Protein AF-0000000069190059 (afdb_homodimer)

Radius of gyration: 25.99 Å; Cα contacts (8 Å, |Δi|>4): 592; chains: 2; bounding box: 66×75×65 Å

Foldseek 3Di:
DQDKDKDWDAPVQLVLQLVQLQVLCCVQPVDGDDSVVSSVVSVVCNVCCQQWTKIFIDDPRHTFWIWTWGWDQDPVQGIEIETDDTDGHPVCPPVCRSVVSVVVVVVVCVVVVHHYDYDDDPPPVVVVVVCVVVVDDDDPDDDDDDPPPPPVVVLVVVLVVVLVVLVVVLVVVLVVVVVPPDDPVVSVVSNVVSVVVSVVSVVVSVVVVVVSVVVVVVVVVVD/DQDKDKDWDAPVQLVLQLVQLQVLCCVQVVDGDDSVVSSVVSVVCNVCCQQWTKIFIDDPRHTFWIWTWGWDQDPVQGIEIETDDTGGHPVCPPVCRSVVSVVVVVVVCVVVVHHYDYDDDPPPVVVVVVCVVVVDDDDPDDDDDDPPPPPVVVLVVVLVVVLVVLVVVLVVVLVVCVVPPDDPVVSVVSNVVSVVVSVVSVVVSVVVVVVSVVVVVVVVVVD

Structure (mmCIF, N/CA/C/O backbone):
data_AF-0000000069190059-model_v1
#
loop_
_entity.id
_entity.type
_entity.pdbx_description
1 polymer 'Chromosome undetermined scaffold_31, whole genome shotgun sequence'
#
loop_
_atom_site.group_PDB
_atom_site.id
_atom_site.type_symbol
_atom_site.label_atom_id
_atom_site.label_alt_id
_atom_site.label_comp_id
_atom_site.label_asym_id
_atom_site.label_entity_id
_atom_site.label_seq_id
_atom_site.pdbx_PDB_ins_code
_atom_site.Cartn_x
_atom_site.Cartn_y
_atom_site.Cartn_z
_atom_site.occupancy
_atom_site.B_iso_or_equiv
_atom_site.auth_seq_id
_atom_site.auth_comp_id
_atom_site.auth_asym_id
_atom_site.auth_atom_id
_atom_site.pdbx_PDB_model_num
ATOM 1 N N . MET A 1 1 ? 15.062 37.75 4.793 1 41.19 1 MET A N 1
ATOM 2 C CA . MET A 1 1 ? 13.656 37.375 4.984 1 41.19 1 MET A CA 1
ATOM 3 C C . MET A 1 1 ? 13.414 35.906 4.66 1 41.19 1 MET A C 1
ATOM 5 O O . MET A 1 1 ? 13.508 35.5 3.502 1 41.19 1 MET A O 1
ATOM 9 N N . GLN A 1 2 ? 13.875 34.906 5.348 1 57.97 2 GLN A N 1
ATOM 10 C CA . GLN A 1 2 ? 14.25 33.562 4.945 1 57.97 2 GLN A CA 1
ATOM 11 C C . GLN A 1 2 ? 13.039 32.781 4.457 1 57.97 2 GLN A C 1
ATOM 13 O O . GLN A 1 2 ? 12 32.75 5.121 1 57.97 2 GLN A O 1
ATOM 18 N N . GLY A 1 3 ? 12.648 32.75 3.172 1 80.5 3 GLY A N 1
ATOM 19 C CA . GLY A 1 3 ? 11.477 32.5 2.348 1 80.5 3 GLY A CA 1
ATOM 20 C C . GLY A 1 3 ? 10.914 31.094 2.533 1 80.5 3 GLY A C 1
ATOM 21 O O . GLY A 1 3 ? 11.469 30.281 3.287 1 80.5 3 GLY A O 1
ATOM 22 N N . SER A 1 4 ? 9.594 30.953 2.342 1 91.12 4 SER A N 1
ATOM 23 C CA . SER A 1 4 ? 8.883 29.672 2.338 1 91.12 4 SER A CA 1
ATOM 24 C C . SER A 1 4 ? 9.414 28.75 1.244 1 91.12 4 SER A C 1
ATOM 26 O O . SER A 1 4 ? 9.852 29.219 0.189 1 91.12 4 SER A O 1
ATOM 28 N N . GLU A 1 5 ? 9.703 27.531 1.617 1 95.25 5 GLU A N 1
ATOM 29 C CA . GLU A 1 5 ? 10.148 26.562 0.627 1 95.25 5 GLU A CA 1
ATOM 30 C C . GLU A 1 5 ? 9.508 25.188 0.874 1 95.25 5 GLU A C 1
ATOM 32 O O . GLU A 1 5 ? 9.039 24.906 1.979 1 95.25 5 GLU A O 1
ATOM 37 N N . ILE A 1 6 ? 9.359 24.438 -0.218 1 96.38 6 ILE A N 1
ATOM 38 C CA . ILE A 1 6 ? 8.961 23.047 -0.158 1 96.38 6 ILE A CA 1
ATOM 39 C C . ILE A 1 6 ? 10.156 22.156 -0.465 1 96.38 6 ILE A C 1
ATOM 41 O O . ILE A 1 6 ? 10.828 22.328 -1.484 1 96.38 6 ILE A O 1
ATOM 45 N N . LEU A 1 7 ? 10.469 21.281 0.432 1 96 7 LEU A N 1
ATOM 46 C CA . LEU A 1 7 ? 11.633 20.422 0.237 1 96 7 LEU A CA 1
ATOM 47 C C . LEU A 1 7 ? 11.398 19.047 0.85 1 96 7 LEU A C 1
ATOM 49 O O . LEU A 1 7 ? 10.398 18.828 1.537 1 96 7 LEU A O 1
ATOM 53 N N . ILE A 1 8 ? 12.273 18.094 0.533 1 96.81 8 ILE A N 1
ATOM 54 C CA . ILE A 1 8 ? 12.266 16.766 1.151 1 96.81 8 ILE A CA 1
ATOM 55 C C . ILE A 1 8 ? 12.891 16.844 2.541 1 96.81 8 ILE A C 1
ATOM 57 O O . ILE A 1 8 ? 13.984 17.391 2.707 1 96.81 8 ILE A O 1
ATOM 61 N N . ALA A 1 9 ? 12.188 16.406 3.523 1 97.69 9 ALA A N 1
ATOM 62 C CA . ALA A 1 9 ? 12.641 16.469 4.91 1 97.69 9 ALA A CA 1
ATOM 63 C C . ALA A 1 9 ? 13.961 15.719 5.086 1 97.69 9 ALA A C 1
ATOM 65 O O . ALA A 1 9 ? 14.227 14.727 4.395 1 97.69 9 ALA A O 1
ATOM 66 N N . GLN A 1 10 ? 14.758 16.219 5.98 1 96.69 10 GLN A N 1
ATOM 67 C CA . GLN A 1 10 ? 16.016 15.617 6.391 1 96.69 10 GLN A CA 1
ATOM 68 C C . GLN A 1 10 ? 16.047 15.367 7.895 1 96.69 10 GLN A C 1
ATOM 70 O O . GLN A 1 10 ? 15.086 15.672 8.602 1 96.69 10 GLN A O 1
ATOM 75 N N . ALA A 1 11 ? 17.172 14.789 8.328 1 96.44 11 ALA A N 1
ATOM 76 C CA . ALA A 1 11 ? 17.297 14.406 9.734 1 96.44 11 ALA A CA 1
ATOM 77 C C . ALA A 1 11 ? 17.078 15.602 10.656 1 96.44 11 ALA A C 1
ATOM 79 O O . ALA A 1 11 ? 16.547 15.453 11.758 1 96.44 11 ALA A O 1
ATOM 80 N N . GLN A 1 12 ? 17.406 16.734 10.195 1 96.69 12 GLN A N 1
ATOM 81 C CA . GLN A 1 12 ? 17.297 17.922 11.023 1 96.69 12 GLN A CA 1
ATOM 82 C C . GLN A 1 12 ? 15.836 18.297 11.266 1 96.69 12 GLN A C 1
ATOM 84 O O . GLN A 1 12 ? 15.531 19.062 12.188 1 96.69 12 GLN A O 1
ATOM 89 N N . HIS A 1 13 ? 14.953 17.781 10.469 1 97.56 13 HIS A N 1
ATOM 90 C CA . HIS A 1 13 ? 13.531 18.109 10.586 1 97.56 13 HIS A CA 1
ATOM 91 C C . HIS A 1 13 ? 12.805 17.109 11.469 1 97.56 13 HIS A C 1
ATOM 93 O O . HIS A 1 13 ? 11.602 17.219 11.688 1 97.56 13 HIS A O 1
ATOM 99 N N . LYS A 1 14 ? 13.5 16.141 12.016 1 97.38 14 LYS A N 1
ATOM 100 C CA . LYS A 1 14 ? 12.922 15 12.719 1 97.38 14 LYS A CA 1
ATOM 101 C C . LYS A 1 14 ? 12.016 15.453 13.859 1 97.38 14 LYS A C 1
ATOM 103 O O . LYS A 1 14 ? 10.867 15.016 13.961 1 97.38 14 LYS A O 1
ATOM 108 N N . THR A 1 15 ? 12.508 16.328 14.68 1 97.31 15 THR A N 1
ATOM 109 C CA . THR A 1 15 ? 11.781 16.75 15.867 1 97.31 15 THR A CA 1
ATOM 110 C C . THR A 1 15 ? 10.453 17.406 15.492 1 97.31 15 THR A C 1
ATOM 112 O O . THR A 1 15 ? 9.414 17.125 16.078 1 97.31 15 THR A O 1
ATOM 115 N N . GLU A 1 16 ? 10.453 18.234 14.523 1 97.62 16 GLU A N 1
ATOM 116 C CA . GLU A 1 16 ? 9.234 18.922 14.109 1 97.62 16 GLU A CA 1
ATOM 117 C C . GLU A 1 16 ? 8.258 17.969 13.43 1 97.62 16 GLU A C 1
ATOM 119 O O . GLU A 1 16 ? 7.043 18.109 13.57 1 97.62 16 GLU A O 1
ATOM 124 N N . LEU A 1 17 ? 8.789 17.016 12.719 1 97.44 17 LEU A N 1
ATOM 125 C CA . LEU A 1 17 ? 7.938 16 12.109 1 97.44 17 LEU A CA 1
ATOM 126 C C . LEU A 1 17 ? 7.203 15.188 13.172 1 97.44 17 LEU A C 1
ATOM 128 O O . LEU A 1 17 ? 6.004 14.938 13.047 1 97.44 17 LEU A O 1
ATOM 132 N N . VAL A 1 18 ? 7.926 14.859 14.227 1 96.5 18 VAL A N 1
ATOM 133 C CA . VAL A 1 18 ? 7.344 14.094 15.328 1 96.5 18 VAL A CA 1
ATOM 134 C C . VAL A 1 18 ? 6.23 14.906 15.984 1 96.5 18 VAL A C 1
ATOM 136 O O . VAL A 1 18 ? 5.129 14.398 16.203 1 96.5 18 VAL A O 1
ATOM 139 N N . HIS A 1 19 ? 6.531 16.125 16.188 1 96.38 19 HIS A N 1
ATOM 140 C CA . HIS A 1 19 ? 5.559 17.016 16.828 1 96.38 19 HIS A CA 1
ATOM 141 C C . HIS A 1 19 ? 4.305 17.156 15.977 1 96.38 19 HIS A C 1
ATOM 143 O O . HIS A 1 19 ? 3.188 17.078 16.5 1 96.38 19 HIS A O 1
ATOM 149 N N . GLN A 1 20 ? 4.453 17.312 14.766 1 95.38 20 GLN A N 1
ATOM 150 C CA . GLN A 1 20 ? 3.32 17.531 13.875 1 95.38 20 GLN A CA 1
ATOM 151 C C . GLN A 1 20 ? 2.473 16.266 13.75 1 95.38 20 GLN A C 1
ATOM 153 O O . GLN A 1 20 ? 1.246 16.344 13.648 1 95.38 20 GLN A O 1
ATOM 158 N N . LEU A 1 21 ? 3.164 15.133 13.695 1 93.94 21 LEU A N 1
ATOM 159 C CA . LEU A 1 21 ? 2.408 13.883 13.648 1 93.94 21 LEU A CA 1
ATOM 160 C C . LEU A 1 21 ? 1.552 13.719 14.898 1 93.94 21 LEU A C 1
ATOM 162 O O . LEU A 1 21 ? 0.409 13.266 14.82 1 93.94 21 LEU A O 1
ATOM 166 N N . GLN A 1 22 ? 2.113 14.117 16.016 1 92.75 22 GLN A N 1
ATOM 167 C CA . GLN A 1 22 ? 1.369 14.078 17.266 1 92.75 22 GLN A CA 1
ATOM 168 C C . GLN A 1 22 ? 0.175 15.023 17.234 1 92.75 22 GLN A C 1
ATOM 170 O O . GLN A 1 22 ? -0.931 14.656 17.641 1 92.75 22 GLN A O 1
ATOM 175 N N . GLU A 1 23 ? 0.377 16.172 16.734 1 92.75 23 GLU A N 1
ATOM 176 C CA . GLU A 1 23 ? -0.681 17.172 16.641 1 92.75 23 GLU A CA 1
ATOM 177 C C . GLU A 1 23 ? -1.791 16.703 15.703 1 92.75 23 GLU A C 1
ATOM 179 O O . GLU A 1 23 ? -2.975 16.875 16 1 92.75 23 GLU A O 1
ATOM 184 N N . GLN A 1 24 ? -1.387 16.141 14.633 1 88.88 24 GLN A N 1
ATOM 185 C CA . GLN A 1 24 ? -2.352 15.648 13.648 1 88.88 24 GLN A CA 1
ATOM 186 C C . GLN A 1 24 ? -3.26 14.586 14.258 1 88.88 24 GLN A C 1
ATOM 188 O O . GLN A 1 24 ? -4.484 14.664 14.133 1 88.88 24 GLN A O 1
ATOM 193 N N . ALA A 1 25 ? -2.635 13.609 14.898 1 84.69 25 ALA A N 1
ATOM 194 C CA . ALA A 1 25 ? -3.396 12.523 15.508 1 84.69 25 ALA A CA 1
ATOM 195 C C . ALA A 1 25 ? -4.371 13.055 16.547 1 84.69 25 ALA A C 1
ATOM 197 O O . ALA A 1 25 ? -5.52 12.617 16.625 1 84.69 25 ALA A O 1
ATOM 198 N N . TYR A 1 26 ? -3.93 14.023 17.297 1 87.25 26 TYR A N 1
ATOM 199 C CA . TYR A 1 26 ? -4.77 14.602 18.344 1 87.25 26 TYR A CA 1
ATOM 200 C C . TYR A 1 26 ? -5.914 15.406 17.734 1 87.25 26 TYR A C 1
ATOM 202 O O . TYR A 1 26 ? -7.066 15.266 18.156 1 87.25 26 TYR A O 1
ATOM 210 N N . GLU A 1 27 ? -5.645 16.203 16.766 1 83.88 27 GLU A N 1
ATOM 211 C CA . GLU A 1 27 ? -6.629 17.078 16.141 1 83.88 27 GLU A CA 1
ATOM 212 C C . GLU A 1 27 ? -7.699 16.281 15.406 1 83.88 27 GLU A C 1
ATOM 214 O O . GLU A 1 27 ? -8.875 16.656 15.406 1 83.88 27 GLU A O 1
ATOM 219 N N . THR A 1 28 ? -7.289 15.188 14.773 1 75.19 28 THR A N 1
ATOM 220 C CA . THR A 1 28 ? -8.203 14.492 13.883 1 75.19 28 THR A CA 1
ATOM 221 C C . THR A 1 28 ? -8.922 13.367 14.617 1 75.19 28 THR A C 1
ATOM 223 O O . THR A 1 28 ? -10.109 13.109 14.367 1 75.19 28 THR A O 1
ATOM 226 N N . GLU A 1 29 ? -8.164 12.672 15.484 1 71.75 29 GLU A N 1
ATOM 227 C CA . GLU A 1 29 ? -8.719 11.469 16.094 1 71.75 29 GLU A CA 1
ATOM 228 C C . GLU A 1 29 ? -8.727 11.562 17.609 1 71.75 29 GLU A C 1
ATOM 230 O O . GLU A 1 29 ? -9.164 10.633 18.297 1 71.75 29 GLU A O 1
ATOM 235 N N . GLN A 1 30 ? -8.281 12.656 18.141 1 78.75 30 GLN A N 1
ATOM 236 C CA . GLN A 1 30 ? -8.164 12.836 19.578 1 78.75 30 GLN A CA 1
ATOM 237 C C . GLN A 1 30 ? -7.348 11.719 20.203 1 78.75 30 GLN A C 1
ATOM 239 O O . GLN A 1 30 ? -7.672 11.242 21.297 1 78.75 30 GLN A O 1
ATOM 244 N N . LYS A 1 31 ? -6.418 11.25 19.469 1 76.38 31 LYS A N 1
ATOM 245 C CA . LYS A 1 31 ? -5.531 10.18 19.922 1 76.38 31 LYS A CA 1
ATOM 246 C C . LYS A 1 31 ? -4.16 10.734 20.297 1 76.38 31 LYS A C 1
ATOM 248 O O . LYS A 1 31 ? -3.617 11.594 19.609 1 76.38 31 LYS A O 1
ATOM 253 N N . GLN A 1 32 ? -3.746 10.297 21.469 1 84 32 GLN A N 1
ATOM 254 C CA . GLN A 1 32 ? -2.367 10.57 21.859 1 84 32 GLN A CA 1
ATOM 255 C C . GLN A 1 32 ? -1.45 9.414 21.469 1 84 32 GLN A C 1
ATOM 257 O O . GLN A 1 32 ? -1.609 8.297 21.969 1 84 32 GLN A O 1
ATOM 262 N N . LEU A 1 33 ? -0.521 9.742 20.641 1 85.06 33 LEU A N 1
ATOM 263 C CA . LEU A 1 33 ? 0.389 8.703 20.172 1 85.06 33 LEU A CA 1
ATOM 264 C C . LEU A 1 33 ? 1.582 8.562 21.109 1 85.06 33 LEU A C 1
ATOM 266 O O . LEU A 1 33 ? 1.953 9.516 21.797 1 85.06 33 LEU A O 1
ATOM 270 N N . ASP A 1 34 ? 2.094 7.367 21.188 1 82.94 34 ASP A N 1
ATOM 271 C CA . ASP A 1 34 ? 3.34 7.137 21.906 1 82.94 34 ASP A CA 1
ATOM 272 C C . ASP A 1 34 ? 4.512 7.836 21.219 1 82.94 34 ASP A C 1
ATOM 274 O O . ASP A 1 34 ? 4.828 7.539 20.062 1 82.94 34 ASP A O 1
ATOM 278 N N . ASN A 1 35 ? 5.137 8.703 21.969 1 89.75 35 ASN A N 1
ATOM 279 C CA . ASN A 1 35 ? 6.199 9.523 21.406 1 89.75 35 ASN A CA 1
ATOM 280 C C . ASN A 1 35 ? 7.359 8.664 20.891 1 89.75 35 ASN A C 1
ATOM 282 O O . ASN A 1 35 ? 7.949 8.961 19.859 1 89.75 35 ASN A O 1
ATOM 286 N N . ASN A 1 36 ? 7.676 7.648 21.594 1 88.62 36 ASN A N 1
ATOM 287 C CA . ASN A 1 36 ? 8.773 6.777 21.203 1 88.62 36 ASN A CA 1
ATOM 288 C C . ASN A 1 36 ? 8.461 6.047 19.891 1 88.62 36 ASN A C 1
ATOM 290 O O . ASN A 1 36 ? 9.312 5.953 19 1 88.62 36 ASN A O 1
ATOM 294 N N . LEU A 1 37 ? 7.254 5.648 19.781 1 85.5 37 LEU A N 1
ATOM 295 C CA . LEU A 1 37 ? 6.832 4.941 18.578 1 85.5 37 LEU A CA 1
ATOM 296 C C . LEU A 1 37 ? 6.812 5.879 17.375 1 85.5 37 LEU A C 1
ATOM 298 O O . LEU A 1 37 ? 7.266 5.512 16.281 1 85.5 37 LEU A O 1
ATOM 302 N N . VAL A 1 38 ? 6.328 7.047 17.656 1 91.25 38 VAL A N 1
ATOM 303 C CA . VAL A 1 38 ? 6.262 8.039 16.578 1 91.25 38 VAL A CA 1
ATOM 304 C C . VAL A 1 38 ? 7.672 8.406 16.125 1 91.25 38 VAL A C 1
ATOM 306 O O . VAL A 1 38 ? 7.949 8.469 14.93 1 91.25 38 VAL A O 1
ATOM 309 N N . THR A 1 39 ? 8.523 8.578 17.062 1 94.62 39 THR A N 1
ATOM 310 C CA . THR A 1 39 ? 9.898 8.945 16.766 1 94.62 39 THR A CA 1
ATOM 311 C C . THR A 1 39 ? 10.586 7.852 15.945 1 94.62 39 THR A C 1
ATOM 313 O O . THR A 1 39 ? 11.234 8.133 14.938 1 94.62 39 THR A O 1
ATOM 316 N N . LYS A 1 40 ? 10.406 6.68 16.312 1 92.31 40 LYS A N 1
ATOM 317 C CA . LYS A 1 40 ? 11.016 5.551 15.609 1 92.31 40 LYS A CA 1
ATOM 318 C C . LYS A 1 40 ? 10.477 5.438 14.188 1 92.31 40 LYS A C 1
ATOM 320 O O . LYS A 1 40 ? 11.219 5.121 13.258 1 92.31 40 LYS A O 1
ATOM 325 N N . ALA A 1 41 ? 9.203 5.645 14.047 1 92.06 41 ALA A N 1
ATOM 326 C CA . ALA A 1 41 ? 8.578 5.57 12.727 1 92.06 41 ALA A CA 1
ATOM 327 C C . ALA A 1 41 ? 9.148 6.629 11.789 1 92.06 41 ALA A C 1
ATOM 329 O O . ALA A 1 41 ? 9.477 6.332 10.641 1 92.06 41 ALA A O 1
ATOM 330 N N . ILE A 1 42 ? 9.289 7.797 12.312 1 96.06 42 ILE A N 1
ATOM 331 C CA . ILE A 1 42 ? 9.82 8.891 11.516 1 96.06 42 ILE A CA 1
ATOM 332 C C . ILE A 1 42 ? 11.289 8.633 11.188 1 96.06 42 ILE A C 1
ATOM 334 O O . ILE A 1 42 ? 11.727 8.828 10.055 1 96.06 42 ILE A O 1
ATOM 338 N N . GLU A 1 43 ? 12.016 8.164 12.133 1 95.56 43 GLU A N 1
ATOM 339 C CA . GLU A 1 43 ? 13.422 7.824 11.914 1 95.56 43 GLU A CA 1
ATOM 340 C C . GLU A 1 43 ? 13.57 6.746 10.844 1 95.56 43 GLU A C 1
ATOM 342 O O . GLU A 1 43 ? 14.469 6.812 10.008 1 95.56 43 GLU A O 1
ATOM 347 N N . TYR A 1 44 ? 12.711 5.82 10.922 1 93.75 44 TYR A N 1
ATOM 348 C CA . TYR A 1 44 ? 12.766 4.727 9.953 1 93.75 44 TYR A CA 1
ATOM 349 C C . TYR A 1 44 ? 12.633 5.25 8.531 1 93.75 44 TYR A C 1
ATOM 351 O O . TYR A 1 44 ? 13.414 4.879 7.652 1 93.75 44 TYR A O 1
ATOM 359 N N . ILE A 1 45 ? 11.672 6.102 8.328 1 94.94 45 ILE A N 1
ATOM 360 C CA . ILE A 1 45 ? 11.438 6.656 7 1 94.94 45 ILE A CA 1
ATOM 361 C C . ILE A 1 45 ? 12.641 7.5 6.574 1 94.94 45 ILE A C 1
ATOM 363 O O . ILE A 1 45 ? 13.102 7.402 5.438 1 94.94 45 ILE A O 1
ATOM 367 N N . LEU A 1 46 ? 13.141 8.281 7.496 1 95.94 46 LEU A N 1
ATOM 368 C CA . LEU A 1 46 ? 14.281 9.141 7.191 1 95.94 46 LEU A CA 1
ATOM 369 C C . LEU A 1 46 ? 15.508 8.312 6.824 1 95.94 46 LEU A C 1
ATOM 371 O O . LEU A 1 46 ? 16.312 8.727 5.992 1 95.94 46 LEU A O 1
ATOM 375 N N . GLU A 1 47 ? 15.594 7.113 7.324 1 94.69 47 GLU A N 1
ATOM 376 C CA . GLU A 1 47 ? 16.75 6.254 7.125 1 94.69 47 GLU A CA 1
ATOM 377 C C . GLU A 1 47 ? 16.547 5.297 5.957 1 94.69 47 GLU A C 1
ATOM 379 O O . GLU A 1 47 ? 17.484 4.656 5.492 1 94.69 47 GLU A O 1
ATOM 384 N N . ASN A 1 48 ? 15.344 5.141 5.496 1 93.38 48 ASN A N 1
ATOM 385 C CA . ASN A 1 48 ? 15.008 4.23 4.406 1 93.38 48 ASN A CA 1
ATOM 386 C C . ASN A 1 48 ? 14.234 4.945 3.301 1 93.38 48 ASN A C 1
ATOM 388 O O . ASN A 1 48 ? 13.055 4.656 3.078 1 93.38 48 ASN A O 1
ATOM 392 N N . PRO A 1 49 ? 14.961 5.773 2.539 1 92.88 49 PRO A N 1
ATOM 393 C CA . PRO A 1 49 ? 14.289 6.625 1.556 1 92.88 49 PRO A CA 1
ATOM 394 C C . PRO A 1 49 ? 13.641 5.824 0.427 1 92.88 49 PRO A C 1
ATOM 396 O O . PRO A 1 49 ? 12.82 6.359 -0.323 1 92.88 49 PRO A O 1
ATOM 399 N N . HIS A 1 50 ? 13.953 4.578 0.277 1 91.5 50 HIS A N 1
ATOM 400 C CA . HIS A 1 50 ? 13.312 3.764 -0.745 1 91.5 50 HIS A CA 1
ATOM 401 C C . HIS A 1 50 ? 11.836 3.529 -0.413 1 91.5 50 HIS A C 1
ATOM 403 O O . HIS A 1 50 ? 11.031 3.266 -1.307 1 91.5 50 HIS A O 1
ATOM 409 N N . PHE A 1 51 ? 11.5 3.701 0.84 1 94.5 51 PHE A N 1
ATOM 410 C CA . PHE A 1 51 ? 10.109 3.521 1.241 1 94.5 51 PHE A CA 1
ATOM 411 C C . PHE A 1 51 ? 9.328 4.82 1.085 1 94.5 51 PHE A C 1
ATOM 413 O O . PHE A 1 51 ? 8.094 4.816 1.08 1 94.5 51 PHE A O 1
ATOM 420 N N . GLY A 1 52 ? 10.008 5.879 1.062 1 95.12 52 GLY A N 1
ATOM 421 C CA . GLY A 1 52 ? 9.328 7.16 0.943 1 95.12 52 GLY A CA 1
ATOM 422 C C . GLY A 1 52 ? 10.07 8.297 1.628 1 95.12 52 GLY A C 1
ATOM 423 O O . GLY A 1 52 ? 11.203 8.125 2.068 1 95.12 52 GLY A O 1
ATOM 424 N N . PHE A 1 53 ? 9.43 9.461 1.581 1 97.25 53 PHE A N 1
ATOM 425 C CA . PHE A 1 53 ? 9.992 10.641 2.219 1 97.25 53 PHE A CA 1
ATOM 426 C C . PHE A 1 53 ? 8.898 11.641 2.568 1 97.25 53 PHE A C 1
ATOM 428 O O . PHE A 1 53 ? 7.801 11.586 2.02 1 97.25 53 PHE A O 1
ATOM 435 N N . PHE A 1 54 ? 9.242 12.5 3.475 1 97.56 54 PHE A N 1
ATOM 436 C CA . PHE A 1 54 ? 8.367 13.617 3.812 1 97.56 54 PHE A CA 1
ATOM 437 C C . PHE A 1 54 ? 8.641 14.812 2.908 1 97.56 54 PHE A C 1
ATOM 439 O O . PHE A 1 54 ? 9.781 15.266 2.793 1 97.56 54 PHE A O 1
ATOM 446 N N . LEU A 1 55 ? 7.598 15.297 2.256 1 97.25 55 LEU A N 1
ATOM 447 C CA . LEU A 1 55 ? 7.594 16.641 1.676 1 97.25 55 LEU A CA 1
ATOM 448 C C . LEU A 1 55 ? 7.117 17.672 2.693 1 97.25 55 LEU A C 1
ATOM 450 O O . LEU A 1 55 ? 6.02 17.547 3.244 1 97.25 55 LEU A O 1
ATOM 454 N N . ILE A 1 56 ? 7.949 18.719 2.916 1 97.88 56 ILE A N 1
ATOM 455 C CA . ILE A 1 56 ? 7.598 19.641 3.982 1 97.88 56 ILE A CA 1
ATOM 456 C C . ILE A 1 56 ? 7.57 21.078 3.432 1 97.88 56 ILE A C 1
ATOM 458 O O . ILE A 1 56 ? 8.305 21.391 2.498 1 97.88 56 ILE A O 1
ATOM 462 N N . TYR A 1 57 ? 6.688 21.812 3.98 1 97.69 57 TYR A N 1
ATOM 463 C CA . TYR A 1 57 ? 6.66 23.25 3.812 1 97.69 57 TYR A CA 1
ATOM 464 C C . TYR A 1 57 ? 7.332 23.953 4.988 1 97.69 57 TYR A C 1
ATOM 466 O O . TYR A 1 57 ? 6.941 23.75 6.145 1 97.69 57 TYR A O 1
ATOM 474 N N . THR A 1 58 ? 8.352 24.812 4.684 1 97.12 58 THR A N 1
ATOM 475 C CA . THR A 1 58 ? 9.086 25.484 5.758 1 97.12 58 THR A CA 1
ATOM 476 C C . THR A 1 58 ? 9.047 26.984 5.574 1 97.12 58 THR A C 1
ATOM 478 O O . THR A 1 58 ? 9 27.484 4.449 1 97.12 58 THR A O 1
ATOM 481 N N . GLU A 1 59 ? 8.938 27.609 6.691 1 95.25 59 GLU A N 1
ATOM 482 C CA . GLU A 1 59 ? 9.172 29.047 6.82 1 95.25 59 GLU A CA 1
ATOM 483 C C . GLU A 1 59 ? 10.227 29.344 7.879 1 95.25 59 GLU A C 1
ATOM 485 O O . GLU A 1 59 ? 10.117 28.891 9.023 1 95.25 59 GLU A O 1
ATOM 490 N N . ASN A 1 60 ? 11.297 30.094 7.496 1 92.19 60 ASN A N 1
ATOM 491 C CA . ASN A 1 60 ? 12.383 30.391 8.422 1 92.19 60 ASN A CA 1
ATOM 492 C C . ASN A 1 60 ? 12.938 29.141 9.078 1 92.19 60 ASN A C 1
ATOM 494 O O . ASN A 1 60 ? 13.094 29.078 10.297 1 92.19 60 ASN A O 1
ATOM 498 N N . HIS A 1 61 ? 12.969 28.047 8.383 1 90.94 61 HIS A N 1
ATOM 499 C CA . HIS A 1 61 ? 13.609 26.781 8.727 1 90.94 61 HIS A CA 1
ATOM 500 C C . HIS A 1 61 ? 12.75 25.969 9.688 1 90.94 61 HIS A C 1
ATOM 502 O O . HIS A 1 61 ? 13.211 24.969 10.25 1 90.94 61 HIS A O 1
ATOM 508 N N . HIS A 1 62 ? 11.531 26.469 9.844 1 95.69 62 HIS A N 1
ATOM 509 C CA . HIS A 1 62 ? 10.578 25.703 10.641 1 95.69 62 HIS A CA 1
ATOM 510 C C . HIS A 1 62 ? 9.531 25.031 9.758 1 95.69 62 HIS A C 1
ATOM 512 O O . HIS A 1 62 ? 9.094 25.609 8.766 1 95.69 62 HIS A O 1
ATOM 518 N N . VAL A 1 63 ? 9.102 23.844 10.164 1 97.56 63 VAL A N 1
ATOM 519 C CA . VAL A 1 63 ? 8.156 23.062 9.375 1 97.56 63 VAL A CA 1
ATOM 520 C C . VAL A 1 63 ? 6.727 23.438 9.742 1 97.56 63 VAL A C 1
ATOM 522 O O . VAL A 1 63 ? 6.348 23.391 10.914 1 97.56 63 VAL A O 1
ATOM 525 N N . PHE A 1 64 ? 5.91 23.781 8.703 1 97.25 64 PHE A N 1
ATOM 526 C CA . PHE A 1 64 ? 4.527 24.172 8.961 1 97.25 64 PHE A CA 1
ATOM 527 C C . PHE A 1 64 ? 3.557 23.281 8.211 1 97.25 64 PHE A C 1
ATOM 529 O O . PHE A 1 64 ? 2.346 23.344 8.422 1 97.25 64 PHE A O 1
ATOM 536 N N . GLY A 1 65 ? 4.027 22.469 7.34 1 96.94 65 GLY A N 1
ATOM 537 C CA . GLY A 1 65 ? 3.26 21.5 6.586 1 96.94 65 GLY A CA 1
ATOM 538 C C . GLY A 1 65 ? 4.062 20.25 6.23 1 96.94 65 GLY A C 1
ATOM 539 O O . GLY A 1 65 ? 5.277 20.328 6.039 1 96.94 65 GLY A O 1
ATOM 540 N N . GLN A 1 66 ? 3.309 19.172 6.164 1 97.31 66 GLN A N 1
ATOM 541 C CA . GLN A 1 66 ? 3.99 17.938 5.785 1 97.31 66 GLN A CA 1
ATOM 542 C C . GLN A 1 66 ? 3.055 17 5.02 1 97.31 66 GLN A C 1
ATOM 544 O O . GLN A 1 66 ? 1.84 17.031 5.23 1 97.31 66 GLN A O 1
ATOM 549 N N . ILE A 1 67 ? 3.596 16.266 4.07 1 95.12 67 ILE A N 1
ATOM 550 C CA . ILE A 1 67 ? 2.986 15.133 3.377 1 95.12 67 ILE A CA 1
ATOM 551 C C . ILE A 1 67 ? 3.975 13.977 3.322 1 95.12 67 ILE A C 1
ATOM 553 O O . ILE A 1 67 ? 5.125 14.148 2.914 1 95.12 67 ILE A O 1
ATOM 557 N N . LEU A 1 68 ? 3.555 12.891 3.844 1 96.75 68 LEU A N 1
ATOM 558 C CA . LEU A 1 68 ? 4.379 11.695 3.689 1 96.75 68 LEU A CA 1
ATOM 559 C C . LEU A 1 68 ? 4.035 10.961 2.398 1 96.75 68 LEU A C 1
ATOM 561 O O . LEU A 1 68 ? 2.873 10.633 2.156 1 96.75 68 LEU A O 1
ATOM 565 N N . MET A 1 69 ? 5.031 10.828 1.543 1 96.31 69 MET A N 1
ATOM 566 C CA . MET A 1 69 ? 4.926 9.977 0.36 1 96.31 69 MET A CA 1
ATOM 567 C C . MET A 1 69 ? 5.594 8.625 0.599 1 96.31 69 MET A C 1
ATOM 569 O O . MET A 1 69 ? 6.785 8.562 0.9 1 96.31 69 MET A O 1
ATOM 573 N N . THR A 1 70 ? 4.836 7.598 0.547 1 96.25 70 THR A N 1
ATOM 574 C CA . THR A 1 70 ? 5.426 6.266 0.586 1 96.25 70 THR A CA 1
ATOM 575 C C . THR A 1 70 ? 5.238 5.551 -0.75 1 96.25 70 THR A C 1
ATOM 577 O O . THR A 1 70 ? 4.414 5.965 -1.569 1 96.25 70 THR A O 1
ATOM 580 N N . LYS A 1 71 ? 6.098 4.566 -0.958 1 94.88 71 LYS A N 1
ATOM 581 C CA . LYS A 1 71 ? 6.125 3.893 -2.252 1 94.88 71 LYS A CA 1
ATOM 582 C C . LYS A 1 71 ? 5.824 2.404 -2.102 1 94.88 71 LYS A C 1
ATOM 584 O O . LYS A 1 71 ? 6.273 1.768 -1.147 1 94.88 71 LYS A O 1
ATOM 589 N N . GLU A 1 72 ? 5.066 1.966 -3.025 1 93.06 72 GLU A N 1
ATOM 590 C CA . GLU A 1 72 ? 4.77 0.545 -3.178 1 93.06 72 GLU A CA 1
ATOM 591 C C . GLU A 1 72 ? 4.785 0.132 -4.648 1 93.06 72 GLU A C 1
ATOM 593 O O . GLU A 1 72 ? 4.508 0.946 -5.531 1 93.06 72 GLU A O 1
ATOM 598 N N . TYR A 1 73 ? 5.156 -1.099 -4.871 1 93 73 TYR A N 1
ATOM 599 C CA . TYR A 1 73 ? 5.07 -1.604 -6.234 1 93 73 TYR A CA 1
ATOM 600 C C . TYR A 1 73 ? 3.895 -2.561 -6.391 1 93 73 TYR A C 1
ATOM 602 O O . TYR A 1 73 ? 3.719 -3.475 -5.582 1 93 73 TYR A O 1
ATOM 610 N N . ASN A 1 74 ? 3.113 -2.248 -7.352 1 87.44 74 ASN A N 1
ATOM 611 C CA . ASN A 1 74 ? 2.02 -3.119 -7.77 1 87.44 74 ASN A CA 1
ATOM 612 C C . ASN A 1 74 ? 2.322 -3.803 -9.102 1 87.44 74 ASN A C 1
ATOM 614 O O . ASN A 1 74 ? 2.67 -3.139 -10.078 1 87.44 74 ASN A O 1
ATOM 618 N N . ILE A 1 75 ? 2.127 -5.07 -9.07 1 87.19 75 ILE A N 1
ATOM 619 C CA . ILE A 1 75 ? 2.568 -5.855 -10.219 1 87.19 75 ILE A CA 1
ATOM 620 C C . ILE A 1 75 ? 1.767 -5.457 -11.453 1 87.19 75 ILE A C 1
ATOM 622 O O . ILE A 1 75 ? 2.24 -5.609 -12.586 1 87.19 75 ILE A O 1
ATOM 626 N N . TYR A 1 76 ? 0.578 -4.918 -11.312 1 82.62 76 TYR A N 1
ATOM 627 C CA . TYR A 1 76 ? -0.286 -4.602 -12.438 1 82.62 76 TYR A CA 1
ATOM 628 C C . TYR A 1 76 ? -0.199 -3.121 -12.797 1 82.62 76 TYR A C 1
ATOM 630 O O . TYR A 1 76 ? -0.382 -2.742 -13.953 1 82.62 76 TYR A O 1
ATOM 638 N N . SER A 1 77 ? 0.125 -2.283 -11.828 1 80.94 77 SER A N 1
ATOM 639 C CA . SER A 1 77 ? 0.05 -0.847 -12.078 1 80.94 77 SER A CA 1
ATOM 640 C C . SER A 1 77 ? 1.414 -0.185 -11.914 1 80.94 77 SER A C 1
ATOM 642 O O . SER A 1 77 ? 1.577 0.997 -12.227 1 80.94 77 SER A O 1
ATOM 644 N N . GLY A 1 78 ? 2.357 -0.975 -11.469 1 88.69 78 GLY A N 1
ATOM 645 C CA . GLY A 1 78 ? 3.689 -0.417 -11.289 1 88.69 78 GLY A CA 1
ATOM 646 C C . GLY A 1 78 ? 3.863 0.308 -9.969 1 88.69 78 GLY A C 1
ATOM 647 O O . GLY A 1 78 ? 3.244 -0.056 -8.969 1 88.69 78 GLY A O 1
ATOM 648 N N . LEU A 1 79 ? 4.777 1.283 -10.016 1 90.88 79 LEU A N 1
ATOM 649 C CA . LEU A 1 79 ? 5.074 2.057 -8.812 1 90.88 79 LEU A CA 1
ATOM 650 C C . LEU A 1 79 ? 3.879 2.918 -8.414 1 90.88 79 LEU A C 1
ATOM 652 O O . LEU A 1 79 ? 3.248 3.543 -9.273 1 90.88 79 LEU A O 1
ATOM 656 N N . THR A 1 80 ? 3.57 2.842 -7.191 1 91.25 80 THR A N 1
ATOM 657 C CA . THR A 1 80 ? 2.496 3.641 -6.609 1 91.25 80 THR A CA 1
ATOM 658 C C . THR A 1 80 ? 3.021 4.496 -5.461 1 91.25 80 THR A C 1
ATOM 660 O O . THR A 1 80 ? 3.736 4.004 -4.59 1 91.25 80 THR A O 1
ATOM 663 N N . CYS A 1 81 ? 2.703 5.727 -5.523 1 93.88 81 CYS A N 1
ATOM 664 C CA . CYS A 1 81 ? 3.006 6.637 -4.426 1 93.88 81 CYS A CA 1
ATOM 665 C C . CYS A 1 81 ? 1.775 6.875 -3.559 1 93.88 81 CYS A C 1
ATOM 667 O O . CYS A 1 81 ? 0.726 7.281 -4.062 1 93.88 81 CYS A O 1
ATOM 669 N N . TRP A 1 82 ? 1.947 6.602 -2.318 1 92.75 82 TRP A N 1
ATOM 670 C CA . TRP A 1 82 ? 0.855 6.777 -1.365 1 92.75 82 TRP A CA 1
ATOM 671 C C . TRP A 1 82 ? 0.984 8.109 -0.628 1 92.75 82 TRP A C 1
ATOM 673 O O . TRP A 1 82 ? 2.072 8.469 -0.172 1 92.75 82 TRP A O 1
ATOM 683 N N . PHE A 1 83 ? -0.191 8.734 -0.505 1 90.81 83 PHE A N 1
ATOM 684 C CA . PHE A 1 83 ? -0.346 9.914 0.338 1 90.81 83 PHE A CA 1
ATOM 685 C C . PHE A 1 83 ? -0.648 9.516 1.777 1 90.81 83 PHE A C 1
ATOM 687 O O . PHE A 1 83 ? -1.668 8.875 2.051 1 90.81 83 PHE A O 1
ATOM 694 N N . GLN A 1 84 ? 0.298 9.945 2.625 1 89.25 84 GLN A N 1
ATOM 695 C CA . GLN A 1 84 ? 0.038 9.672 4.035 1 89.25 84 GLN A CA 1
ATOM 696 C C . GLN A 1 84 ? 0.308 10.898 4.895 1 89.25 84 GLN A C 1
ATOM 698 O O . GLN A 1 84 ? 1.12 11.75 4.527 1 89.25 84 GLN A O 1
ATOM 703 N N . SER A 1 85 ? -0.362 11.023 6.012 1 89.06 85 SER A N 1
ATOM 704 C CA . SER A 1 85 ? -0.073 11.961 7.094 1 89.06 85 SER A CA 1
ATOM 705 C C . SER A 1 85 ? 0.037 13.391 6.57 1 89.06 85 SER A C 1
ATOM 707 O O . SER A 1 85 ? 1.029 14.078 6.828 1 89.06 85 SER A O 1
ATOM 709 N N . VAL A 1 86 ? -1.002 13.781 5.93 1 89.06 86 VAL A N 1
ATOM 710 C CA . VAL A 1 86 ? -1.088 15.156 5.449 1 89.06 86 VAL A CA 1
ATOM 711 C C . VAL A 1 86 ? -1.495 16.078 6.594 1 89.06 86 VAL A C 1
ATOM 713 O O . VAL A 1 86 ? -2.529 15.875 7.23 1 89.06 86 VAL A O 1
ATOM 716 N N . TYR A 1 87 ? -0.588 17.094 6.816 1 92.19 87 TYR A N 1
ATOM 717 C CA . TYR A 1 87 ? -0.849 17.984 7.941 1 92.19 87 TYR A CA 1
ATOM 718 C C . TYR A 1 87 ? -0.308 19.375 7.672 1 92.19 87 TYR A C 1
ATOM 720 O O . TYR A 1 87 ? 0.79 19.531 7.133 1 92.19 87 TYR A O 1
ATOM 728 N N . VAL A 1 88 ? -1.161 20.344 7.926 1 94 88 VAL A N 1
ATOM 729 C CA . VAL A 1 88 ? -0.76 21.75 7.965 1 94 88 VAL A CA 1
ATOM 730 C C . VAL A 1 88 ? -1.12 22.359 9.32 1 94 88 VAL A C 1
ATOM 732 O O . VAL A 1 88 ? -2.24 22.188 9.805 1 94 88 VAL A O 1
ATOM 735 N N . LYS A 1 89 ? -0.131 23 9.898 1 95.38 89 LYS A N 1
ATOM 736 C CA . LYS A 1 89 ? -0.404 23.641 11.18 1 95.38 89 LYS A CA 1
ATOM 737 C C . LYS A 1 89 ? -1.65 24.516 11.109 1 95.38 89 LYS A C 1
ATOM 739 O O . LYS A 1 89 ? -1.866 25.219 10.125 1 95.38 89 LYS A O 1
ATOM 744 N N . LYS A 1 90 ? -2.328 24.516 12.172 1 92.5 90 LYS A N 1
ATOM 745 C CA . LYS A 1 90 ? -3.631 25.172 12.227 1 92.5 90 LYS A CA 1
ATOM 746 C C . LYS A 1 90 ? -3.527 26.641 11.805 1 92.5 90 LYS A C 1
ATOM 748 O O . LYS A 1 90 ? -4.312 27.109 10.984 1 92.5 90 LYS A O 1
ATOM 753 N N . ASP A 1 91 ? -2.559 27.359 12.312 1 93.38 91 ASP A N 1
ATOM 754 C CA . ASP A 1 91 ? -2.408 28.797 12.07 1 93.38 91 ASP A CA 1
ATOM 755 C C . ASP A 1 91 ? -1.865 29.062 10.672 1 93.38 91 ASP A C 1
ATOM 757 O O . ASP A 1 91 ? -1.778 30.219 10.242 1 93.38 91 ASP A O 1
ATOM 761 N N . HIS A 1 92 ? -1.529 28.031 9.891 1 94.94 92 HIS A N 1
ATOM 762 C CA . HIS A 1 92 ? -0.973 28.203 8.555 1 94.94 92 HIS A CA 1
ATOM 763 C C . HIS A 1 92 ? -1.917 27.641 7.496 1 94.94 92 HIS A C 1
ATOM 765 O O . HIS A 1 92 ? -1.538 27.5 6.328 1 94.94 92 HIS A O 1
ATOM 771 N N . ARG A 1 93 ? -3.131 27.281 7.922 1 90.81 93 ARG A N 1
ATOM 772 C CA . ARG A 1 93 ? -4.121 26.734 6.996 1 90.81 93 ARG A CA 1
ATOM 773 C C . ARG A 1 93 ? -4.812 27.844 6.215 1 90.81 93 ARG A C 1
ATOM 775 O O . ARG A 1 93 ? -4.633 29.031 6.52 1 90.81 93 ARG A O 1
ATOM 782 N N . MET A 1 94 ? -5.352 27.484 5.102 1 89.25 94 MET A N 1
ATOM 783 C CA . MET A 1 94 ? -6.059 28.406 4.223 1 89.25 94 MET A CA 1
ATOM 784 C C . MET A 1 94 ? -5.09 29.375 3.562 1 89.25 94 MET A C 1
ATOM 786 O O . MET A 1 94 ? -5.449 30.531 3.277 1 89.25 94 MET A O 1
ATOM 790 N N . LYS A 1 95 ? -3.906 29 3.432 1 92 95 LYS A N 1
ATOM 791 C CA . LYS A 1 95 ? -2.883 29.797 2.781 1 92 95 LYS A CA 1
ATOM 792 C C . LYS A 1 95 ? -2.355 29.125 1.524 1 92 95 LYS A C 1
ATOM 794 O O . LYS A 1 95 ? -1.352 29.547 0.951 1 92 95 LYS A O 1
ATOM 799 N N . GLY A 1 96 ? -2.994 27.953 1.184 1 89.44 96 GLY A N 1
ATOM 800 C CA . GLY A 1 96 ? -2.617 27.281 -0.042 1 89.44 96 GLY A CA 1
ATOM 801 C C . GLY A 1 96 ? -1.43 26.344 0.134 1 89.44 96 GLY A C 1
ATOM 802 O O . GLY A 1 96 ? -0.867 25.859 -0.848 1 89.44 96 GLY A O 1
ATOM 803 N N . ILE A 1 97 ? -1.03 26.125 1.315 1 93.06 97 ILE A N 1
ATOM 804 C CA . ILE A 1 97 ? 0.158 25.328 1.611 1 93.06 97 ILE A CA 1
ATOM 805 C C . ILE A 1 97 ? -0.046 23.891 1.134 1 93.06 97 ILE A C 1
ATOM 807 O O . ILE A 1 97 ? 0.813 23.328 0.45 1 93.06 97 ILE A O 1
ATOM 811 N N . PHE A 1 98 ? -1.169 23.344 1.375 1 89 98 PHE A N 1
ATOM 812 C CA . PHE A 1 98 ? -1.447 21.969 0.947 1 89 98 PHE A CA 1
ATOM 813 C C . PHE A 1 98 ? -1.405 21.859 -0.572 1 89 98 PHE A C 1
ATOM 815 O O . PHE A 1 98 ? -0.793 20.938 -1.115 1 89 98 PHE A O 1
ATOM 822 N N . LYS A 1 99 ? -2.01 22.766 -1.17 1 83.62 99 LYS A N 1
ATOM 823 C CA . LYS A 1 99 ? -2.045 22.766 -2.629 1 83.62 99 LYS A CA 1
ATOM 824 C C . LYS A 1 99 ? -0.636 22.812 -3.215 1 83.62 99 LYS A C 1
ATOM 826 O O . LYS A 1 99 ? -0.335 22.125 -4.191 1 83.62 99 LYS A O 1
ATOM 831 N N . GLN A 1 100 ? 0.178 23.609 -2.617 1 89.81 100 GLN A N 1
ATOM 832 C CA . GLN A 1 100 ? 1.56 23.719 -3.07 1 89.81 100 GLN A CA 1
ATOM 833 C C . GLN A 1 100 ? 2.316 22.422 -2.875 1 89.81 100 GLN A C 1
ATOM 835 O O . GLN A 1 100 ? 3.025 21.953 -3.775 1 89.81 100 GLN A O 1
ATOM 840 N N . MET A 1 101 ? 2.125 21.828 -1.716 1 93.56 101 MET A N 1
ATOM 841 C CA . MET A 1 101 ? 2.795 20.562 -1.436 1 93.56 101 MET A CA 1
ATOM 842 C C . MET A 1 101 ? 2.258 19.453 -2.332 1 93.56 101 MET A C 1
ATOM 844 O O . MET A 1 101 ? 3.021 18.609 -2.814 1 93.56 101 MET A O 1
ATOM 848 N N . TYR A 1 102 ? 0.97 19.469 -2.586 1 88.38 102 TYR A N 1
ATOM 849 C CA . TYR A 1 102 ? 0.321 18.484 -3.439 1 88.38 102 TYR A CA 1
ATOM 850 C C . TYR A 1 102 ? 0.869 18.547 -4.859 1 88.38 102 TYR A C 1
ATOM 852 O O . TYR A 1 102 ? 1.137 17.516 -5.477 1 88.38 102 TYR A O 1
ATOM 860 N N . LYS A 1 103 ? 1.073 19.719 -5.316 1 86.44 103 LYS A N 1
ATOM 861 C CA . LYS A 1 103 ? 1.65 19.906 -6.645 1 86.44 103 LYS A CA 1
ATOM 862 C C . LYS A 1 103 ? 3.039 19.266 -6.73 1 86.44 103 LYS A C 1
ATOM 864 O O . LYS A 1 103 ? 3.361 18.594 -7.711 1 86.44 103 LYS A O 1
ATOM 869 N N . GLU A 1 104 ? 3.818 19.531 -5.777 1 91.31 104 GLU A N 1
ATOM 870 C CA . GLU A 1 104 ? 5.156 18.953 -5.754 1 91.31 104 GLU A CA 1
ATOM 871 C C . GLU A 1 104 ? 5.098 17.438 -5.641 1 91.31 104 GLU A C 1
ATOM 873 O O . GLU A 1 104 ? 5.898 16.734 -6.258 1 91.31 104 GLU A O 1
ATOM 878 N N . PHE A 1 105 ? 4.152 16.969 -4.844 1 91.56 105 PHE A N 1
ATOM 879 C CA . PHE A 1 105 ? 3.914 15.531 -4.707 1 91.56 105 PHE A CA 1
ATOM 880 C C . PHE A 1 105 ? 3.602 14.906 -6.059 1 91.56 105 PHE A C 1
ATOM 882 O O . PHE A 1 105 ? 4.215 13.906 -6.445 1 91.56 105 PHE A O 1
ATOM 889 N N . MET A 1 106 ? 2.77 15.531 -6.73 1 87.88 106 MET A N 1
ATOM 890 C CA . MET A 1 106 ? 2.34 15.023 -8.031 1 87.88 106 MET A CA 1
ATOM 891 C C . MET A 1 106 ? 3.477 15.086 -9.039 1 87.88 106 MET A C 1
ATOM 893 O O . MET A 1 106 ? 3.611 14.195 -9.883 1 87.88 106 MET A O 1
ATOM 897 N N . LYS A 1 107 ? 4.234 16.078 -8.953 1 88.56 107 LYS A N 1
ATOM 898 C CA . LYS A 1 107 ? 5.395 16.203 -9.828 1 88.56 107 LYS A CA 1
ATOM 899 C C . LYS A 1 107 ? 6.371 15.039 -9.609 1 88.56 107 LYS A C 1
ATOM 901 O O . LYS A 1 107 ? 6.883 14.469 -10.578 1 88.56 107 LYS A O 1
ATOM 906 N N . TYR A 1 108 ? 6.59 14.727 -8.414 1 90.12 108 TYR A N 1
ATOM 907 C CA . TYR A 1 108 ? 7.473 13.609 -8.102 1 90.12 108 TYR A CA 1
ATOM 908 C C . TYR A 1 108 ? 6.914 12.297 -8.641 1 90.12 108 TYR A C 1
ATOM 910 O O . TYR A 1 108 ? 7.633 11.523 -9.273 1 90.12 108 TYR A O 1
ATOM 918 N N . ALA A 1 109 ? 5.664 12.062 -8.289 1 90.62 109 ALA A N 1
ATOM 919 C CA . ALA A 1 109 ? 5.023 10.836 -8.75 1 90.62 109 ALA A CA 1
ATOM 920 C C . ALA A 1 109 ? 5.082 10.711 -10.266 1 90.62 109 ALA A C 1
ATOM 922 O O . ALA A 1 109 ? 5.352 9.633 -10.797 1 90.62 109 ALA A O 1
ATOM 923 N N . ALA A 1 110 ? 4.902 11.82 -10.906 1 86 110 ALA A N 1
ATOM 924 C CA . ALA A 1 110 ? 4.93 11.844 -12.367 1 86 110 ALA A CA 1
ATOM 925 C C . ALA A 1 110 ? 6.324 11.516 -12.891 1 86 110 ALA A C 1
ATOM 927 O O . ALA A 1 110 ? 6.473 10.766 -13.859 1 86 110 ALA A O 1
ATOM 928 N N . LYS A 1 111 ? 7.312 12.055 -12.289 1 88.44 111 LYS A N 1
ATOM 929 C CA . LYS A 1 111 ? 8.695 11.812 -12.68 1 88.44 111 LYS A CA 1
ATOM 930 C C . LYS A 1 111 ? 9.047 10.328 -12.586 1 88.44 111 LYS A C 1
ATOM 932 O O . LYS A 1 111 ? 9.805 9.812 -13.406 1 88.44 111 LYS A O 1
ATOM 937 N N . GLU A 1 112 ? 8.453 9.703 -11.609 1 86.5 112 GLU A N 1
ATOM 938 C CA . GLU A 1 112 ? 8.711 8.281 -11.383 1 86.5 112 GLU A CA 1
ATOM 939 C C . GLU A 1 112 ? 7.727 7.414 -12.164 1 86.5 112 GLU A C 1
ATOM 941 O O . GLU A 1 112 ? 7.723 6.188 -12.016 1 86.5 112 GLU A O 1
ATOM 946 N N . LYS A 1 113 ? 6.816 8.078 -12.945 1 86 113 LYS A N 1
ATOM 947 C CA . LYS A 1 113 ? 5.762 7.367 -13.656 1 86 113 LYS A CA 1
ATOM 948 C C . LYS A 1 113 ? 4.945 6.5 -12.703 1 86 113 LYS A C 1
ATOM 950 O O . LYS A 1 113 ? 4.617 5.352 -13.031 1 86 113 LYS A O 1
ATOM 955 N N . ALA A 1 114 ? 4.723 7.062 -11.508 1 90.12 114 ALA A N 1
ATOM 956 C CA . ALA A 1 114 ? 4.008 6.34 -10.461 1 90.12 114 ALA A CA 1
ATOM 957 C C . ALA A 1 114 ? 2.559 6.812 -10.359 1 90.12 114 ALA A C 1
ATOM 959 O O . ALA A 1 114 ? 2.271 8 -10.531 1 90.12 114 ALA A O 1
ATOM 960 N N . GLY A 1 115 ? 1.697 5.855 -10.109 1 88.12 115 GLY A N 1
ATOM 961 C CA . GLY A 1 115 ? 0.359 6.246 -9.695 1 88.12 115 GLY A CA 1
ATOM 962 C C . GLY A 1 115 ? 0.307 6.785 -8.281 1 88.12 115 GLY A C 1
ATOM 963 O O . GLY A 1 115 ? 1.263 6.633 -7.52 1 88.12 115 GLY A O 1
ATOM 964 N N . THR A 1 116 ? -0.807 7.508 -8.023 1 91.38 116 THR A N 1
ATOM 965 C CA . THR A 1 116 ? -0.97 8.047 -6.68 1 91.38 116 THR A CA 1
ATOM 966 C C . THR A 1 116 ? -2.238 7.504 -6.031 1 91.38 116 THR A C 1
ATOM 968 O O . THR A 1 116 ? -3.271 7.367 -6.688 1 91.38 116 THR A O 1
ATOM 971 N N . LYS A 1 117 ? -2.043 7.051 -4.812 1 90.5 117 LYS A N 1
ATOM 972 C CA . LYS A 1 117 ? -3.166 6.508 -4.055 1 90.5 117 LYS A CA 1
ATOM 973 C C . LYS A 1 117 ? -3.156 7.02 -2.617 1 90.5 117 LYS A C 1
ATOM 975 O O . LYS A 1 117 ? -2.154 7.566 -2.152 1 90.5 117 LYS A O 1
ATOM 980 N N . LEU A 1 118 ? -4.281 6.926 -2.016 1 88.5 118 LEU A N 1
ATOM 981 C CA . LEU A 1 118 ? -4.395 7.102 -0.571 1 88.5 118 LEU A CA 1
ATOM 982 C C . LEU A 1 118 ? -5.469 6.191 0.007 1 88.5 118 LEU A C 1
ATOM 984 O O . LEU A 1 118 ? -6.281 5.633 -0.736 1 88.5 118 LEU A O 1
ATOM 988 N N . TYR A 1 119 ? -5.348 5.938 1.229 1 85.69 119 TYR A N 1
ATOM 989 C CA . TYR A 1 119 ? -6.434 5.289 1.952 1 85.69 119 TYR A CA 1
ATOM 990 C C . TYR A 1 119 ? -6.957 6.188 3.068 1 85.69 119 TYR A C 1
ATOM 992 O O . TYR A 1 119 ? -6.188 6.922 3.693 1 85.69 119 TYR A O 1
ATOM 1000 N N . VAL A 1 120 ? -8.219 6.156 3.203 1 82.94 120 VAL A N 1
ATOM 1001 C CA . VAL A 1 120 ? -8.906 7 4.172 1 82.94 120 VAL A CA 1
ATOM 1002 C C . VAL A 1 120 ? -10.008 6.195 4.863 1 82.94 120 VAL A C 1
ATOM 1004 O O . VAL A 1 120 ? -10.656 5.352 4.238 1 82.94 120 VAL A O 1
ATOM 1007 N N . GLU A 1 121 ? -10.117 6.527 6.152 1 78.75 121 GLU A N 1
ATOM 1008 C CA . GLU A 1 121 ? -11.234 5.902 6.855 1 78.75 121 GLU A CA 1
ATOM 1009 C C . GLU A 1 121 ? -12.57 6.305 6.234 1 78.75 121 GLU A C 1
ATOM 1011 O O . GLU A 1 121 ? -12.781 7.473 5.91 1 78.75 121 GLU A O 1
ATOM 1016 N N . VAL A 1 122 ? -13.445 5.312 6.148 1 79.69 122 VAL A N 1
ATOM 1017 C CA . VAL A 1 122 ? -14.727 5.535 5.484 1 79.69 122 VAL A CA 1
ATOM 1018 C C . VAL A 1 122 ? -15.523 6.598 6.242 1 79.69 122 VAL A C 1
ATOM 1020 O O . VAL A 1 122 ? -16.25 7.383 5.637 1 79.69 122 VAL A O 1
ATOM 1023 N N . GLU A 1 123 ? -15.266 6.723 7.5 1 76.75 123 GLU A N 1
ATOM 1024 C CA . GLU A 1 123 ? -16.016 7.641 8.344 1 76.75 123 GLU A CA 1
ATOM 1025 C C . GLU A 1 123 ? -15.445 9.055 8.273 1 76.75 123 GLU A C 1
ATOM 1027 O O . GLU A 1 123 ? -16.078 10.008 8.719 1 76.75 123 GLU A O 1
ATOM 1032 N N . ASN A 1 124 ? -14.289 9.195 7.66 1 78.56 124 ASN A N 1
ATOM 1033 C CA . ASN A 1 124 ? -13.672 10.508 7.543 1 78.56 124 ASN A CA 1
ATOM 1034 C C . ASN A 1 124 ? -14.219 11.281 6.348 1 78.56 124 ASN A C 1
ATOM 1036 O O . ASN A 1 124 ? -13.484 11.547 5.387 1 78.56 124 ASN A O 1
ATOM 1040 N N . LYS A 1 125 ? -15.445 11.75 6.504 1 81.56 125 LYS A N 1
ATOM 1041 C CA . LYS A 1 125 ? -16.172 12.383 5.406 1 81.56 125 LYS A CA 1
ATOM 1042 C C . LYS A 1 125 ? -15.5 13.672 4.965 1 81.56 125 LYS A C 1
ATOM 1044 O O . LYS A 1 125 ? -15.516 14.016 3.781 1 81.56 125 LYS A O 1
ATOM 1049 N N . ASN A 1 126 ? -14.953 14.352 5.867 1 76.62 126 ASN A N 1
ATOM 1050 C CA . ASN A 1 126 ? -14.273 15.602 5.555 1 76.62 126 ASN A CA 1
ATOM 1051 C C . ASN A 1 126 ? -13.078 15.375 4.633 1 76.62 126 ASN A C 1
ATOM 1053 O O . ASN A 1 126 ? -12.922 16.078 3.631 1 76.62 126 ASN A O 1
ATOM 1057 N N . ALA A 1 127 ? -12.312 14.359 4.992 1 78.44 127 ALA A N 1
ATOM 1058 C CA . ALA A 1 127 ? -11.156 14.055 4.148 1 78.44 127 ALA A CA 1
ATOM 1059 C C . ALA A 1 127 ? -11.602 13.578 2.768 1 78.44 127 ALA A C 1
ATOM 1061 O O . ALA A 1 127 ? -11.031 13.984 1.753 1 78.44 127 ALA A O 1
ATOM 1062 N N . ILE A 1 128 ? -12.602 12.789 2.736 1 83.31 128 ILE A N 1
ATOM 1063 C CA . ILE A 1 128 ? -13.117 12.234 1.486 1 83.31 128 ILE A CA 1
ATOM 1064 C C . ILE A 1 128 ? -13.539 13.367 0.556 1 83.31 128 ILE A C 1
ATOM 1066 O O . ILE A 1 128 ? -13.219 13.352 -0.634 1 83.31 128 ILE A O 1
ATOM 1070 N N . LYS A 1 129 ? -14.18 14.32 1.124 1 83.25 129 LYS A N 1
ATOM 1071 C CA . LYS A 1 129 ? -14.617 15.477 0.344 1 83.25 129 LYS A CA 1
ATOM 1072 C C . LYS A 1 129 ? -13.422 16.219 -0.257 1 83.25 129 LYS A C 1
ATOM 1074 O O . LYS A 1 129 ? -13.477 16.656 -1.407 1 83.25 129 LYS A O 1
ATOM 1079 N N . VAL A 1 130 ? -12.391 16.375 0.504 1 78.81 130 VAL A N 1
ATOM 1080 C CA . VAL A 1 130 ? -11.188 17.047 0.048 1 78.81 130 VAL A CA 1
ATOM 1081 C C . VAL A 1 130 ? -10.57 16.281 -1.12 1 78.81 130 VAL A C 1
ATOM 1083 O O . VAL A 1 130 ? -10.203 16.891 -2.137 1 78.81 130 VAL A O 1
ATOM 1086 N N . TYR A 1 131 ? -10.516 14.945 -1.024 1 82.94 131 TYR A N 1
ATOM 1087 C CA . TYR A 1 131 ? -9.891 14.133 -2.059 1 82.94 131 TYR A CA 1
ATOM 1088 C C . TYR A 1 131 ? -10.727 14.133 -3.334 1 82.94 131 TYR A C 1
ATOM 1090 O O . TYR A 1 131 ? -10.18 14.172 -4.441 1 82.94 131 TYR A O 1
ATOM 1098 N N . GLU A 1 132 ? -12.016 14.156 -3.105 1 81.75 132 GLU A N 1
ATOM 1099 C CA . GLU A 1 132 ? -12.906 14.266 -4.258 1 81.75 132 GLU A CA 1
ATOM 1100 C C . GLU A 1 132 ? -12.727 15.602 -4.973 1 81.75 132 GLU A C 1
ATOM 1102 O O . GLU A 1 132 ? -12.703 15.656 -6.203 1 81.75 132 GLU A O 1
ATOM 1107 N N . LYS A 1 133 ? -12.57 16.625 -4.207 1 79.94 133 LYS A N 1
ATOM 1108 C CA . LYS A 1 133 ? -12.359 17.969 -4.758 1 79.94 133 LYS A CA 1
ATOM 1109 C C . LYS A 1 133 ? -11.047 18.047 -5.523 1 79.94 133 LYS A C 1
ATOM 1111 O O . LYS A 1 133 ? -10.93 18.781 -6.5 1 79.94 133 LYS A O 1
ATOM 1116 N N . LEU A 1 134 ? -10.102 17.281 -5.125 1 78.25 134 LEU A N 1
ATOM 1117 C CA . LEU A 1 134 ? -8.805 17.234 -5.785 1 78.25 134 LEU A CA 1
ATOM 1118 C C . LEU A 1 134 ? -8.875 16.406 -7.066 1 78.25 134 LEU A C 1
ATOM 1120 O O . LEU A 1 134 ? -7.891 16.328 -7.812 1 78.25 134 LEU A O 1
ATOM 1124 N N . GLY A 1 135 ? -9.977 15.727 -7.273 1 78.75 135 GLY A N 1
ATOM 1125 C CA . GLY A 1 135 ? -10.164 14.953 -8.492 1 78.75 135 GLY A CA 1
ATOM 1126 C C . GLY A 1 135 ? -9.844 13.484 -8.312 1 78.75 135 GLY A C 1
ATOM 1127 O O . GLY A 1 135 ? -9.797 12.727 -9.289 1 78.75 135 GLY A O 1
ATOM 1128 N N . MET A 1 136 ? -9.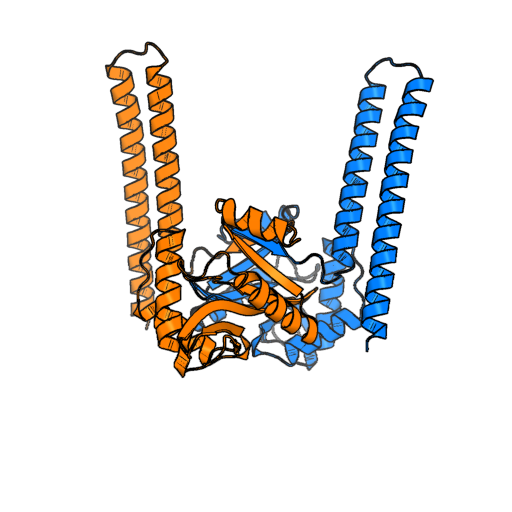656 13.086 -7.105 1 83.12 136 MET A N 1
ATOM 1129 C CA . MET A 1 136 ? -9.398 11.664 -6.867 1 83.12 136 MET A CA 1
ATOM 1130 C C . MET A 1 136 ? -10.688 10.859 -6.918 1 83.12 136 MET A C 1
ATOM 1132 O O . MET A 1 136 ? -11.766 11.391 -6.645 1 83.12 136 MET A O 1
ATOM 1136 N N . ILE A 1 137 ? -10.5 9.539 -7.25 1 85.44 137 ILE A N 1
ATOM 1137 C CA . ILE A 1 137 ? -11.656 8.672 -7.41 1 85.44 137 ILE A CA 1
ATOM 1138 C C . ILE A 1 137 ? -11.547 7.477 -6.465 1 85.44 137 ILE A C 1
ATOM 1140 O O . ILE A 1 137 ? -10.477 6.891 -6.316 1 85.44 137 ILE A O 1
ATOM 1144 N N . LYS A 1 138 ? -12.727 7.199 -5.902 1 87 138 LYS A N 1
ATOM 1145 C CA . LYS A 1 138 ? -12.781 6.008 -5.062 1 87 138 LYS A CA 1
ATOM 1146 C C . LYS A 1 138 ? -12.633 4.738 -5.895 1 87 138 LYS A C 1
ATOM 1148 O O . LYS A 1 138 ? -13.289 4.578 -6.922 1 87 138 LYS A O 1
ATOM 1153 N N . THR A 1 139 ? -11.727 3.84 -5.418 1 85.75 139 THR A N 1
ATOM 1154 C CA . THR A 1 139 ? -11.539 2.58 -6.133 1 85.75 139 THR A CA 1
ATOM 1155 C C . THR A 1 139 ? -12.594 1.56 -5.711 1 85.75 139 THR A C 1
ATOM 1157 O O . THR A 1 139 ? -13.281 1.751 -4.707 1 85.75 139 THR A O 1
ATOM 1160 N N . GLU A 1 140 ? -12.75 0.504 -6.562 1 82.75 140 GLU A N 1
ATOM 1161 C CA . GLU A 1 140 ? -13.648 -0.6 -6.23 1 82.75 140 GLU A CA 1
ATOM 1162 C C . GLU A 1 140 ? -12.906 -1.716 -5.5 1 82.75 140 GLU A C 1
ATOM 1164 O O . GLU A 1 140 ? -13.195 -2.896 -5.703 1 82.75 140 GLU A O 1
ATOM 1169 N N . GLU A 1 141 ? -11.984 -1.325 -4.801 1 85.88 141 GLU A N 1
ATOM 1170 C CA . GLU A 1 141 ? -11.188 -2.275 -4.031 1 85.88 141 GLU A CA 1
ATOM 1171 C C . GLU A 1 141 ? -11.414 -2.094 -2.531 1 85.88 141 GLU A C 1
ATOM 1173 O O . GLU A 1 141 ? -11.742 -0.997 -2.078 1 85.88 141 GLU A O 1
ATOM 1178 N N . THR A 1 142 ? -11.375 -3.168 -1.867 1 86.31 142 THR A N 1
ATOM 1179 C CA . THR A 1 142 ? -11.398 -3.133 -0.409 1 86.31 142 THR A CA 1
ATOM 1180 C C . THR A 1 142 ? -10.141 -3.781 0.168 1 86.31 142 THR A C 1
ATOM 1182 O O . THR A 1 142 ? -9.477 -4.57 -0.507 1 86.31 142 THR A O 1
ATOM 1185 N N . ILE A 1 143 ? -9.828 -3.387 1.408 1 88.81 143 ILE A N 1
ATOM 1186 C CA . ILE A 1 143 ? -8.586 -3.832 2.021 1 88.81 143 ILE A CA 1
ATOM 1187 C C . ILE A 1 143 ? -8.891 -4.844 3.127 1 88.81 143 ILE A C 1
ATOM 1189 O O . ILE A 1 143 ? -9.812 -4.652 3.914 1 88.81 143 ILE A O 1
ATOM 1193 N N . PHE A 1 144 ? -8.18 -5.949 3.074 1 88.19 144 PHE A N 1
ATOM 1194 C CA . PHE A 1 144 ? -8.188 -6.934 4.148 1 88.19 144 PHE A CA 1
ATOM 1195 C C . PHE A 1 144 ? -6.844 -6.957 4.871 1 88.19 144 PHE A C 1
ATOM 1197 O O . PHE A 1 144 ? -5.801 -6.719 4.262 1 88.19 144 PHE A O 1
ATOM 1204 N N . GLU A 1 145 ? -6.828 -7.129 6.172 1 87.19 145 GLU A N 1
ATOM 1205 C CA . GLU A 1 145 ? -5.609 -7.215 6.973 1 87.19 145 GLU A CA 1
ATOM 1206 C C . GLU A 1 145 ? -5.668 -8.391 7.945 1 87.19 145 GLU A C 1
ATOM 1208 O O . GLU A 1 145 ? -6.738 -8.945 8.188 1 87.19 145 GLU A O 1
ATOM 1213 N N . ASP A 1 146 ? -4.375 -8.922 8.164 1 77.62 146 ASP A N 1
ATOM 1214 C CA . ASP A 1 146 ? -4.316 -9.969 9.18 1 77.62 146 ASP A CA 1
ATOM 1215 C C . ASP A 1 146 ? -4.645 -9.414 10.562 1 77.62 146 ASP A C 1
ATOM 1217 O O . ASP A 1 146 ? -4.363 -8.25 10.852 1 77.62 146 ASP A O 1
ATOM 1221 N N . ASP A 1 147 ? -5.566 -10.102 11.164 1 55.66 147 ASP A N 1
ATOM 1222 C CA . ASP A 1 147 ? -5.867 -9.734 12.547 1 55.66 147 ASP A CA 1
ATOM 1223 C C . ASP A 1 147 ? -4.625 -9.828 13.422 1 55.66 147 ASP A C 1
ATOM 1225 O O . ASP A 1 147 ? -4.629 -9.367 14.57 1 55.66 147 ASP A O 1
ATOM 1229 N N . PHE A 1 148 ? -3.707 -10.531 12.984 1 42.06 148 PHE A N 1
ATOM 1230 C CA . PHE A 1 148 ? -2.689 -10.938 13.945 1 42.06 148 PHE A CA 1
ATOM 1231 C C . PHE A 1 148 ? -1.755 -9.773 14.266 1 42.06 148 PHE A C 1
ATOM 1233 O O . PHE A 1 148 ? -0.948 -9.859 15.195 1 42.06 148 PHE A O 1
ATOM 1240 N N . VAL A 1 149 ? -1.376 -9.094 13.25 1 36.69 149 VAL A N 1
ATOM 1241 C CA . VAL A 1 149 ? -0.446 -8.094 13.781 1 36.69 149 VAL A CA 1
ATOM 1242 C C . VAL A 1 149 ? -1.177 -7.164 14.742 1 36.69 149 VAL A C 1
ATOM 1244 O O . VAL A 1 149 ? -2.166 -6.527 14.367 1 36.69 149 VAL A O 1
ATOM 1247 N N . PHE A 1 150 ? -1.153 -7.414 15.891 1 33.25 150 PHE A N 1
ATOM 1248 C CA . PHE A 1 150 ? -1.638 -6.73 17.078 1 33.25 150 PHE A CA 1
ATOM 1249 C C . PHE A 1 150 ? -1.474 -5.223 16.953 1 33.25 150 PHE A C 1
ATOM 1251 O O . PHE A 1 150 ? -0.383 -4.688 17.156 1 33.25 150 PHE A O 1
ATOM 1258 N N . HIS A 1 151 ? -2.029 -4.719 15.969 1 33.78 151 HIS A N 1
ATOM 1259 C CA . HIS A 1 151 ? -2.104 -3.283 16.203 1 33.78 151 HIS A CA 1
ATOM 1260 C C . HIS A 1 151 ? -3.002 -2.961 17.391 1 33.78 151 HIS A C 1
ATOM 1262 O O . HIS A 1 151 ? -4.215 -3.168 17.328 1 33.78 151 HIS A O 1
ATOM 1268 N N . PRO A 1 152 ? -2.5 -2.947 18.438 1 31.34 152 PRO A N 1
ATOM 1269 C CA . PRO A 1 152 ? -3.262 -2.584 19.625 1 31.34 152 PRO A CA 1
ATOM 1270 C C . PRO A 1 152 ? -4.367 -1.57 19.344 1 31.34 152 PRO A C 1
ATOM 1272 O O . PRO A 1 152 ? -5.457 -1.661 19.906 1 31.34 152 PRO A O 1
ATOM 1275 N N . VAL A 1 153 ? -4.098 -0.784 18.438 1 33.06 153 VAL A N 1
ATOM 1276 C CA . VAL A 1 153 ? -5.008 0.348 18.281 1 33.06 153 VAL A CA 1
ATOM 1277 C C . VAL A 1 153 ? -6.27 -0.099 17.547 1 33.06 153 VAL A C 1
ATOM 1279 O O . VAL A 1 153 ? -7.375 0.32 17.891 1 33.06 153 VAL A O 1
ATOM 1282 N N . LYS A 1 154 ? -6.086 -0.958 16.562 1 35.69 154 LYS A N 1
ATOM 1283 C CA . LYS A 1 154 ? -7.273 -1.342 15.797 1 35.69 154 LYS A CA 1
ATOM 1284 C C . LYS A 1 154 ? -8.164 -2.279 16.609 1 35.69 154 LYS A C 1
ATOM 1286 O O . LYS A 1 154 ? -9.391 -2.184 16.547 1 35.69 154 LYS A O 1
ATOM 1291 N N . GLN A 1 155 ? -7.547 -3.225 17.266 1 35.78 155 GLN A N 1
ATOM 1292 C CA . GLN A 1 155 ? -8.344 -4.082 18.125 1 35.78 155 GLN A CA 1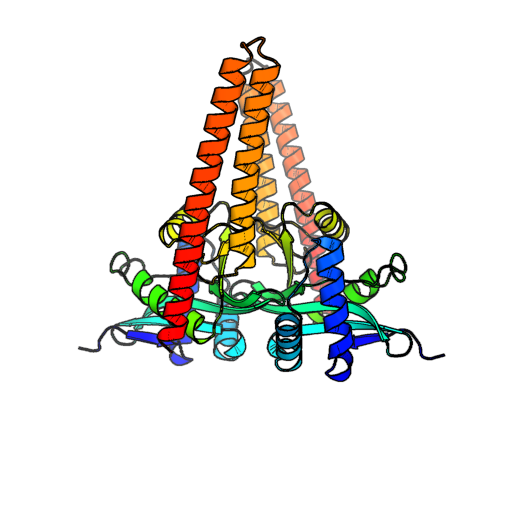
ATOM 1293 C C . GLN A 1 155 ? -9.141 -3.254 19.141 1 35.78 155 GLN A C 1
ATOM 1295 O O . GLN A 1 155 ? -10.305 -3.545 19.406 1 35.78 155 GLN A O 1
ATOM 1300 N N . VAL A 1 156 ? -8.453 -2.297 19.562 1 32.94 156 VAL A N 1
ATOM 1301 C CA . VAL A 1 156 ? -9.117 -1.397 20.5 1 32.94 156 VAL A CA 1
ATOM 1302 C C . VAL A 1 156 ? -10.25 -0.659 19.797 1 32.94 156 VAL A C 1
ATOM 1304 O O . VAL A 1 156 ? -11.344 -0.501 20.344 1 32.94 156 VAL A O 1
ATOM 1307 N N . LYS A 1 157 ? -10.039 -0.396 18.625 1 34.91 157 LYS A N 1
ATOM 1308 C CA . LYS A 1 157 ? -11.078 0.328 17.906 1 34.91 157 LYS A CA 1
ATOM 1309 C C . LYS A 1 157 ? -12.242 -0.59 17.547 1 34.91 157 LYS A C 1
ATOM 1311 O O . LYS A 1 157 ? -13.406 -0.199 17.672 1 34.91 157 LYS A O 1
ATOM 1316 N N . LEU A 1 158 ? -11.961 -1.728 17.047 1 39.09 158 LEU A N 1
ATOM 1317 C CA . LEU A 1 158 ? -13.008 -2.709 16.781 1 39.09 158 LEU A CA 1
ATOM 1318 C C . LEU A 1 158 ? -13.781 -3.033 18.047 1 39.09 158 LEU A C 1
ATOM 1320 O O . LEU A 1 158 ? -15.008 -3.152 18.016 1 39.09 158 LEU A O 1
ATOM 1324 N N . LEU A 1 159 ? -12.984 -3.141 19.047 1 35.97 159 LEU A N 1
ATOM 1325 C CA . LEU A 1 159 ? -13.617 -3.369 20.328 1 35.97 159 LEU A CA 1
ATOM 1326 C C . LEU A 1 159 ? -14.484 -2.18 20.734 1 35.97 159 LEU A C 1
ATOM 1328 O O . LEU A 1 159 ? -15.602 -2.357 21.219 1 35.97 159 LEU A O 1
ATOM 1332 N N . ILE A 1 160 ? -13.93 -1.112 20.438 1 37 160 ILE A N 1
ATOM 1333 C CA . ILE A 1 160 ? -14.672 0.097 20.781 1 37 160 ILE A CA 1
ATOM 1334 C C . ILE A 1 160 ? -15.906 0.219 19.875 1 37 160 ILE A C 1
ATOM 1336 O O . ILE A 1 160 ? -17 0.553 20.344 1 37 160 ILE A O 1
ATOM 1340 N N . LYS A 1 161 ? -15.719 -0.106 18.719 1 41.19 161 LYS A N 1
ATOM 1341 C CA . LYS A 1 161 ? -16.844 -0.044 17.797 1 41.19 161 LYS A CA 1
ATOM 1342 C C . LYS A 1 161 ? -17.906 -1.084 18.156 1 41.19 161 LYS A C 1
ATOM 1344 O O . LYS A 1 161 ? -19.109 -0.795 18.125 1 41.19 161 LYS A O 1
ATOM 1349 N N . LEU A 1 162 ? -17.469 -2.209 18.344 1 42.91 162 LEU A N 1
ATOM 1350 C CA . LEU A 1 162 ? -18.406 -3.232 18.797 1 42.91 162 LEU A CA 1
ATOM 1351 C C . LEU A 1 162 ? -19.094 -2.791 20.094 1 42.91 162 LEU A C 1
ATOM 1353 O O . LEU A 1 162 ? -20.297 -3 20.25 1 42.91 162 LEU A O 1
ATOM 1357 N N . GLU A 1 163 ? -18.281 -2.162 20.922 1 40.06 163 GLU A N 1
ATOM 1358 C CA . GLU A 1 163 ? -18.859 -1.62 22.141 1 40.06 163 GLU A CA 1
ATOM 1359 C C . GLU A 1 163 ? -19.875 -0.522 21.844 1 40.06 163 GLU A C 1
ATOM 1361 O O . GLU A 1 163 ? -20.938 -0.462 22.469 1 40.06 163 GLU A O 1
ATOM 1366 N N . LEU A 1 164 ? -19.531 0.136 20.891 1 42.41 164 LEU A N 1
ATOM 1367 C CA . LEU A 1 164 ? -20.422 1.229 20.531 1 42.41 164 LEU A CA 1
ATOM 1368 C C . LEU A 1 164 ? -21.672 0.699 19.844 1 42.41 164 LEU A C 1
ATOM 1370 O O . LEU A 1 164 ? -22.781 1.18 20.109 1 42.41 164 LEU A O 1
ATOM 1374 N N . LEU A 1 165 ? -21.547 -0.204 19.047 1 45.91 165 LEU A N 1
ATOM 1375 C CA . LEU A 1 165 ? -22.703 -0.817 18.406 1 45.91 165 LEU A CA 1
ATOM 1376 C C . LEU A 1 165 ? -23.609 -1.475 19.438 1 45.91 165 LEU A C 1
ATOM 1378 O O . LEU A 1 165 ? -24.828 -1.371 19.359 1 45.91 165 LEU A O 1
ATOM 1382 N N . ILE A 1 166 ? -23.016 -2.105 20.312 1 44.91 166 ILE A N 1
ATOM 1383 C CA . ILE A 1 166 ? -23.781 -2.713 21.406 1 44.91 166 ILE A CA 1
ATOM 1384 C C . ILE A 1 166 ? -24.469 -1.627 22.234 1 44.91 166 ILE A C 1
ATOM 1386 O O . ILE A 1 166 ? -25.641 -1.762 22.594 1 44.91 166 ILE A O 1
ATOM 1390 N N . LEU A 1 167 ? -23.719 -0.596 22.406 1 44.34 167 LEU A N 1
ATOM 1391 C CA . LEU A 1 167 ? -24.281 0.522 23.156 1 44.34 167 LEU A CA 1
ATOM 1392 C C . LEU A 1 167 ? -25.453 1.154 22.391 1 44.34 167 LEU A C 1
ATOM 1394 O O . LEU A 1 167 ? -26.469 1.483 22.984 1 44.34 167 LEU A O 1
ATOM 1398 N N . VAL A 1 168 ? -25.25 1.319 21.219 1 44.97 168 VAL A N 1
ATOM 1399 C CA . VAL A 1 168 ? -26.297 1.901 20.375 1 44.97 168 VAL A CA 1
ATOM 1400 C C . VAL A 1 168 ? -27.516 0.986 20.375 1 44.97 168 VAL A C 1
ATOM 1402 O O . VAL A 1 168 ? -28.656 1.455 20.484 1 44.97 168 VAL A O 1
ATOM 1405 N N . LYS A 1 169 ? -27.219 -0.222 20.234 1 48.31 169 LYS A N 1
ATOM 1406 C CA . LYS A 1 169 ? -28.328 -1.17 20.266 1 48.31 169 LYS A CA 1
ATOM 1407 C C . LYS A 1 169 ? -29.047 -1.145 21.609 1 48.31 169 LYS A C 1
ATOM 1409 O O . LYS A 1 169 ? -30.281 -1.221 21.672 1 48.31 169 LYS A O 1
ATOM 1414 N N . ILE A 1 170 ? -28.281 -1.045 22.547 1 46.53 170 ILE A N 1
ATOM 1415 C CA . ILE A 1 170 ? -28.844 -0.933 23.891 1 46.53 170 ILE A CA 1
ATOM 1416 C C . ILE A 1 170 ? -29.672 0.344 24 1 46.53 170 ILE A C 1
ATOM 1418 O O . ILE A 1 170 ? -30.781 0.325 24.547 1 46.53 170 ILE A O 1
ATOM 1422 N N . VAL A 1 171 ? -29.062 1.315 23.438 1 45.34 171 VAL A N 1
ATOM 1423 C CA . VAL A 1 171 ? -29.75 2.602 23.5 1 45.34 171 VAL A CA 1
ATOM 1424 C C . VAL A 1 171 ? -31.031 2.545 22.656 1 45.34 171 VAL A C 1
ATOM 1426 O O . VAL A 1 171 ? -32.094 3.018 23.094 1 45.34 171 VAL A O 1
ATOM 1429 N N . GLN A 1 172 ? -30.891 2.023 21.547 1 47.28 172 GLN A N 1
ATOM 1430 C CA . GLN A 1 172 ? -32.031 1.898 20.672 1 47.28 172 GLN A CA 1
ATOM 1431 C C . GLN A 1 172 ? -33.125 1.03 21.312 1 47.28 172 GLN A C 1
ATOM 1433 O O . GLN A 1 172 ? -34.312 1.356 21.25 1 47.28 172 GLN A O 1
ATOM 1438 N N . GLN A 1 173 ? -32.656 -0.039 21.75 1 48.53 173 GLN A N 1
ATOM 1439 C CA . GLN A 1 173 ? -33.594 -0.909 22.453 1 48.53 173 GLN A CA 1
ATOM 1440 C C . GLN A 1 173 ? -34.188 -0.202 23.656 1 48.53 173 GLN A C 1
ATOM 1442 O O . GLN A 1 173 ? -35.375 -0.368 23.938 1 48.53 173 GLN A O 1
ATOM 1447 N N . GLY A 1 174 ? -33.344 0.535 24.25 1 43.22 174 GLY A N 1
ATOM 1448 C CA . GLY A 1 174 ? -33.875 1.366 25.328 1 43.22 174 GLY A CA 1
ATOM 1449 C C . GLY A 1 174 ? -34.844 2.41 24.859 1 43.22 174 GLY A C 1
ATOM 1450 O O . GLY A 1 174 ? -35.906 2.621 25.5 1 43.22 174 GLY A O 1
ATOM 1451 N N . LEU A 1 175 ? -34.531 2.969 23.75 1 45.94 175 LEU A N 1
ATOM 1452 C CA . LEU A 1 175 ? -35.406 3.994 23.203 1 45.94 175 LEU A CA 1
ATOM 1453 C C . LEU A 1 175 ? -36.719 3.389 22.734 1 45.94 175 LEU A C 1
ATOM 1455 O O . LEU A 1 175 ? -37.781 3.984 22.906 1 45.94 175 LEU A O 1
ATOM 1459 N N . GLN A 1 176 ? -36.594 2.389 22 1 48.94 176 GLN A N 1
ATOM 1460 C CA . GLN A 1 176 ? -37.781 1.687 21.594 1 48.94 176 GLN A CA 1
ATOM 1461 C C . GLN A 1 176 ? -38.625 1.272 22.797 1 48.94 176 GLN A C 1
ATOM 1463 O O . GLN A 1 176 ? -39.844 1.302 22.734 1 48.94 176 GLN A O 1
ATOM 1468 N N . ALA A 1 177 ? -37.906 0.945 23.75 1 44.84 177 ALA A N 1
ATOM 1469 C CA . ALA A 1 177 ? -38.594 0.583 24.969 1 44.84 177 ALA A CA 1
ATOM 1470 C C . ALA A 1 177 ? -39.25 1.802 25.609 1 44.84 177 ALA A C 1
ATOM 1472 O O . ALA A 1 177 ? -40.312 1.688 26.219 1 44.84 177 ALA A O 1
ATOM 1473 N N . THR A 1 178 ? -38.594 2.932 25.422 1 42.62 178 THR A N 1
ATOM 1474 C CA . THR A 1 178 ? -39.188 4.152 25.938 1 42.62 178 THR A CA 1
ATOM 1475 C C . THR A 1 178 ? -40.406 4.555 25.125 1 42.62 178 THR A C 1
ATOM 1477 O O . THR A 1 178 ? -41.344 5.148 25.641 1 42.62 178 THR A O 1
ATOM 1480 N N . LYS A 1 179 ? -40.406 4.504 23.828 1 44.81 179 LYS A N 1
ATOM 1481 C CA . LYS A 1 179 ? -41.594 4.82 23.031 1 44.81 179 LYS A CA 1
ATOM 1482 C C . LYS A 1 179 ? -42.75 3.863 23.328 1 44.81 179 LYS A C 1
ATOM 1484 O O . LYS A 1 179 ? -43.906 4.234 23.219 1 44.81 179 LYS A O 1
ATOM 1489 N N . ARG A 1 180 ? -42.281 2.562 23.406 1 43.84 180 ARG A N 1
ATOM 1490 C CA . ARG A 1 180 ? -43.375 1.66 23.766 1 43.84 180 ARG A CA 1
ATOM 1491 C C . ARG A 1 180 ? -43.719 1.797 25.234 1 43.84 180 ARG A C 1
ATOM 1493 O O . ARG A 1 180 ? -42.844 2.016 26.078 1 43.84 180 ARG A O 1
ATOM 1500 N N . ASN A 1 181 ? -44.906 2.338 25.625 1 40.56 181 ASN A N 1
ATOM 1501 C CA . ASN A 1 181 ? -45.5 2.469 26.953 1 40.56 181 ASN A CA 1
ATOM 1502 C C . ASN A 1 181 ? -45.031 1.343 27.891 1 40.56 181 ASN A C 1
ATOM 1504 O O . ASN A 1 181 ? -45.812 0.873 28.719 1 40.56 181 ASN A O 1
ATOM 1508 N N . GLN A 1 182 ? -44.031 0.392 27.547 1 44.81 182 GLN A N 1
ATOM 1509 C CA . GLN A 1 182 ? -43.844 -0.781 28.391 1 44.81 182 GLN A CA 1
ATOM 1510 C C . GLN A 1 182 ? -43.25 -0.396 29.75 1 44.81 182 GLN A C 1
ATOM 1512 O O . GLN A 1 182 ? -42.5 0.588 29.844 1 44.81 182 GLN A O 1
ATOM 1517 N N . ARG A 1 183 ? -43.875 -0.915 30.906 1 45.78 183 ARG A N 1
ATOM 1518 C CA . ARG A 1 183 ? -43.688 -0.689 32.344 1 45.78 183 ARG A CA 1
ATOM 1519 C C . ARG A 1 183 ? -42.188 -0.599 32.656 1 45.78 183 ARG A C 1
ATOM 1521 O O . ARG A 1 183 ? -41.375 -1.159 31.953 1 45.78 183 ARG A O 1
ATOM 1528 N N . THR A 1 184 ? -41.781 0.242 33.656 1 45.28 184 THR A N 1
ATOM 1529 C CA . THR A 1 184 ? -40.5 0.593 34.281 1 45.28 184 THR A CA 1
ATOM 1530 C C . THR A 1 184 ? -39.594 -0.64 34.406 1 45.28 184 THR A C 1
ATOM 1532 O O . THR A 1 184 ? -38.375 -0.565 34.188 1 45.28 184 THR A O 1
ATOM 1535 N N . TYR A 1 185 ? -40.219 -1.791 34.781 1 46.03 185 TYR A N 1
ATOM 1536 C CA . TYR A 1 185 ? -39.469 -2.99 35.125 1 46.03 185 TYR A CA 1
ATOM 1537 C C . TYR A 1 185 ? -38.875 -3.619 33.875 1 46.03 185 TYR A C 1
ATOM 1539 O O . TYR A 1 185 ? -37.719 -4.078 33.906 1 46.03 185 TYR A O 1
ATOM 1547 N N . GLN A 1 186 ? -39.656 -3.635 32.75 1 49.75 186 GLN A N 1
ATOM 1548 C CA . GLN A 1 186 ? -39.219 -4.281 31.531 1 49.75 186 GLN A CA 1
ATOM 1549 C C . GLN A 1 186 ? -38.094 -3.482 30.875 1 49.75 186 GLN A C 1
ATOM 1551 O O . GLN A 1 186 ? -37.188 -4.059 30.266 1 49.75 186 GLN A O 1
ATOM 1556 N N . ARG A 1 187 ? -38.125 -2.213 31.141 1 47.97 187 ARG A N 1
ATOM 1557 C CA . ARG A 1 187 ? -37.031 -1.359 30.688 1 47.97 187 ARG A CA 1
ATOM 1558 C C . ARG A 1 187 ? -35.719 -1.693 31.406 1 47.97 187 ARG A C 1
ATOM 1560 O O . ARG A 1 187 ? -34.656 -1.752 30.797 1 47.97 187 ARG A O 1
ATOM 1567 N N . LYS A 1 188 ? -35.875 -1.898 32.75 1 49.91 188 LYS A N 1
ATOM 1568 C CA . LYS A 1 188 ? -34.719 -2.225 33.562 1 49.91 188 LYS A CA 1
ATOM 1569 C C . LYS A 1 188 ? -34.094 -3.568 33.125 1 49.91 188 LYS A C 1
ATOM 1571 O O . LYS A 1 188 ? -32.875 -3.73 33.125 1 49.91 188 LYS A O 1
ATOM 1576 N N . GLU A 1 189 ? -34.969 -4.473 32.812 1 50.66 189 GLU A N 1
ATOM 1577 C CA . GLU A 1 189 ? -34.5 -5.805 32.406 1 50.66 189 GLU A CA 1
ATOM 1578 C C . GLU A 1 189 ? -33.844 -5.777 31.047 1 50.66 189 GLU A C 1
ATOM 1580 O O . GLU A 1 189 ? -32.812 -6.426 30.844 1 50.66 189 GLU A O 1
ATOM 1585 N N . LYS A 1 190 ? -34.375 -5.02 30.219 1 49.66 190 LYS A N 1
ATOM 1586 C CA . LYS A 1 190 ? -33.75 -4.945 28.891 1 49.66 190 LYS A CA 1
ATOM 1587 C C . LYS A 1 190 ? -32.469 -4.16 28.922 1 49.66 190 LYS A C 1
ATOM 1589 O O . LYS A 1 190 ? -31.484 -4.527 28.234 1 49.66 190 LYS A O 1
ATOM 1594 N N . VAL A 1 191 ? -32.469 -3.166 29.781 1 47.91 191 VAL A N 1
ATOM 1595 C CA . VAL A 1 191 ? -31.219 -2.447 30.016 1 47.91 191 VAL A CA 1
ATOM 1596 C C . VAL A 1 191 ? -30.219 -3.375 30.688 1 47.91 191 VAL A C 1
ATOM 1598 O O . VAL A 1 191 ? -29.031 -3.379 30.344 1 47.91 191 VAL A O 1
ATOM 1601 N N . SER A 1 192 ? -30.734 -4.129 31.594 1 48.28 192 SER A N 1
ATOM 1602 C CA . SER A 1 192 ? -29.859 -5.078 32.281 1 48.28 192 SER A CA 1
ATOM 1603 C C . SER A 1 192 ? -29.344 -6.148 31.328 1 48.28 192 SER A C 1
ATOM 1605 O O . SER A 1 192 ? -28.172 -6.508 31.375 1 48.28 192 SER A O 1
ATOM 1607 N N . GLN A 1 193 ? -30.203 -6.586 30.469 1 52.06 193 GLN A N 1
ATOM 1608 C CA . GLN A 1 193 ? -29.781 -7.562 29.469 1 52.06 193 GLN A CA 1
ATOM 1609 C C . GLN A 1 193 ? -28.797 -6.949 28.484 1 52.06 193 GLN A C 1
ATOM 1611 O O . GLN A 1 193 ? -27.828 -7.59 28.094 1 52.06 193 GLN A O 1
ATOM 1616 N N . GLY A 1 194 ? -29.094 -5.742 28.219 1 46.66 194 GLY A N 1
ATOM 1617 C CA . GLY A 1 194 ? -28.156 -5.027 27.375 1 46.66 194 GLY A CA 1
ATOM 1618 C C . GLY A 1 194 ? -26.812 -4.781 28.031 1 46.66 194 GLY A C 1
ATOM 1619 O O . GLY A 1 194 ? -25.766 -4.934 27.406 1 46.66 194 GLY A O 1
ATOM 1620 N N . MET A 1 195 ? -26.922 -4.547 29.359 1 47.03 195 MET A N 1
ATOM 1621 C CA . MET A 1 195 ? -25.688 -4.34 30.125 1 47.03 195 MET A CA 1
ATOM 1622 C C . MET A 1 195 ? -24.938 -5.648 30.297 1 47.03 195 MET A C 1
ATOM 1624 O O . MET A 1 195 ? -23.703 -5.672 30.25 1 47.03 195 MET A O 1
ATOM 1628 N N . THR A 1 196 ? -25.625 -6.668 30.5 1 48.81 196 THR A N 1
ATOM 1629 C CA . THR A 1 196 ? -25.016 -7.988 30.594 1 48.81 196 THR A CA 1
ATOM 1630 C C . THR A 1 196 ? -24.359 -8.383 29.281 1 48.81 196 THR A C 1
ATOM 1632 O O . THR A 1 196 ? -23.25 -8.922 29.266 1 48.81 196 THR A O 1
ATOM 1635 N N . GLN A 1 197 ? -25.062 -8.102 28.297 1 47.28 197 GLN A N 1
ATOM 1636 C CA . GLN A 1 197 ? -24.484 -8.383 26.984 1 47.28 197 GLN A CA 1
ATOM 1637 C C . GLN A 1 197 ? -23.25 -7.512 26.719 1 47.28 197 GLN A C 1
ATOM 1639 O O . GLN A 1 197 ? -22.266 -7.98 26.156 1 47.28 197 GLN A O 1
ATOM 1644 N N . LEU A 1 198 ? -23.344 -6.379 27.297 1 47.25 198 LEU A N 1
ATOM 1645 C CA . LEU A 1 198 ? -22.203 -5.48 27.25 1 47.25 198 LEU A CA 1
ATOM 1646 C C . LEU A 1 198 ? -21.047 -6.02 28.094 1 47.25 198 LEU A C 1
ATOM 1648 O O . LEU A 1 198 ? -19.891 -5.973 27.672 1 47.25 198 LEU A O 1
ATOM 1652 N N . ASN A 1 199 ? -21.422 -6.43 29.219 1 47 199 ASN A N 1
ATOM 1653 C CA . ASN A 1 199 ? -20.422 -7 30.094 1 47 199 ASN A CA 1
ATOM 1654 C C . ASN A 1 199 ? -19.812 -8.266 29.516 1 47 199 ASN A C 1
ATOM 1656 O O . ASN A 1 199 ? -18.594 -8.484 29.609 1 47 199 ASN A O 1
ATOM 1660 N N . ASN A 1 200 ? -20.609 -9.039 28.906 1 49.47 200 ASN A N 1
ATOM 1661 C CA . ASN A 1 200 ? -20.109 -10.242 28.25 1 49.47 200 ASN A CA 1
ATOM 1662 C C . ASN A 1 200 ? -19.188 -9.898 27.078 1 49.47 200 ASN A C 1
ATOM 1664 O O . ASN A 1 200 ? -18.172 -10.562 26.859 1 49.47 200 ASN A O 1
ATOM 1668 N N . CYS A 1 201 ? -19.625 -8.898 26.469 1 43 201 CYS A N 1
ATOM 1669 C CA . CYS A 1 201 ? -18.766 -8.43 25.391 1 43 201 CYS A CA 1
ATOM 1670 C C . CYS A 1 201 ? -17.453 -7.875 25.938 1 43 201 CYS A C 1
ATOM 1672 O O . CYS A 1 201 ? -16.375 -8.125 25.375 1 43 201 CYS A O 1
ATOM 1674 N N . LYS A 1 202 ? -17.5 -7.172 27.047 1 43.78 202 LYS A N 1
ATOM 1675 C CA . LYS A 1 202 ? -16.312 -6.68 27.719 1 43.78 202 LYS A CA 1
ATOM 1676 C C . LYS A 1 202 ? -15.406 -7.832 28.156 1 43.78 202 LYS A C 1
ATOM 1678 O O . LYS A 1 202 ? -14.188 -7.777 28 1 43.78 202 LYS A O 1
ATOM 1683 N N . LEU A 1 203 ? -16.031 -8.742 28.703 1 45.5 203 LEU A N 1
ATOM 1684 C CA . LEU A 1 203 ? -15.273 -9.898 29.156 1 45.5 203 LEU A CA 1
ATOM 1685 C C . LEU A 1 203 ? -14.625 -10.633 27.984 1 45.5 203 LEU A C 1
ATOM 1687 O O . LEU A 1 203 ? -13.477 -11.07 28.078 1 45.5 203 LEU A O 1
ATOM 1691 N N . ARG A 1 204 ? -15.352 -10.703 27 1 43.62 204 ARG A N 1
ATOM 1692 C CA . ARG A 1 204 ? -14.781 -11.328 25.812 1 43.62 204 ARG A CA 1
ATOM 1693 C C . ARG A 1 204 ? -13.641 -10.484 25.25 1 43.62 204 ARG A C 1
ATOM 1695 O O . ARG A 1 204 ? -12.625 -11.023 24.797 1 43.62 204 ARG A O 1
ATOM 1702 N N . ILE A 1 205 ? -13.836 -9.266 25.484 1 42.25 205 ILE A N 1
ATOM 1703 C CA . ILE A 1 205 ? -12.789 -8.336 25.078 1 42.25 205 ILE A CA 1
ATOM 1704 C C . ILE A 1 205 ? -11.562 -8.516 25.969 1 42.25 205 ILE A C 1
ATOM 1706 O O . ILE A 1 205 ? -10.438 -8.602 25.469 1 42.25 205 ILE A O 1
ATOM 1710 N N . VAL A 1 206 ? -11.859 -8.5 27.172 1 42.5 206 VAL A N 1
ATOM 1711 C CA . VAL A 1 206 ? -10.766 -8.688 28.125 1 42.5 206 VAL A CA 1
ATOM 1712 C C . VAL A 1 206 ? -10.086 -10.031 27.859 1 42.5 206 VAL A C 1
ATOM 1714 O O . VAL A 1 206 ? -8.852 -10.125 27.906 1 42.5 206 VAL A O 1
ATOM 1717 N N . GLN A 1 207 ? -10.898 -10.938 27.531 1 43.56 207 GLN A N 1
ATOM 1718 C CA . GLN A 1 207 ? -10.328 -12.25 27.234 1 43.56 207 GLN A CA 1
ATOM 1719 C C . GLN A 1 207 ? -9.5 -12.211 25.969 1 43.56 207 GLN A C 1
ATOM 1721 O O . GLN A 1 207 ? -8.422 -12.805 25.891 1 43.56 207 GLN A O 1
ATOM 1726 N N . ILE A 1 208 ? -10.07 -11.508 25.125 1 40.34 208 ILE A N 1
ATOM 1727 C CA . ILE A 1 208 ? -9.336 -11.375 23.875 1 40.34 208 ILE A CA 1
ATOM 1728 C C . ILE A 1 208 ? -8.07 -10.555 24.094 1 40.34 208 ILE A C 1
ATOM 1730 O O . ILE A 1 208 ? -6.992 -10.922 23.625 1 40.34 208 ILE A O 1
ATOM 1734 N N . ILE A 1 209 ? -8.242 -9.531 24.891 1 39.78 209 ILE A N 1
ATOM 1735 C CA . ILE A 1 209 ? -7.086 -8.711 25.234 1 39.78 209 ILE A CA 1
ATOM 1736 C C . ILE A 1 209 ? -6.086 -9.539 26.031 1 39.78 209 ILE A C 1
ATOM 1738 O O . ILE A 1 209 ? -4.879 -9.484 25.797 1 39.78 209 ILE A O 1
ATOM 1742 N N . THR A 1 210 ? -6.633 -10.18 26.922 1 38.41 210 THR A N 1
ATOM 1743 C CA . THR A 1 210 ? -5.77 -11.016 27.75 1 38.41 210 THR A CA 1
ATOM 1744 C C . THR A 1 210 ? -5.086 -12.094 26.906 1 38.41 210 THR A C 1
ATOM 1746 O O . THR A 1 210 ? -3.896 -12.359 27.078 1 38.41 210 THR A O 1
ATOM 1749 N N . LYS A 1 211 ? -5.855 -12.68 26.125 1 40.31 211 LYS A N 1
ATOM 1750 C CA . LYS A 1 211 ? -5.254 -13.672 25.234 1 40.31 211 LYS A CA 1
ATOM 1751 C C . LYS A 1 211 ? -4.227 -13.039 24.312 1 40.31 211 LYS A C 1
ATOM 1753 O O . LYS A 1 211 ? -3.172 -13.625 24.047 1 40.31 211 LYS A O 1
ATOM 1758 N N . MET A 1 212 ? -4.598 -11.898 23.984 1 37.44 212 MET A N 1
ATOM 1759 C CA . MET A 1 212 ? -3.67 -11.117 23.156 1 37.44 212 MET A CA 1
ATOM 1760 C C . MET A 1 212 ? -2.402 -10.789 23.938 1 37.44 212 MET A C 1
ATOM 1762 O O . MET A 1 212 ? -1.297 -10.883 23.406 1 37.44 212 MET A O 1
ATOM 1766 N N . HIS A 1 213 ? -2.65 -10.305 25.125 1 37.69 213 HIS A N 1
ATOM 1767 C CA . HIS A 1 213 ? -1.507 -10.062 25.984 1 37.69 213 HIS A CA 1
ATOM 1768 C C . HIS A 1 213 ? -0.698 -11.336 26.203 1 37.69 213 HIS A C 1
ATOM 1770 O O . HIS A 1 213 ? 0.535 -11.297 26.203 1 37.69 213 HIS A O 1
ATOM 1776 N N . LEU A 1 214 ? -1.413 -12.359 26.344 1 40.16 214 LEU A N 1
ATOM 1777 C CA . LEU A 1 214 ? -0.717 -13.625 26.547 1 40.16 214 LEU A CA 1
ATOM 1778 C C . LEU A 1 214 ? 0.033 -14.047 25.297 1 40.16 214 LEU A C 1
ATOM 1780 O O . LEU A 1 214 ? 1.157 -14.547 25.375 1 40.16 214 LEU A O 1
ATOM 1784 N N . GLN A 1 215 ? -0.634 -13.852 24.234 1 34.38 215 GLN A N 1
ATOM 1785 C CA . GLN A 1 215 ? 0.045 -14.195 22.984 1 34.38 215 GLN A CA 1
ATOM 1786 C C . GLN A 1 215 ? 1.202 -13.234 22.719 1 34.38 215 GLN A C 1
ATOM 1788 O O . GLN A 1 215 ? 2.248 -13.648 22.203 1 34.38 215 GLN A O 1
ATOM 1793 N N . GLN A 1 216 ? 1.033 -12.008 23.016 1 32.75 216 GLN A N 1
ATOM 1794 C CA . GLN A 1 216 ? 2.166 -11.086 22.984 1 32.75 216 GLN A CA 1
ATOM 1795 C C . GLN A 1 216 ? 3.27 -11.547 23.938 1 32.75 216 GLN A C 1
ATOM 1797 O O . GLN A 1 216 ? 4.453 -11.453 23.609 1 32.75 216 GLN A O 1
ATOM 1802 N N . GLN A 1 217 ? 2.865 -11.852 25.062 1 37 217 GLN A N 1
ATOM 1803 C CA . GLN A 1 217 ? 3.859 -12.352 26 1 37 217 GLN A CA 1
ATOM 1804 C C . GLN A 1 217 ? 4.531 -13.617 25.484 1 37 217 GLN A C 1
ATOM 1806 O O . GLN A 1 217 ? 5.727 -13.82 25.688 1 37 217 GLN A O 1
ATOM 1811 N N . ARG A 1 218 ? 3.797 -14.445 24.859 1 34.25 218 ARG A N 1
ATOM 1812 C CA . ARG A 1 218 ? 4.422 -15.656 24.328 1 34.25 218 ARG A CA 1
ATOM 1813 C C . ARG A 1 218 ? 5.375 -15.328 23.188 1 34.25 218 ARG A C 1
ATOM 1815 O O . ARG A 1 218 ? 6.438 -15.938 23.062 1 34.25 218 ARG A O 1
ATOM 1822 N N . VAL A 1 219 ? 4.977 -14.445 22.359 1 31.91 219 VAL A N 1
ATOM 1823 C CA . VAL A 1 219 ? 5.938 -14.055 21.328 1 31.91 219 VAL A CA 1
ATOM 1824 C C . VAL A 1 219 ? 7.152 -13.391 21.984 1 31.91 219 VAL A C 1
ATOM 1826 O O . VAL A 1 219 ? 8.289 -13.617 21.562 1 31.91 219 VAL A O 1
ATOM 1829 N N . GLN A 1 220 ? 6.93 -12.594 22.922 1 30.25 220 GLN A N 1
ATOM 1830 C CA . GLN A 1 220 ? 8.086 -12.078 23.641 1 30.25 220 GLN A CA 1
ATOM 1831 C C . GLN A 1 220 ? 8.875 -13.211 24.297 1 30.25 220 GLN A C 1
ATOM 1833 O O . GLN A 1 220 ? 10.102 -13.141 24.391 1 30.25 220 GLN A O 1
ATOM 1838 N N . GLN A 1 221 ? 8.156 -14.102 24.844 1 32.75 221 GLN A N 1
ATOM 1839 C CA . GLN A 1 221 ? 8.922 -15.125 25.531 1 32.75 221 GLN A CA 1
ATOM 1840 C C . GLN A 1 221 ? 9.656 -16.031 24.547 1 32.75 221 GLN A C 1
ATOM 1842 O O . GLN A 1 221 ? 10.609 -16.719 24.922 1 32.75 221 GLN A O 1
ATOM 1847 N N . THR A 1 222 ? 9.039 -16.203 23.422 1 29.69 222 THR A N 1
ATOM 1848 C CA . THR A 1 222 ? 9.859 -17.078 22.609 1 29.69 222 THR A CA 1
ATOM 1849 C C . THR A 1 222 ? 11.086 -16.344 22.062 1 29.69 222 THR A C 1
ATOM 1851 O O . THR A 1 222 ? 12.023 -16.969 21.562 1 29.69 222 THR A O 1
ATOM 1854 N N . ILE A 1 223 ? 11.156 -15.031 22.203 1 24.77 223 ILE A N 1
ATOM 1855 C CA . ILE A 1 223 ? 12.516 -14.516 22.062 1 24.77 223 ILE A CA 1
ATOM 1856 C C . ILE A 1 223 ? 13.25 -14.633 23.391 1 24.77 223 ILE A C 1
ATOM 1858 O O . ILE A 1 223 ? 12.719 -14.25 24.438 1 24.77 223 ILE A O 1
ATOM 1862 N N . MET B 1 1 ? 14.797 -37.625 -7.082 1 41.38 1 MET B N 1
ATOM 1863 C CA . MET B 1 1 ? 13.367 -37.312 -7.078 1 41.38 1 MET B CA 1
ATOM 1864 C C . MET B 1 1 ? 13.117 -35.875 -6.73 1 41.38 1 MET B C 1
ATOM 1866 O O . MET B 1 1 ? 13.344 -35.438 -5.594 1 41.38 1 MET B O 1
ATOM 1870 N N . GLN B 1 2 ? 13.477 -34.844 -7.484 1 57.94 2 GLN B N 1
ATOM 1871 C CA . GLN B 1 2 ? 13.875 -33.469 -7.141 1 57.94 2 GLN B CA 1
ATOM 1872 C C . GLN B 1 2 ? 12.719 -32.719 -6.504 1 57.94 2 GLN B C 1
ATOM 1874 O O . GLN B 1 2 ? 11.602 -32.719 -7.027 1 57.94 2 GLN B O 1
ATOM 1879 N N . GLY B 1 3 ? 12.508 -32.719 -5.188 1 80.56 3 GLY B N 1
ATOM 1880 C CA . GLY B 1 3 ? 11.438 -32.469 -4.23 1 80.56 3 GLY B CA 1
ATOM 1881 C C . GLY B 1 3 ? 10.836 -31.078 -4.336 1 80.56 3 GLY B C 1
ATOM 1882 O O . GLY B 1 3 ? 11.273 -30.281 -5.156 1 80.56 3 GLY B O 1
ATOM 1883 N N . SER B 1 4 ? 9.539 -30.969 -3.979 1 91.31 4 SER B N 1
ATOM 1884 C CA . SER B 1 4 ? 8.82 -29.703 -3.879 1 91.31 4 SER B CA 1
ATOM 1885 C C . SER B 1 4 ? 9.469 -28.781 -2.861 1 91.31 4 SER B C 1
ATOM 1887 O O . SER B 1 4 ? 10.047 -29.234 -1.87 1 91.31 4 SER B O 1
ATOM 1889 N N . GLU B 1 5 ? 9.688 -27.547 -3.262 1 95.31 5 GLU B N 1
ATOM 1890 C CA . GLU B 1 5 ? 10.242 -26.562 -2.334 1 95.31 5 GLU B CA 1
ATOM 1891 C C . GLU B 1 5 ? 9.57 -25.219 -2.498 1 95.31 5 GLU B C 1
ATOM 1893 O O . GLU B 1 5 ? 8.969 -24.938 -3.537 1 95.31 5 GLU B O 1
ATOM 1898 N N . ILE B 1 6 ? 9.547 -24.469 -1.391 1 96.44 6 ILE B N 1
ATOM 1899 C CA . ILE B 1 6 ? 9.125 -23.062 -1.401 1 96.44 6 ILE B CA 1
ATOM 1900 C C . ILE B 1 6 ? 10.352 -22.156 -1.247 1 96.44 6 ILE B C 1
ATOM 1902 O O . ILE B 1 6 ? 11.148 -22.328 -0.321 1 96.44 6 ILE B O 1
ATOM 1906 N N . LEU B 1 7 ? 10.547 -21.281 -2.182 1 96 7 LEU B N 1
ATOM 1907 C CA . LEU B 1 7 ? 11.711 -20.406 -2.133 1 96 7 LEU B CA 1
ATOM 1908 C C . LEU B 1 7 ? 11.391 -19.047 -2.707 1 96 7 LEU B C 1
ATOM 1910 O O . LEU B 1 7 ? 10.305 -18.828 -3.264 1 96 7 LEU B O 1
ATOM 1914 N N . ILE B 1 8 ? 12.289 -18.078 -2.498 1 96.81 8 ILE B N 1
ATOM 1915 C CA . ILE B 1 8 ? 12.188 -16.75 -3.109 1 96.81 8 ILE B CA 1
ATOM 1916 C C . ILE B 1 8 ? 12.633 -16.828 -4.566 1 96.81 8 ILE B C 1
ATOM 1918 O O . ILE B 1 8 ? 13.703 -17.359 -4.867 1 96.81 8 ILE B O 1
ATOM 1922 N N . ALA B 1 9 ? 11.812 -16.391 -5.453 1 97.69 9 ALA B N 1
ATOM 1923 C CA . ALA B 1 9 ? 12.086 -16.438 -6.887 1 97.69 9 ALA B CA 1
ATOM 1924 C C . ALA B 1 9 ? 13.367 -15.68 -7.227 1 97.69 9 ALA B C 1
ATOM 1926 O O . ALA B 1 9 ? 13.703 -14.688 -6.57 1 97.69 9 ALA B O 1
ATOM 1927 N N . GLN B 1 10 ? 14.055 -16.172 -8.203 1 96.69 10 GLN B N 1
ATOM 1928 C CA . GLN B 1 10 ? 15.25 -15.555 -8.773 1 96.69 10 GLN B CA 1
ATOM 1929 C C . GLN B 1 10 ? 15.086 -15.312 -10.273 1 96.69 10 GLN B C 1
ATOM 1931 O O . GLN B 1 10 ? 14.047 -15.633 -10.844 1 96.69 10 GLN B O 1
ATOM 1936 N N . ALA B 1 11 ? 16.141 -14.719 -10.852 1 96.38 11 ALA B N 1
ATOM 1937 C CA . ALA B 1 11 ? 16.078 -14.336 -12.258 1 96.38 11 ALA B CA 1
ATOM 1938 C C . ALA B 1 11 ? 15.766 -15.539 -13.141 1 96.38 11 ALA B C 1
ATOM 1940 O O . ALA B 1 11 ? 15.094 -15.398 -14.164 1 96.38 11 ALA B O 1
ATOM 1941 N N . GLN B 1 12 ? 16.156 -16.672 -12.719 1 96.62 12 GLN B N 1
ATOM 1942 C CA . GLN B 1 12 ? 15.953 -17.875 -13.531 1 96.62 12 GLN B CA 1
ATOM 1943 C C . GLN B 1 12 ? 14.477 -18.25 -13.594 1 96.62 12 GLN B C 1
ATOM 1945 O O . GLN B 1 12 ? 14.07 -19.016 -14.461 1 96.62 12 GLN B O 1
ATOM 1950 N N . HIS B 1 13 ? 13.695 -17.734 -12.688 1 97.56 13 HIS B N 1
ATOM 1951 C CA . HIS B 1 13 ? 12.281 -18.094 -12.633 1 97.56 13 HIS B CA 1
ATOM 1952 C C . HIS B 1 13 ? 11.438 -17.078 -13.414 1 97.56 13 HIS B C 1
ATOM 1954 O O . HIS B 1 13 ? 10.211 -17.219 -13.477 1 97.56 13 HIS B O 1
ATOM 1960 N N . LYS B 1 14 ? 12.039 -16.125 -14.031 1 97.38 14 LYS B N 1
ATOM 1961 C CA . LYS B 1 14 ? 11.359 -14.984 -14.656 1 97.38 14 LYS B CA 1
ATOM 1962 C C . LYS B 1 14 ? 10.328 -15.453 -15.672 1 97.38 14 LYS B C 1
ATOM 1964 O O . LYS B 1 14 ? 9.172 -15.031 -15.625 1 97.38 14 LYS B O 1
ATOM 1969 N N . THR B 1 15 ? 10.719 -16.312 -16.547 1 97.31 15 THR B N 1
ATOM 1970 C CA . THR B 1 15 ? 9.859 -16.75 -17.641 1 97.31 15 THR B CA 1
ATOM 1971 C C . THR B 1 15 ? 8.602 -17.422 -17.109 1 97.31 15 THR B C 1
ATOM 1973 O O . THR B 1 15 ? 7.492 -17.141 -17.562 1 97.31 15 THR B O 1
ATOM 1976 N N . GLU B 1 16 ? 8.719 -18.25 -16.141 1 97.62 16 GLU B N 1
ATOM 1977 C CA . GLU B 1 16 ? 7.574 -18.953 -15.578 1 97.62 16 GLU B CA 1
ATOM 1978 C C . GLU B 1 16 ? 6.68 -18.016 -14.781 1 97.62 16 GLU B C 1
ATOM 1980 O O . GLU B 1 16 ? 5.457 -18.172 -14.766 1 97.62 16 GLU B O 1
ATOM 1985 N N . LEU B 1 17 ? 7.297 -17.047 -14.141 1 97.44 17 LEU B N 1
ATOM 1986 C CA . LEU B 1 17 ? 6.516 -16.047 -13.422 1 97.44 17 LEU B CA 1
ATOM 1987 C C . LEU B 1 17 ? 5.645 -15.242 -14.383 1 97.44 17 LEU B C 1
ATOM 1989 O O . LEU B 1 17 ? 4.465 -15 -14.109 1 97.44 17 LEU B O 1
ATOM 1993 N N . VAL B 1 18 ? 6.219 -14.906 -15.523 1 96.56 18 VAL B N 1
ATOM 1994 C CA . VAL B 1 18 ? 5.496 -14.148 -16.531 1 96.56 18 VAL B CA 1
ATOM 1995 C C . VAL B 1 18 ? 4.316 -14.969 -17.062 1 96.56 18 VAL B C 1
ATOM 1997 O O . VAL B 1 18 ? 3.193 -14.469 -17.141 1 96.56 18 VAL B O 1
ATOM 2000 N N . HIS B 1 19 ? 4.605 -16.188 -17.297 1 96.38 19 HIS B N 1
ATOM 2001 C CA . HIS B 1 19 ? 3.572 -17.078 -17.812 1 96.38 19 HIS B CA 1
ATOM 2002 C C . HIS B 1 19 ? 2.434 -17.234 -16.812 1 96.38 19 HIS B C 1
ATOM 2004 O O . HIS B 1 19 ? 1.26 -17.172 -17.188 1 96.38 19 HIS B O 1
ATOM 2010 N N . GLN B 1 20 ? 2.732 -17.406 -15.625 1 95.5 20 GLN B N 1
ATOM 2011 C CA . GLN B 1 20 ? 1.724 -17.625 -14.594 1 95.5 20 GLN B CA 1
ATOM 2012 C C . GLN B 1 20 ? 0.885 -16.359 -14.367 1 95.5 20 GLN B C 1
ATOM 2014 O O . GLN B 1 20 ? -0.318 -16.453 -14.109 1 95.5 20 GLN B O 1
ATOM 2019 N N . LEU B 1 21 ? 1.573 -15.227 -14.398 1 94.06 21 LEU B N 1
ATOM 2020 C CA . LEU B 1 21 ? 0.815 -13.984 -14.258 1 94.06 21 LEU B CA 1
ATOM 2021 C C . LEU B 1 21 ? -0.193 -13.836 -15.398 1 94.06 21 LEU B C 1
ATOM 2023 O O . LEU B 1 21 ? -1.323 -13.391 -15.172 1 94.06 21 LEU B O 1
ATOM 2027 N N . GLN B 1 22 ? 0.216 -14.234 -16.578 1 93.06 22 GLN B N 1
ATOM 2028 C CA . GLN B 1 22 ? -0.678 -14.203 -17.719 1 93.06 22 GLN B CA 1
ATOM 2029 C C . GLN B 1 22 ? -1.848 -15.164 -17.531 1 93.06 22 GLN B C 1
ATOM 2031 O O . GLN B 1 22 ? -3 -14.805 -17.797 1 93.06 22 GLN B O 1
ATOM 2036 N N . GLU B 1 23 ? -1.567 -16.312 -17.062 1 93.06 23 GLU B N 1
ATOM 2037 C CA . GLU B 1 23 ? -2.594 -17.328 -16.828 1 93.06 23 GLU B CA 1
ATOM 2038 C C . GLU B 1 23 ? -3.582 -16.875 -15.766 1 93.06 23 GLU B C 1
ATOM 2040 O O . GLU B 1 23 ? -4.793 -17.047 -15.914 1 93.06 23 GLU B O 1
ATOM 2045 N N . GLN B 1 24 ? -3.055 -16.281 -14.766 1 89.19 24 GLN B N 1
ATOM 2046 C CA . GLN B 1 24 ? -3.896 -15.805 -13.672 1 89.19 24 GLN B CA 1
ATOM 2047 C C . GLN B 1 24 ? -4.887 -14.75 -14.164 1 89.19 24 GLN B C 1
ATOM 2049 O O . GLN B 1 24 ? -6.082 -14.844 -13.891 1 89.19 24 GLN B O 1
ATOM 2054 N N . ALA B 1 25 ? -4.348 -13.773 -14.867 1 85.19 25 ALA B N 1
ATOM 2055 C CA . ALA B 1 25 ? -5.191 -12.695 -15.375 1 85.19 25 ALA B CA 1
ATOM 2056 C C . ALA B 1 25 ? -6.281 -13.242 -16.297 1 85.19 25 ALA B C 1
ATOM 2058 O O . ALA B 1 25 ? -7.438 -12.82 -16.219 1 85.19 25 ALA B O 1
ATOM 2059 N N . TYR B 1 26 ? -5.934 -14.211 -17.094 1 87.69 26 TYR B N 1
ATOM 2060 C CA . TYR B 1 26 ? -6.891 -14.797 -18.016 1 87.69 26 TYR B CA 1
ATOM 2061 C C . TYR B 1 26 ? -7.941 -15.609 -17.281 1 87.69 26 TYR B C 1
ATOM 2063 O O . TYR B 1 26 ? -9.141 -15.484 -17.547 1 87.69 26 TYR B O 1
ATOM 2071 N N . GLU B 1 27 ? -7.547 -16.391 -16.344 1 84.69 27 GLU B N 1
ATOM 2072 C CA . GLU B 1 27 ? -8.438 -17.281 -15.617 1 84.69 27 GLU B CA 1
ATOM 2073 C C . GLU B 1 27 ? -9.414 -16.5 -14.75 1 84.69 27 GLU B C 1
ATOM 2075 O O . GLU B 1 27 ? -10.578 -16.891 -14.602 1 84.69 27 GLU B O 1
ATOM 2080 N N . THR B 1 28 ? -8.938 -15.406 -14.172 1 75.56 28 THR B N 1
ATOM 2081 C CA . THR B 1 28 ? -9.742 -14.711 -13.172 1 75.56 28 THR B CA 1
ATOM 2082 C C . THR B 1 28 ? -10.562 -13.594 -13.805 1 75.56 28 THR B C 1
ATOM 2084 O O . THR B 1 28 ? -11.703 -13.352 -13.414 1 75.56 28 THR B O 1
ATOM 2087 N N . GLU B 1 29 ? -9.922 -12.891 -14.75 1 72.25 29 GLU B N 1
ATOM 2088 C CA . GLU B 1 29 ? -10.555 -11.688 -15.281 1 72.25 29 GLU B CA 1
ATOM 2089 C C . GLU B 1 29 ? -10.758 -11.781 -16.781 1 72.25 29 GLU B C 1
ATOM 2091 O O . GLU B 1 29 ? -11.281 -10.859 -17.406 1 72.25 29 GLU B O 1
ATOM 2096 N N . GLN B 1 30 ? -10.367 -12.867 -17.375 1 79.5 30 GLN B N 1
ATOM 2097 C CA . GLN B 1 30 ? -10.43 -13.055 -18.812 1 79.5 30 GLN B CA 1
ATOM 2098 C C . GLN B 1 30 ? -9.711 -11.922 -19.547 1 79.5 30 GLN B C 1
ATOM 2100 O O . GLN B 1 30 ? -10.172 -11.453 -20.594 1 79.5 30 GLN B O 1
ATOM 2105 N N . LYS B 1 31 ? -8.703 -11.445 -18.938 1 77.56 31 LYS B N 1
ATOM 2106 C CA . LYS B 1 31 ? -7.891 -10.375 -19.5 1 77.56 31 LYS B CA 1
ATOM 2107 C C . LYS B 1 31 ? -6.57 -10.906 -20.047 1 77.56 31 LYS B C 1
ATOM 2109 O O . LYS B 1 31 ? -5.938 -11.766 -19.422 1 77.56 31 LYS B O 1
ATOM 2114 N N . GLN B 1 32 ? -6.297 -10.469 -21.25 1 84.69 32 GLN B N 1
ATOM 2115 C CA . GLN B 1 32 ? -4.973 -10.727 -21.797 1 84.69 32 GLN B CA 1
ATOM 2116 C C . GLN B 1 32 ? -4.027 -9.555 -21.531 1 84.69 32 GLN B C 1
ATOM 2118 O O . GLN B 1 32 ? -4.262 -8.438 -22.016 1 84.69 32 GLN B O 1
ATOM 2123 N N . LEU B 1 33 ? -3 -9.883 -20.828 1 85.88 33 LEU B N 1
ATOM 2124 C CA . LEU B 1 33 ? -2.051 -8.828 -20.484 1 85.88 33 LEU B CA 1
ATOM 2125 C C . LEU B 1 33 ? -0.987 -8.68 -21.562 1 85.88 33 LEU B C 1
ATOM 2127 O O . LEU B 1 33 ? -0.694 -9.625 -22.297 1 85.88 33 LEU B O 1
ATOM 2131 N N . ASP B 1 34 ? -0.51 -7.469 -21.703 1 83.69 34 ASP B N 1
ATOM 2132 C CA . ASP B 1 34 ? 0.63 -7.227 -22.578 1 83.69 34 ASP B CA 1
ATOM 2133 C C . ASP B 1 34 ? 1.888 -7.91 -22.047 1 83.69 34 ASP B C 1
ATOM 2135 O O . ASP B 1 34 ? 2.348 -7.605 -20.938 1 83.69 34 ASP B O 1
ATOM 2139 N N . ASN B 1 35 ? 2.428 -8.766 -22.859 1 90.25 35 ASN B N 1
ATOM 2140 C CA . ASN B 1 35 ? 3.564 -9.578 -22.422 1 90.25 35 ASN B CA 1
ATOM 2141 C C . ASN B 1 35 ? 4.766 -8.703 -22.078 1 90.25 35 ASN B C 1
ATOM 2143 O O . ASN B 1 35 ? 5.488 -9 -21.125 1 90.25 35 ASN B O 1
ATOM 2147 N N . ASN B 1 36 ? 4.984 -7.688 -22.812 1 89.12 36 ASN B N 1
ATOM 2148 C CA . ASN B 1 36 ? 6.113 -6.805 -22.547 1 89.12 36 ASN B CA 1
ATOM 2149 C C . ASN B 1 36 ? 5.957 -6.078 -21.203 1 89.12 36 ASN B C 1
ATOM 2151 O O . ASN B 1 36 ? 6.906 -5.98 -20.438 1 89.12 36 ASN B O 1
ATOM 2155 N N . LEU B 1 37 ? 4.766 -5.699 -20.938 1 85.75 37 LEU B N 1
ATOM 2156 C CA . LEU B 1 37 ? 4.492 -4.996 -19.688 1 85.75 37 LEU B CA 1
ATOM 2157 C C . LEU B 1 37 ? 4.633 -5.938 -18.5 1 85.75 37 LEU B C 1
ATOM 2159 O O . LEU B 1 37 ? 5.215 -5.566 -17.484 1 85.75 37 LEU B O 1
ATOM 2163 N N . VAL B 1 38 ? 4.121 -7.105 -18.719 1 91.5 38 VAL B N 1
ATOM 2164 C CA . VAL B 1 38 ? 4.199 -8.094 -17.656 1 91.5 38 VAL B CA 1
ATOM 2165 C C . VAL B 1 38 ? 5.66 -8.445 -17.375 1 91.5 38 VAL B C 1
ATOM 2167 O O . VAL B 1 38 ? 6.082 -8.508 -16.219 1 91.5 38 VAL B O 1
ATOM 2170 N N . THR B 1 39 ? 6.391 -8.617 -18.406 1 94.75 39 THR B N 1
ATOM 2171 C CA . THR B 1 39 ? 7.801 -8.969 -18.281 1 94.75 39 THR B CA 1
ATOM 2172 C C . THR B 1 39 ? 8.57 -7.867 -17.562 1 94.75 39 THR B C 1
ATOM 2174 O O . THR B 1 39 ? 9.352 -8.141 -16.641 1 94.75 39 THR B O 1
ATOM 2177 N N . LYS B 1 40 ? 8.336 -6.691 -17.891 1 92.31 40 LYS B N 1
ATOM 2178 C CA . LYS B 1 40 ? 9.016 -5.559 -17.266 1 92.31 40 LYS B CA 1
ATOM 2179 C C . LYS B 1 40 ? 8.656 -5.453 -15.789 1 92.31 40 LYS B C 1
ATOM 2181 O O . LYS B 1 40 ? 9.508 -5.125 -14.961 1 92.31 40 LYS B O 1
ATOM 2186 N N . ALA B 1 41 ? 7.406 -5.68 -15.5 1 92.12 41 ALA B N 1
ATOM 2187 C CA . ALA B 1 41 ? 6.953 -5.609 -14.117 1 92.12 41 ALA B CA 1
ATOM 2188 C C . ALA B 1 41 ? 7.652 -6.66 -13.258 1 92.12 41 ALA B C 1
ATOM 2190 O O . ALA B 1 41 ? 8.117 -6.359 -12.156 1 92.12 41 ALA B O 1
ATOM 2191 N N . ILE B 1 42 ? 7.746 -7.816 -13.797 1 96.12 42 ILE B N 1
ATOM 2192 C CA . ILE B 1 42 ? 8.383 -8.914 -13.07 1 96.12 42 ILE B CA 1
ATOM 2193 C C . ILE B 1 42 ? 9.875 -8.633 -12.93 1 96.12 42 ILE B C 1
ATOM 2195 O O . ILE B 1 42 ? 10.453 -8.828 -11.859 1 96.12 42 ILE B O 1
ATOM 2199 N N . GLU B 1 43 ? 10.477 -8.156 -13.961 1 95.62 43 GLU B N 1
ATOM 2200 C CA . GLU B 1 43 ? 11.891 -7.801 -13.914 1 95.62 43 GLU B CA 1
ATOM 2201 C C . GLU B 1 43 ? 12.156 -6.723 -12.867 1 95.62 43 GLU B C 1
ATOM 2203 O O . GLU B 1 43 ? 13.156 -6.781 -12.148 1 95.62 43 GLU B O 1
ATOM 2208 N N . TYR B 1 44 ? 11.281 -5.812 -12.844 1 93.81 44 TYR B N 1
ATOM 2209 C CA . TYR B 1 44 ? 11.445 -4.719 -11.891 1 93.81 44 TYR B CA 1
ATOM 2210 C C . TYR B 1 44 ? 11.5 -5.246 -10.461 1 93.81 44 TYR B C 1
ATOM 2212 O O . TYR B 1 44 ? 12.375 -4.867 -9.68 1 93.81 44 TYR B O 1
ATOM 2220 N N . ILE B 1 45 ? 10.594 -6.109 -10.148 1 94.88 45 ILE B N 1
ATOM 2221 C CA . ILE B 1 45 ? 10.531 -6.664 -8.797 1 94.88 45 ILE B CA 1
ATOM 2222 C C . ILE B 1 45 ? 11.781 -7.5 -8.523 1 94.88 45 ILE B C 1
ATOM 2224 O O . ILE B 1 45 ? 12.375 -7.398 -7.449 1 94.88 45 ILE B O 1
ATOM 2228 N N . LEU B 1 46 ? 12.172 -8.266 -9.5 1 95.94 46 LEU B N 1
ATOM 2229 C CA . LEU B 1 46 ? 13.344 -9.117 -9.336 1 95.94 46 LEU B CA 1
ATOM 2230 C C . LEU B 1 46 ? 14.602 -8.273 -9.125 1 95.94 46 LEU B C 1
ATOM 2232 O O . LEU B 1 46 ? 15.508 -8.68 -8.398 1 95.94 46 LEU B O 1
ATOM 2236 N N . GLU B 1 47 ? 14.609 -7.07 -9.625 1 94.75 47 GLU B N 1
ATOM 2237 C CA . GLU B 1 47 ? 15.773 -6.199 -9.57 1 94.75 47 GLU B CA 1
ATOM 2238 C C . GLU B 1 47 ? 15.703 -5.242 -8.383 1 94.75 47 GLU B C 1
ATOM 2240 O O . GLU B 1 47 ? 16.688 -4.59 -8.039 1 94.75 47 GLU B O 1
ATOM 2245 N N . ASN B 1 48 ? 14.57 -5.094 -7.781 1 93.25 48 ASN B N 1
ATOM 2246 C CA . ASN B 1 48 ? 14.359 -4.188 -6.656 1 93.25 48 ASN B CA 1
ATOM 2247 C C . ASN B 1 48 ? 13.742 -4.91 -5.465 1 93.25 48 ASN B C 1
ATOM 2249 O O . ASN B 1 48 ? 12.594 -4.637 -5.098 1 93.25 48 ASN B O 1
ATOM 2253 N N . PRO B 1 49 ? 14.578 -5.719 -4.797 1 92.81 49 PRO B N 1
ATOM 2254 C CA . PRO B 1 49 ? 14.047 -6.574 -3.736 1 92.81 49 PRO B CA 1
ATOM 2255 C C . PRO B 1 49 ? 13.531 -5.781 -2.537 1 92.81 49 PRO B C 1
ATOM 2257 O O . PRO B 1 49 ? 12.82 -6.328 -1.688 1 92.81 49 PRO B O 1
ATOM 2260 N N . HIS B 1 50 ? 13.844 -4.543 -2.436 1 91.31 50 HIS B N 1
ATOM 2261 C CA . HIS B 1 50 ? 13.32 -3.734 -1.341 1 91.31 50 HIS B CA 1
ATOM 2262 C C . HIS B 1 50 ? 11.812 -3.518 -1.484 1 91.31 50 HIS B C 1
ATOM 2264 O O . HIS B 1 50 ? 11.125 -3.264 -0.496 1 91.31 50 HIS B O 1
ATOM 2270 N N . PHE B 1 51 ? 11.32 -3.691 -2.688 1 94.38 51 PHE B N 1
ATOM 2271 C CA . PHE B 1 51 ? 9.891 -3.527 -2.91 1 94.38 51 PHE B CA 1
ATOM 2272 C C . PHE B 1 51 ? 9.148 -4.836 -2.66 1 94.38 51 PHE B C 1
ATOM 2274 O O . PHE B 1 51 ? 7.926 -4.844 -2.502 1 94.38 51 PHE B O 1
ATOM 2281 N N . GLY B 1 52 ? 9.836 -5.891 -2.719 1 95.06 52 GLY B N 1
ATOM 2282 C CA . GLY B 1 52 ? 9.188 -7.176 -2.516 1 95.06 52 GLY B CA 1
ATOM 2283 C C . GLY B 1 52 ? 9.852 -8.305 -3.289 1 95.06 52 GLY B C 1
ATOM 2284 O O . GLY B 1 52 ? 10.922 -8.117 -3.873 1 95.06 52 GLY B O 1
ATOM 2285 N N . PHE B 1 53 ? 9.234 -9.469 -3.158 1 97.25 53 PHE B N 1
ATOM 2286 C CA . PHE B 1 53 ? 9.734 -10.648 -3.863 1 97.25 53 PHE B CA 1
ATOM 2287 C C . PHE B 1 53 ? 8.609 -11.664 -4.074 1 97.25 53 PHE B C 1
ATOM 2289 O O . PHE B 1 53 ? 7.59 -11.617 -3.387 1 97.25 53 PHE B O 1
ATOM 2296 N N . PHE B 1 54 ? 8.852 -12.523 -5.016 1 97.56 54 PHE B N 1
ATOM 2297 C CA . PHE B 1 54 ? 7.949 -13.648 -5.242 1 97.56 54 PHE B CA 1
ATOM 2298 C C . PHE B 1 54 ? 8.344 -14.844 -4.379 1 97.56 54 PHE B C 1
ATOM 2300 O O . PHE B 1 54 ? 9.5 -15.281 -4.406 1 97.56 54 PHE B O 1
ATOM 2307 N N . LEU B 1 55 ? 7.395 -15.336 -3.604 1 97.25 55 LEU B N 1
ATOM 2308 C CA . LEU B 1 55 ? 7.48 -16.688 -3.035 1 97.25 55 LEU B CA 1
ATOM 2309 C C . LEU B 1 55 ? 6.891 -17.719 -3.99 1 97.25 55 LEU B C 1
ATOM 2311 O O . LEU B 1 55 ? 5.738 -17.594 -4.406 1 97.25 55 LEU B O 1
ATOM 2315 N N . ILE B 1 56 ? 7.695 -18.75 -4.32 1 97.88 56 ILE B N 1
ATOM 2316 C CA . ILE B 1 56 ? 7.227 -19.688 -5.336 1 97.88 56 ILE B CA 1
ATOM 2317 C C . ILE B 1 56 ? 7.281 -21.109 -4.789 1 97.88 56 ILE B C 1
ATOM 2319 O O . ILE B 1 56 ? 8.133 -21.422 -3.953 1 97.88 56 ILE B O 1
ATOM 2323 N N . TYR B 1 57 ? 6.352 -21.859 -5.215 1 97.69 57 TYR B N 1
ATOM 2324 C CA . TYR B 1 57 ? 6.363 -23.297 -5.047 1 97.69 57 TYR B CA 1
ATOM 2325 C C . TYR B 1 57 ? 6.887 -23.984 -6.301 1 97.69 57 TYR B C 1
ATOM 2327 O O . TYR B 1 57 ? 6.355 -23.797 -7.395 1 97.69 57 TYR B O 1
ATOM 2335 N N . THR B 1 58 ? 7.949 -24.844 -6.125 1 97.12 58 THR B N 1
ATOM 2336 C CA . THR B 1 58 ? 8.547 -25.5 -7.281 1 97.12 58 THR B CA 1
ATOM 2337 C C . THR B 1 58 ? 8.547 -27.016 -7.098 1 97.12 58 THR B C 1
ATOM 2339 O O . THR B 1 58 ? 8.648 -27.5 -5.973 1 97.12 58 THR B O 1
ATOM 2342 N N . GLU B 1 59 ? 8.305 -27.641 -8.203 1 95.25 59 GLU B N 1
ATOM 2343 C CA . GLU B 1 59 ? 8.531 -29.062 -8.352 1 95.25 59 GLU B CA 1
ATOM 2344 C C . GLU B 1 59 ? 9.453 -29.359 -9.531 1 95.25 59 GLU B C 1
ATOM 2346 O O . GLU B 1 59 ? 9.188 -28.922 -10.656 1 95.25 59 GLU B O 1
ATOM 2351 N N . ASN B 1 60 ? 10.562 -30.094 -9.281 1 92.19 60 ASN B N 1
ATOM 2352 C CA . ASN B 1 60 ? 11.531 -30.391 -10.328 1 92.19 60 ASN B CA 1
ATOM 2353 C C . ASN B 1 60 ? 11.992 -29.125 -11.047 1 92.19 60 ASN B C 1
ATOM 2355 O O . ASN B 1 60 ? 12 -29.062 -12.281 1 92.19 60 ASN B O 1
ATOM 2359 N N . HIS B 1 61 ? 12.094 -28.016 -10.367 1 90.75 61 HIS B N 1
ATOM 2360 C CA . HIS B 1 61 ? 12.68 -26.75 -10.789 1 90.75 61 HIS B CA 1
ATOM 2361 C C . HIS B 1 61 ? 11.695 -25.953 -11.633 1 90.75 61 HIS B C 1
ATOM 2363 O O . HIS B 1 61 ? 12.07 -24.938 -12.25 1 90.75 61 HIS B O 1
ATOM 2369 N N . HIS B 1 62 ? 10.469 -26.453 -11.641 1 95.62 62 HIS B N 1
ATOM 2370 C CA . HIS B 1 62 ? 9.422 -25.703 -12.312 1 95.62 62 HIS B CA 1
ATOM 2371 C C . HIS B 1 62 ? 8.484 -25.047 -11.305 1 95.62 62 HIS B C 1
ATOM 2373 O O . HIS B 1 62 ? 8.172 -25.625 -10.266 1 95.62 62 HIS B O 1
ATOM 2379 N N . VAL B 1 63 ? 7.988 -23.859 -11.648 1 97.56 63 VAL B N 1
ATOM 2380 C CA . VAL B 1 63 ? 7.145 -23.078 -10.75 1 97.56 63 VAL B CA 1
ATOM 2381 C C . VAL B 1 63 ? 5.684 -23.484 -10.938 1 97.56 63 VAL B C 1
ATOM 2383 O O . VAL B 1 63 ? 5.16 -23.453 -12.055 1 97.56 63 VAL B O 1
ATOM 2386 N N . PHE B 1 64 ? 5.012 -23.828 -9.805 1 97.31 64 PHE B N 1
ATOM 2387 C CA . PHE B 1 64 ? 3.613 -24.234 -9.891 1 97.31 64 PHE B CA 1
ATOM 2388 C C . PHE B 1 64 ? 2.736 -23.344 -9.023 1 97.31 64 PHE B C 1
ATOM 2390 O O . PHE B 1 64 ? 1.507 -23.422 -9.086 1 97.31 64 PHE B O 1
ATOM 2397 N N . GLY B 1 65 ? 3.293 -22.547 -8.211 1 97 65 GLY B N 1
ATOM 2398 C CA . GLY B 1 65 ? 2.617 -21.578 -7.359 1 97 65 GLY B CA 1
ATOM 2399 C C . GLY B 1 65 ? 3.443 -20.328 -7.109 1 97 65 GLY B C 1
ATOM 2400 O O . GLY B 1 65 ? 4.672 -20.391 -7.078 1 97 65 GLY B O 1
ATOM 2401 N N . GLN B 1 66 ? 2.705 -19.25 -6.945 1 97.38 66 GLN B N 1
ATOM 2402 C CA . GLN B 1 66 ? 3.412 -18.016 -6.656 1 97.38 66 GLN B CA 1
ATOM 2403 C C . GLN B 1 66 ? 2.57 -17.094 -5.777 1 97.38 66 GLN B C 1
ATOM 2405 O O . GLN B 1 66 ? 1.34 -17.125 -5.832 1 97.38 66 GLN B O 1
ATOM 2410 N N . ILE B 1 67 ? 3.217 -16.344 -4.902 1 95.19 67 ILE B N 1
ATOM 2411 C CA . ILE B 1 67 ? 2.689 -15.227 -4.141 1 95.19 67 ILE B CA 1
ATOM 2412 C C . ILE B 1 67 ? 3.664 -14.047 -4.211 1 95.19 67 ILE B C 1
ATOM 2414 O O . ILE B 1 67 ? 4.859 -14.211 -3.947 1 95.19 67 ILE B O 1
ATOM 2418 N N . LEU B 1 68 ? 3.174 -12.977 -4.676 1 96.81 68 LEU B N 1
ATOM 2419 C CA . LEU B 1 68 ? 3.998 -11.773 -4.625 1 96.81 68 LEU B CA 1
ATOM 2420 C C . LEU B 1 68 ? 3.811 -11.039 -3.303 1 96.81 68 LEU B C 1
ATOM 2422 O O . LEU B 1 68 ? 2.684 -10.719 -2.92 1 96.81 68 LEU B O 1
ATOM 2426 N N . MET B 1 69 ? 4.898 -10.891 -2.574 1 96.31 69 MET B N 1
ATOM 2427 C CA . MET B 1 69 ? 4.934 -10.047 -1.387 1 96.31 69 MET B CA 1
ATOM 2428 C C . MET B 1 69 ? 5.551 -8.688 -1.705 1 96.31 69 MET B C 1
ATOM 2430 O O . MET B 1 69 ? 6.695 -8.609 -2.152 1 96.31 69 MET B O 1
ATOM 2434 N N . THR B 1 70 ? 4.797 -7.664 -1.557 1 96.25 70 THR B N 1
ATOM 2435 C CA . THR B 1 70 ? 5.363 -6.324 -1.667 1 96.25 70 THR B CA 1
ATOM 2436 C C . THR B 1 70 ? 5.332 -5.609 -0.317 1 96.25 70 THR B C 1
ATOM 2438 O O . THR B 1 70 ? 4.625 -6.035 0.599 1 96.25 70 THR B O 1
ATOM 2441 N N . LYS B 1 71 ? 6.199 -4.617 -0.213 1 94.94 71 LYS B N 1
ATOM 2442 C CA . LYS B 1 71 ? 6.379 -3.943 1.068 1 94.94 71 LYS B CA 1
ATOM 2443 C C . LYS B 1 71 ? 6.047 -2.457 0.959 1 94.94 71 LYS B C 1
ATOM 2445 O O . LYS B 1 71 ? 6.367 -1.816 -0.043 1 94.94 71 LYS B O 1
ATOM 2450 N N . GLU B 1 72 ? 5.41 -2.037 1.969 1 93.12 72 GLU B N 1
ATOM 2451 C CA . GLU B 1 72 ? 5.117 -0.619 2.16 1 93.12 72 GLU B CA 1
ATOM 2452 C C . GLU B 1 72 ? 5.316 -0.206 3.615 1 93.12 72 GLU B C 1
ATOM 2454 O O . GLU B 1 72 ? 5.172 -1.025 4.523 1 93.12 72 GLU B O 1
ATOM 2459 N N . TYR B 1 73 ? 5.684 1.027 3.789 1 93.19 73 TYR B N 1
ATOM 2460 C CA . TYR B 1 73 ? 5.766 1.529 5.156 1 93.19 73 TYR B CA 1
ATOM 2461 C C . TYR B 1 73 ? 4.609 2.475 5.461 1 93.19 73 TYR B C 1
ATOM 2463 O O . TYR B 1 73 ? 4.332 3.393 4.684 1 93.19 73 TYR B O 1
ATOM 2471 N N . ASN B 1 74 ? 3.951 2.158 6.508 1 87.5 74 ASN B N 1
ATOM 2472 C CA . ASN B 1 74 ? 2.908 3.016 7.059 1 87.5 74 ASN B CA 1
ATOM 2473 C C . ASN B 1 74 ? 3.367 3.705 8.344 1 87.5 74 ASN B C 1
ATOM 2475 O O . ASN B 1 74 ? 3.842 3.049 9.266 1 87.5 74 ASN B O 1
ATOM 2479 N N . ILE B 1 75 ? 3.152 4.973 8.328 1 87.25 75 ILE B N 1
ATOM 2480 C CA . ILE B 1 75 ? 3.725 5.766 9.406 1 87.25 75 ILE B CA 1
ATOM 2481 C C . ILE B 1 75 ? 3.09 5.363 10.734 1 87.25 75 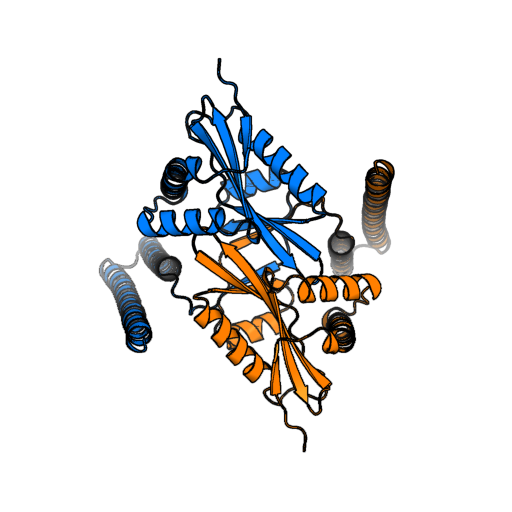ILE B C 1
ATOM 2483 O O . ILE B 1 75 ? 3.697 5.52 11.797 1 87.25 75 ILE B O 1
ATOM 2487 N N . TYR B 1 76 ? 1.885 4.805 10.75 1 82.44 76 TYR B N 1
ATOM 2488 C CA . TYR B 1 76 ? 1.173 4.48 11.984 1 82.44 76 TYR B CA 1
ATOM 2489 C C . TYR B 1 76 ? 1.325 3.002 12.328 1 82.44 76 TYR B C 1
ATOM 2491 O O . TYR B 1 76 ? 1.292 2.625 13.5 1 82.44 76 TYR B O 1
ATOM 2499 N N . SER B 1 77 ? 1.539 2.17 11.32 1 80.88 77 SER B N 1
ATOM 2500 C CA . SER B 1 77 ? 1.516 0.735 11.578 1 80.88 77 SER B CA 1
ATOM 2501 C C . SER B 1 77 ? 2.857 0.091 11.25 1 80.88 77 SER B C 1
ATOM 2503 O O . SER B 1 77 ? 3.076 -1.087 11.539 1 80.88 77 SER B O 1
ATOM 2505 N N . GLY B 1 78 ? 3.729 0.886 10.688 1 88.75 78 GLY B N 1
ATOM 2506 C CA . GLY B 1 78 ? 5.035 0.344 10.344 1 88.75 78 GLY B CA 1
ATOM 2507 C C . GLY B 1 78 ? 5.055 -0.383 9.016 1 88.75 78 GLY B C 1
ATOM 2508 O O . GLY B 1 78 ? 4.305 -0.033 8.102 1 88.75 78 GLY B O 1
ATOM 2509 N N . LEU B 1 79 ? 5.984 -1.347 8.938 1 91 79 LEU B N 1
ATOM 2510 C CA . LEU B 1 79 ? 6.137 -2.117 7.707 1 91 79 LEU B CA 1
ATOM 2511 C C . LEU B 1 79 ? 4.914 -2.992 7.457 1 91 79 LEU B C 1
ATOM 2513 O O . LEU B 1 79 ? 4.398 -3.625 8.383 1 91 79 LEU B O 1
ATOM 2517 N N . THR B 1 80 ? 4.449 -2.926 6.285 1 91.25 80 THR B N 1
ATOM 2518 C CA . THR B 1 80 ? 3.32 -3.734 5.836 1 91.25 80 THR B CA 1
ATOM 2519 C C . THR B 1 80 ? 3.709 -4.586 4.629 1 91.25 80 THR B C 1
ATOM 2521 O O . THR B 1 80 ? 4.305 -4.082 3.676 1 91.25 80 THR B O 1
ATOM 2524 N N . CYS B 1 81 ? 3.412 -5.812 4.73 1 93.88 81 CYS B N 1
ATOM 2525 C CA . CYS B 1 81 ? 3.586 -6.723 3.604 1 93.88 81 CYS B CA 1
ATOM 2526 C C . CYS B 1 81 ? 2.26 -6.973 2.896 1 93.88 81 CYS B C 1
ATOM 2528 O O . CYS B 1 81 ? 1.283 -7.383 3.525 1 93.88 81 CYS B O 1
ATOM 2530 N N . TRP B 1 82 ? 2.275 -6.703 1.644 1 92.75 82 TRP B N 1
ATOM 2531 C CA . TRP B 1 82 ? 1.076 -6.895 0.834 1 92.75 82 TRP B CA 1
ATOM 2532 C C . TRP B 1 82 ? 1.131 -8.227 0.087 1 92.75 82 TRP B C 1
ATOM 2534 O O . TRP B 1 82 ? 2.158 -8.57 -0.5 1 92.75 82 TRP B O 1
ATOM 2544 N N . PHE B 1 83 ? -0.032 -8.852 0.108 1 90.62 83 PHE B N 1
ATOM 2545 C CA . PHE B 1 83 ? -0.283 -10.039 -0.7 1 90.62 83 PHE B CA 1
ATOM 2546 C C . PHE B 1 83 ? -0.773 -9.648 -2.092 1 90.62 83 PHE B C 1
ATOM 2548 O O . PHE B 1 83 ? -1.83 -9.031 -2.232 1 90.62 83 PHE B O 1
ATOM 2555 N N . GLN B 1 84 ? 0.061 -10.07 -3.053 1 89.38 84 GLN B N 1
ATOM 2556 C CA . GLN B 1 84 ? -0.379 -9.797 -4.418 1 89.38 84 GLN B CA 1
ATOM 2557 C C . GLN B 1 84 ? -0.203 -11.023 -5.305 1 89.38 84 GLN B C 1
ATOM 2559 O O . GLN B 1 84 ? 0.655 -11.867 -5.043 1 89.38 84 GLN B O 1
ATOM 2564 N N . SER B 1 85 ? -1.003 -11.148 -6.344 1 89.31 85 SER B N 1
ATOM 2565 C CA . SER B 1 85 ? -0.842 -12.086 -7.453 1 89.31 85 SER B CA 1
ATOM 2566 C C . SER B 1 85 ? -0.654 -13.516 -6.957 1 89.31 85 SER B C 1
ATOM 2568 O O . SER B 1 85 ? 0.304 -14.188 -7.34 1 89.31 85 SER B O 1
ATOM 2570 N N . VAL B 1 86 ? -1.6 -13.914 -6.184 1 89.19 86 VAL B N 1
ATOM 2571 C CA . VAL B 1 86 ? -1.611 -15.289 -5.695 1 89.19 86 VAL B CA 1
ATOM 2572 C C . VAL B 1 86 ? -2.146 -16.219 -6.781 1 89.19 86 VAL B C 1
ATOM 2574 O O . VAL B 1 86 ? -3.254 -16.016 -7.285 1 89.19 86 VAL B O 1
ATOM 2577 N N . TYR B 1 87 ? -1.272 -17.219 -7.109 1 92.44 87 TYR B N 1
ATOM 2578 C CA . TYR B 1 87 ? -1.66 -18.109 -8.195 1 92.44 87 TYR B CA 1
ATOM 2579 C C . TYR B 1 87 ? -1.075 -19.5 -7.992 1 92.44 87 TYR B C 1
ATOM 2581 O O . TYR B 1 87 ? 0.084 -19.641 -7.594 1 92.44 87 TYR B O 1
ATOM 2589 N N . VAL B 1 88 ? -1.944 -20.484 -8.141 1 94.19 88 VAL B N 1
ATOM 2590 C CA . VAL B 1 88 ? -1.537 -21.891 -8.234 1 94.19 88 VAL B CA 1
ATOM 2591 C C . VAL B 1 88 ? -2.061 -22.484 -9.539 1 94.19 88 VAL B C 1
ATOM 2593 O O . VAL B 1 88 ? -3.236 -22.328 -9.875 1 94.19 88 VAL B O 1
ATOM 2596 N N . LYS B 1 89 ? -1.145 -23.125 -10.227 1 95.56 89 LYS B N 1
ATOM 2597 C CA . LYS B 1 89 ? -1.57 -23.766 -11.469 1 95.56 89 LYS B CA 1
ATOM 2598 C C . LYS B 1 89 ? -2.789 -24.656 -11.242 1 95.56 89 LYS B C 1
ATOM 2600 O O . LYS B 1 89 ? -2.873 -25.359 -10.234 1 95.56 89 LYS B O 1
ATOM 2605 N N . LYS B 1 90 ? -3.59 -24.672 -12.211 1 92.56 90 LYS B N 1
ATOM 2606 C CA . LYS B 1 90 ? -4.883 -25.344 -12.102 1 92.56 90 LYS B CA 1
ATOM 2607 C C . LYS B 1 90 ? -4.711 -26.797 -11.703 1 92.56 90 LYS B C 1
ATOM 2609 O O . LYS B 1 90 ? -5.383 -27.281 -10.789 1 92.56 90 LYS B O 1
ATOM 2614 N N . ASP B 1 91 ? -3.809 -27.5 -12.336 1 93.38 91 ASP B N 1
ATOM 2615 C CA . ASP B 1 91 ? -3.613 -28.938 -12.117 1 93.38 91 ASP B CA 1
ATOM 2616 C C . ASP B 1 91 ? -2.898 -29.188 -10.797 1 93.38 91 ASP B C 1
ATOM 2618 O O . ASP B 1 91 ? -2.748 -30.344 -10.383 1 93.38 91 ASP B O 1
ATOM 2622 N N . HIS B 1 92 ? -2.49 -28.172 -10.062 1 94.94 92 HIS B N 1
ATOM 2623 C CA . HIS B 1 92 ? -1.769 -28.328 -8.805 1 94.94 92 HIS B CA 1
ATOM 2624 C C . HIS B 1 92 ? -2.578 -27.781 -7.629 1 94.94 92 HIS B C 1
ATOM 2626 O O . HIS B 1 92 ? -2.059 -27.641 -6.52 1 94.94 92 HIS B O 1
ATOM 2632 N N . ARG B 1 93 ? -3.84 -27.438 -7.895 1 91.12 93 ARG B N 1
ATOM 2633 C CA . ARG B 1 93 ? -4.711 -26.906 -6.855 1 91.12 93 ARG B CA 1
ATOM 2634 C C . ARG B 1 93 ? -5.289 -28.016 -5.992 1 91.12 93 ARG B C 1
ATOM 2636 O O . ARG B 1 93 ? -5.137 -29.203 -6.316 1 91.12 93 ARG B O 1
ATOM 2643 N N . MET B 1 94 ? -5.676 -27.656 -4.82 1 89.62 94 MET B N 1
ATOM 2644 C CA . MET B 1 94 ? -6.262 -28.578 -3.857 1 89.62 94 MET B CA 1
ATOM 2645 C C . MET B 1 94 ? -5.207 -29.547 -3.326 1 89.62 94 MET B C 1
ATOM 2647 O O . MET B 1 94 ? -5.52 -30.703 -3.006 1 89.62 94 MET B O 1
ATOM 2651 N N . LYS B 1 95 ? -4.016 -29.141 -3.34 1 92.12 95 LYS B N 1
ATOM 2652 C CA . LYS B 1 95 ? -2.91 -29.953 -2.82 1 92.12 95 LYS B CA 1
ATOM 2653 C C . LYS B 1 95 ? -2.238 -29.25 -1.639 1 92.12 95 LYS B C 1
ATOM 2655 O O . LYS B 1 95 ? -1.164 -29.672 -1.198 1 92.12 95 LYS B O 1
ATOM 2660 N N . GLY B 1 96 ? -2.84 -28.094 -1.227 1 89.69 96 GLY B N 1
ATOM 2661 C CA . GLY B 1 96 ? -2.32 -27.406 -0.058 1 89.69 96 GLY B CA 1
ATOM 2662 C C . GLY B 1 96 ? -1.174 -26.469 -0.381 1 89.69 96 GLY B C 1
ATOM 2663 O O . GLY B 1 96 ? -0.494 -25.984 0.522 1 89.69 96 GLY B O 1
ATOM 2664 N N . ILE B 1 97 ? -0.93 -26.25 -1.613 1 93.19 97 ILE B N 1
ATOM 2665 C CA . ILE B 1 97 ? 0.204 -25.438 -2.057 1 93.19 97 ILE B CA 1
ATOM 2666 C C . ILE B 1 97 ? 0.049 -24 -1.557 1 93.19 97 ILE B C 1
ATOM 2668 O O . ILE B 1 97 ? 0.983 -23.438 -0.987 1 93.19 97 ILE B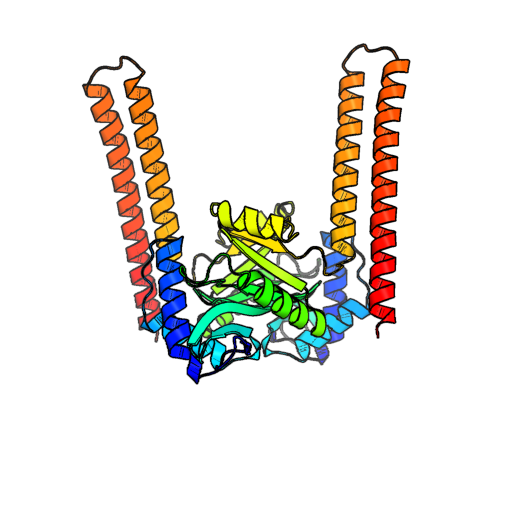 O 1
ATOM 2672 N N . PHE B 1 98 ? -1.098 -23.469 -1.65 1 89.44 98 PHE B N 1
ATOM 2673 C CA . PHE B 1 98 ? -1.334 -22.109 -1.189 1 89.44 98 PHE B CA 1
ATOM 2674 C C . PHE B 1 98 ? -1.102 -22 0.313 1 89.44 98 PHE B C 1
ATOM 2676 O O . PHE B 1 98 ? -0.436 -21.062 0.775 1 89.44 98 PHE B O 1
ATOM 2683 N N . LYS B 1 99 ? -1.619 -22.906 0.98 1 84 99 LYS B N 1
ATOM 2684 C CA . LYS B 1 99 ? -1.474 -22.891 2.432 1 84 99 LYS B CA 1
ATOM 2685 C C . LYS B 1 99 ? -0.003 -22.938 2.838 1 84 99 LYS B C 1
ATOM 2687 O O . LYS B 1 99 ? 0.411 -22.25 3.771 1 84 99 LYS B O 1
ATOM 2692 N N . GLN B 1 100 ? 0.738 -23.719 2.139 1 90.12 100 GLN B N 1
ATOM 2693 C CA . GLN B 1 100 ? 2.168 -23.828 2.416 1 90.12 100 GLN B CA 1
ATOM 2694 C C . GLN B 1 100 ? 2.879 -22.516 2.127 1 90.12 100 GLN B C 1
ATOM 2696 O O . GLN B 1 100 ? 3.691 -22.047 2.932 1 90.12 100 GLN B O 1
ATOM 2701 N N . MET B 1 101 ? 2.541 -21.922 1.001 1 93.69 101 MET B N 1
ATOM 2702 C CA . MET B 1 101 ? 3.156 -20.641 0.638 1 93.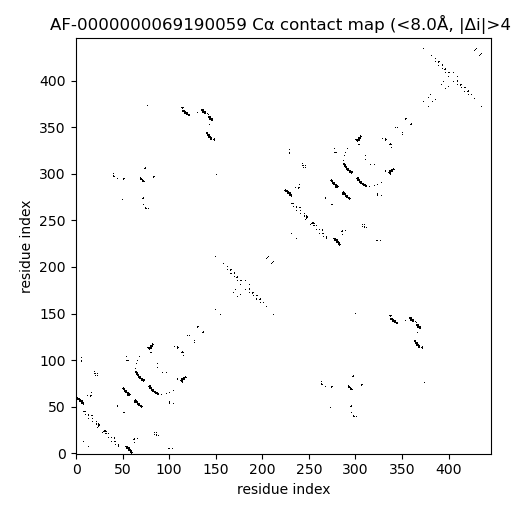69 101 MET B CA 1
ATOM 2703 C C . MET B 1 101 ? 2.727 -19.531 1.596 1 93.69 101 MET B C 1
ATOM 2705 O O . MET B 1 101 ? 3.535 -18.688 1.979 1 93.69 101 MET B O 1
ATOM 2709 N N . TYR B 1 102 ? 1.487 -19.578 2.008 1 88.62 102 TYR B N 1
ATOM 2710 C CA . TYR B 1 102 ? 0.941 -18.594 2.938 1 88.62 102 TYR B CA 1
ATOM 2711 C C . TYR B 1 102 ? 1.661 -18.656 4.277 1 88.62 102 TYR B C 1
ATOM 2713 O O . TYR B 1 102 ? 1.994 -17.625 4.859 1 88.62 102 TYR B O 1
ATOM 2721 N N . LYS B 1 103 ? 1.924 -19.828 4.707 1 86.69 103 LYS B N 1
ATOM 2722 C CA . LYS B 1 103 ? 2.664 -20 5.953 1 86.69 103 LYS B CA 1
ATOM 2723 C C . LYS B 1 103 ? 4.047 -19.359 5.867 1 86.69 103 LYS B C 1
ATOM 2725 O O . LYS B 1 103 ? 4.48 -18.672 6.801 1 86.69 103 LYS B O 1
ATOM 2730 N N . GLU B 1 104 ? 4.699 -19.609 4.828 1 91.56 104 GLU B N 1
ATOM 2731 C CA . GLU B 1 104 ? 6.02 -19.016 4.637 1 91.56 104 GLU B CA 1
ATOM 2732 C C . GLU B 1 104 ? 5.926 -17.5 4.539 1 91.56 104 GLU B C 1
ATOM 2734 O O . GLU B 1 104 ? 6.789 -16.781 5.051 1 91.56 104 GLU B O 1
ATOM 2739 N N . PHE B 1 105 ? 4.887 -17.031 3.863 1 91.62 105 PHE B N 1
ATOM 2740 C CA . PHE B 1 105 ? 4.617 -15.609 3.762 1 91.62 105 PHE B CA 1
ATOM 2741 C C . PHE B 1 105 ? 4.469 -14.984 5.145 1 91.62 105 PHE B C 1
ATOM 2743 O O . PHE B 1 105 ? 5.113 -13.977 5.453 1 91.62 105 PHE B O 1
ATOM 2750 N N . MET B 1 106 ? 3.736 -15.625 5.91 1 88 106 MET B N 1
ATOM 2751 C CA . MET B 1 106 ? 3.465 -15.117 7.254 1 88 106 MET B CA 1
ATOM 2752 C C . MET B 1 106 ? 4.719 -15.172 8.117 1 88 106 MET B C 1
ATOM 2754 O O . MET B 1 106 ? 4.949 -14.281 8.938 1 88 106 MET B O 1
ATOM 2758 N N . LYS B 1 107 ? 5.465 -16.141 7.926 1 88.75 107 LYS B N 1
ATOM 2759 C CA . LYS B 1 107 ? 6.73 -16.25 8.648 1 88.75 107 LYS B CA 1
ATOM 2760 C C . LYS B 1 107 ? 7.656 -15.094 8.312 1 88.75 107 LYS B C 1
ATOM 2762 O O . LYS B 1 107 ? 8.281 -14.516 9.211 1 88.75 107 LYS B O 1
ATOM 2767 N N . TYR B 1 108 ? 7.723 -14.781 7.113 1 90.38 108 TYR B N 1
ATOM 2768 C CA . TYR B 1 108 ? 8.547 -13.656 6.688 1 90.38 108 TYR B CA 1
ATOM 2769 C C . TYR B 1 108 ? 8.047 -12.352 7.293 1 90.38 108 TYR B C 1
ATOM 2771 O O . TYR B 1 108 ? 8.828 -11.57 7.832 1 90.38 108 TYR B O 1
ATOM 2779 N N . ALA B 1 109 ? 6.758 -12.133 7.109 1 90.69 109 ALA B N 1
ATOM 2780 C CA . ALA B 1 109 ? 6.164 -10.906 7.641 1 90.69 109 ALA B CA 1
ATOM 2781 C C . ALA B 1 109 ? 6.41 -10.781 9.141 1 90.69 109 ALA B C 1
ATOM 2783 O O . ALA B 1 109 ? 6.738 -9.703 9.633 1 90.69 109 ALA B O 1
ATOM 2784 N N . ALA B 1 110 ? 6.328 -11.891 9.789 1 86.12 110 ALA B N 1
ATOM 2785 C CA . ALA B 1 110 ? 6.543 -11.906 11.234 1 86.12 110 ALA B CA 1
ATOM 2786 C C . ALA B 1 110 ? 7.988 -11.57 11.578 1 86.12 110 ALA B C 1
ATOM 2788 O O . ALA B 1 110 ? 8.25 -10.82 12.523 1 86.12 110 ALA B O 1
ATOM 2789 N N . LYS B 1 111 ? 8.906 -12.094 10.852 1 88.62 111 LYS B N 1
ATOM 2790 C CA . LYS B 1 111 ? 10.328 -11.836 11.07 1 88.62 111 LYS B CA 1
ATOM 2791 C C . LYS B 1 111 ? 10.641 -10.352 10.93 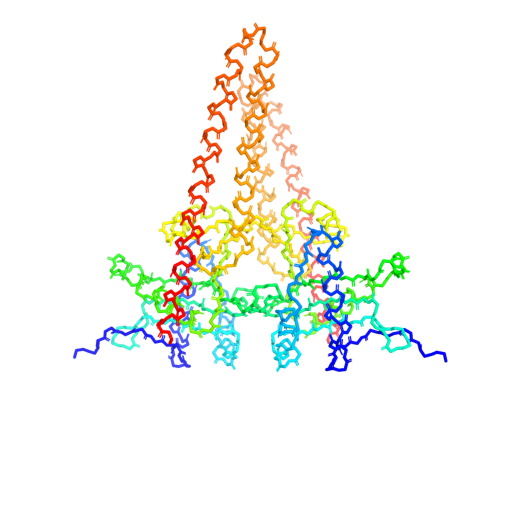1 88.62 111 LYS B C 1
ATOM 2793 O O . LYS B 1 111 ? 11.492 -9.82 11.656 1 88.62 111 LYS B O 1
ATOM 2798 N N . GLU B 1 112 ? 9.922 -9.734 10.047 1 86.44 112 GLU B N 1
ATOM 2799 C CA . GLU B 1 112 ? 10.133 -8.312 9.789 1 86.44 112 GLU B CA 1
ATOM 2800 C C . GLU B 1 112 ? 9.25 -7.449 10.688 1 86.44 112 GLU B C 1
ATOM 2802 O O . GLU B 1 112 ? 9.211 -6.227 10.547 1 86.44 112 GLU B O 1
ATOM 2807 N N . LYS B 1 113 ? 8.453 -8.125 11.57 1 86 113 LYS B N 1
ATOM 2808 C CA . LYS B 1 113 ? 7.496 -7.418 12.414 1 86 113 LYS B CA 1
ATOM 2809 C C . LYS B 1 113 ? 6.555 -6.559 11.578 1 86 113 LYS B C 1
ATOM 2811 O O . LYS B 1 113 ? 6.27 -5.414 11.93 1 86 113 LYS B O 1
ATOM 2816 N N . ALA B 1 114 ? 6.18 -7.129 10.414 1 90.12 114 ALA B N 1
ATOM 2817 C CA . ALA B 1 114 ? 5.328 -6.414 9.469 1 90.12 114 ALA B CA 1
ATOM 2818 C C . ALA B 1 114 ? 3.885 -6.898 9.547 1 90.12 114 ALA B C 1
ATOM 2820 O O . ALA B 1 114 ? 3.635 -8.094 9.758 1 90.12 114 ALA B O 1
ATOM 2821 N N . GLY B 1 115 ? 2.982 -5.953 9.406 1 88.12 115 GLY B N 1
ATOM 2822 C CA . GLY B 1 115 ? 1.607 -6.359 9.164 1 88.12 115 GLY B CA 1
ATOM 2823 C C . GLY B 1 115 ? 1.386 -6.902 7.762 1 88.12 115 GLY B C 1
ATOM 2824 O O . GLY B 1 115 ? 2.24 -6.742 6.887 1 88.12 115 GLY B O 1
ATOM 2825 N N . THR B 1 116 ? 0.257 -7.629 7.656 1 91.44 116 THR B N 1
ATOM 2826 C CA . THR B 1 116 ? -0.065 -8.172 6.344 1 91.44 116 THR B CA 1
ATOM 2827 C C . THR B 1 116 ? -1.409 -7.641 5.852 1 91.44 116 THR B C 1
ATOM 2829 O O . THR B 1 116 ? -2.355 -7.516 6.633 1 91.44 116 THR B O 1
ATOM 2832 N N . LYS B 1 117 ? -1.365 -7.195 4.617 1 90.5 117 LYS B N 1
ATOM 2833 C CA . LYS B 1 117 ? -2.578 -6.66 4 1 90.5 117 LYS B CA 1
ATOM 2834 C C . LYS B 1 117 ? -2.742 -7.176 2.574 1 90.5 117 LYS B C 1
ATOM 2836 O O . LYS B 1 117 ? -1.798 -7.711 1.989 1 90.5 117 LYS B O 1
ATOM 2841 N N . LEU B 1 118 ? -3.939 -7.102 2.115 1 88.75 118 LEU B N 1
ATOM 2842 C CA . LEU B 1 118 ? -4.227 -7.285 0.697 1 88.75 118 LEU B CA 1
ATOM 2843 C C . LEU B 1 118 ? -5.375 -6.387 0.256 1 88.75 118 LEU B C 1
ATOM 2845 O O . LEU B 1 118 ? -6.098 -5.84 1.094 1 88.75 118 LEU B O 1
ATOM 2849 N N . TYR B 1 119 ? -5.41 -6.125 -0.965 1 85.62 119 TYR B N 1
ATOM 2850 C CA . TYR B 1 119 ? -6.586 -5.488 -1.55 1 85.62 119 TYR B CA 1
ATOM 2851 C C . TYR B 1 119 ? -7.234 -6.395 -2.59 1 85.62 119 TYR B C 1
ATOM 2853 O O . TYR B 1 119 ? -6.539 -7.121 -3.309 1 85.62 119 TYR B O 1
ATOM 2861 N N . VAL B 1 120 ? -8.5 -6.375 -2.566 1 83.19 120 VAL B N 1
ATOM 2862 C CA . VAL B 1 120 ? -9.297 -7.23 -3.441 1 83.19 120 VAL B CA 1
ATOM 2863 C C . VAL B 1 120 ? -10.484 -6.441 -3.99 1 83.19 120 VAL B C 1
ATOM 2865 O O . VAL B 1 120 ? -11.062 -5.609 -3.287 1 83.19 120 VAL B O 1
ATOM 2868 N N . GLU B 1 121 ? -10.75 -6.766 -5.254 1 78.88 121 GLU B N 1
ATOM 2869 C CA . GLU B 1 121 ? -11.953 -6.16 -5.812 1 78.88 121 GLU B CA 1
ATOM 2870 C C . GLU B 1 121 ? -13.195 -6.578 -5.031 1 78.88 121 GLU B C 1
ATOM 2872 O O . GLU B 1 121 ? -13.352 -7.75 -4.68 1 78.88 121 GLU B O 1
ATOM 2877 N N . VAL B 1 122 ? -14.07 -5.609 -4.828 1 80.31 122 VAL B N 1
ATOM 2878 C CA . VAL B 1 122 ? -15.258 -5.848 -4.012 1 80.31 122 VAL B CA 1
ATOM 2879 C C . VAL B 1 122 ? -16.125 -6.922 -4.664 1 80.31 122 VAL B C 1
ATOM 2881 O O . VAL B 1 122 ? -16.766 -7.715 -3.971 1 80.31 122 VAL B O 1
ATOM 2884 N N . GLU B 1 123 ? -16.016 -7.043 -5.941 1 77.06 123 GLU B N 1
ATOM 2885 C CA . GLU B 1 123 ? -16.859 -7.973 -6.684 1 77.06 123 GLU B CA 1
ATOM 2886 C C . GLU B 1 123 ? -16.266 -9.375 -6.691 1 77.06 123 GLU B C 1
ATOM 2888 O O . GLU B 1 123 ? -16.938 -10.344 -7.047 1 77.06 123 GLU B O 1
ATOM 2893 N N . ASN B 1 124 ? -15.047 -9.5 -6.223 1 79 124 ASN B N 1
ATOM 2894 C CA . ASN B 1 124 ? -14.391 -10.805 -6.184 1 79 124 ASN B CA 1
ATOM 2895 C C . ASN B 1 124 ? -14.781 -11.586 -4.93 1 79 124 ASN B C 1
ATOM 2897 O O . ASN B 1 124 ? -13.938 -11.836 -4.066 1 79 124 ASN B O 1
ATOM 2901 N N . LYS B 1 125 ? -16.016 -12.062 -4.941 1 82.06 125 LYS B N 1
ATOM 2902 C CA . LYS B 1 125 ? -16.594 -12.703 -3.764 1 82.06 125 LYS B CA 1
ATOM 2903 C C . LYS B 1 125 ? -15.852 -13.984 -3.41 1 82.06 125 LYS B C 1
ATOM 2905 O O . LYS B 1 125 ? -15.711 -14.328 -2.232 1 82.06 125 LYS B O 1
ATOM 2910 N N . ASN B 1 126 ? -15.414 -14.656 -4.371 1 77.44 126 ASN B N 1
ATOM 2911 C CA . ASN B 1 126 ? -14.68 -15.898 -4.145 1 77.44 126 ASN B CA 1
ATOM 2912 C C . ASN B 1 126 ? -13.391 -15.656 -3.371 1 77.44 126 ASN B C 1
ATOM 2914 O O . ASN B 1 126 ? -13.102 -16.344 -2.396 1 77.44 126 ASN B O 1
ATOM 2918 N N . ALA B 1 127 ? -12.68 -14.633 -3.826 1 79.19 127 ALA B N 1
ATOM 2919 C CA . ALA B 1 127 ? -11.438 -14.312 -3.133 1 79.19 127 ALA B CA 1
ATOM 2920 C C . ALA B 1 127 ? -11.719 -13.836 -1.709 1 79.19 127 ALA B C 1
ATOM 2922 O O . ALA B 1 127 ? -11.016 -14.227 -0.771 1 79.19 127 ALA B O 1
ATOM 2923 N N . ILE B 1 128 ? -12.727 -13.062 -1.55 1 83.81 128 ILE B N 1
ATOM 2924 C CA . ILE B 1 128 ? -13.086 -12.508 -0.248 1 83.81 128 ILE B CA 1
ATOM 2925 C C . ILE B 1 128 ? -13.375 -13.648 0.73 1 83.81 128 ILE B C 1
ATOM 2927 O O . ILE B 1 128 ? -12.906 -13.625 1.871 1 83.81 128 ILE B O 1
ATOM 2931 N N . LYS B 1 129 ? -14.078 -14.609 0.25 1 83.75 129 LYS B N 1
ATOM 2932 C CA . LYS B 1 129 ? -14.398 -15.766 1.081 1 83.75 129 LYS B CA 1
ATOM 2933 C C . LYS B 1 129 ? -13.125 -16.484 1.527 1 83.75 129 LYS B C 1
ATOM 2935 O O . LYS B 1 129 ? -13.031 -16.922 2.676 1 83.75 129 LYS B O 1
ATOM 2940 N N . VAL B 1 130 ? -12.203 -16.625 0.644 1 79.69 130 VAL B N 1
ATOM 2941 C CA . VAL B 1 130 ? -10.938 -17.297 0.944 1 79.69 130 VAL B CA 1
ATOM 2942 C C . VAL B 1 130 ? -10.188 -16.531 2.025 1 79.69 130 VAL B C 1
ATOM 2944 O O . VAL B 1 130 ? -9.688 -17.125 2.986 1 79.69 130 VAL B O 1
ATOM 2947 N N . TYR B 1 131 ? -10.148 -15.188 1.913 1 83.25 131 TYR B N 1
ATOM 2948 C CA . TYR B 1 131 ? -9.406 -14.359 2.859 1 83.25 131 TYR B CA 1
ATOM 2949 C C . TYR B 1 131 ? -10.078 -14.375 4.23 1 83.25 131 TYR B C 1
ATOM 2951 O O . TYR B 1 131 ? -9.398 -14.398 5.258 1 83.25 131 TYR B O 1
ATOM 2959 N N . GLU B 1 132 ? -11.398 -14.414 4.172 1 81.94 132 GLU B N 1
ATOM 2960 C CA . GLU B 1 132 ? -12.133 -14.531 5.426 1 81.94 132 GLU B CA 1
ATOM 2961 C C . GLU B 1 132 ? -11.844 -15.867 6.109 1 81.94 132 GLU B C 1
ATOM 2963 O O . GLU B 1 132 ? -11.664 -15.922 7.328 1 81.94 132 GLU B O 1
ATOM 2968 N N . LYS B 1 133 ? -11.773 -16.891 5.332 1 80.38 133 LYS B N 1
ATOM 2969 C CA . LYS B 1 133 ? -11.477 -18.219 5.852 1 80.38 133 LYS B CA 1
ATOM 2970 C C . LYS B 1 133 ? -10.07 -18.281 6.445 1 80.38 133 LYS B C 1
ATOM 2972 O O . LYS B 1 133 ? -9.828 -19.016 7.398 1 80.38 133 LYS B O 1
ATOM 2977 N N . LEU B 1 134 ? -9.203 -17.5 5.93 1 78.62 134 LEU B N 1
ATOM 2978 C CA . LEU B 1 134 ? -7.828 -17.438 6.422 1 78.62 134 LEU B CA 1
ATOM 2979 C C . LEU B 1 134 ? -7.746 -16.609 7.703 1 78.62 134 LEU B C 1
ATOM 2981 O O . LEU B 1 134 ? -6.68 -16.516 8.312 1 78.62 134 LEU B O 1
ATOM 2985 N N . GLY B 1 135 ? -8.828 -15.945 8.055 1 78.62 135 GLY B N 1
ATOM 2986 C CA . GLY B 1 135 ? -8.867 -15.172 9.281 1 78.62 135 GLY B CA 1
ATOM 2987 C C . GLY B 1 135 ? -8.586 -13.695 9.07 1 78.62 135 GLY B C 1
ATOM 2988 O O . GLY B 1 135 ? -8.422 -12.945 10.031 1 78.62 135 GLY B O 1
ATOM 2989 N N . MET B 1 136 ? -8.562 -13.305 7.844 1 83.12 136 MET B N 1
ATOM 2990 C CA . MET B 1 136 ? -8.352 -11.883 7.574 1 83.12 136 MET B CA 1
ATOM 2991 C C . MET B 1 136 ? -9.641 -11.094 7.785 1 83.12 136 MET B C 1
ATOM 2993 O O . MET B 1 136 ? -10.734 -11.633 7.645 1 83.12 136 MET B O 1
ATOM 2997 N N . ILE B 1 137 ? -9.422 -9.766 8.086 1 85.44 137 ILE B N 1
ATOM 2998 C CA . ILE B 1 137 ? -10.57 -8.914 8.391 1 85.44 137 ILE B CA 1
ATOM 2999 C C . ILE B 1 137 ? -10.594 -7.719 7.438 1 85.44 137 ILE B C 1
ATOM 3001 O O . ILE B 1 137 ? -9.555 -7.121 7.156 1 85.44 137 ILE B O 1
ATOM 3005 N N . LYS B 1 138 ? -11.828 -7.461 7.031 1 87 138 LYS B N 1
ATOM 3006 C CA . LYS B 1 138 ? -12.008 -6.273 6.207 1 87 138 LYS B CA 1
ATOM 3007 C C . LYS B 1 138 ? -11.766 -5 7.012 1 87 138 LYS B C 1
ATOM 3009 O O . LYS B 1 138 ? -12.297 -4.848 8.117 1 87 138 LYS B O 1
ATOM 3014 N N . THR B 1 139 ? -10.945 -4.078 6.426 1 85.56 139 THR B N 1
ATOM 3015 C CA . THR B 1 139 ? -10.68 -2.816 7.109 1 85.56 139 THR B CA 1
ATOM 3016 C C . THR B 1 139 ? -11.789 -1.807 6.828 1 85.56 139 THR B C 1
ATOM 3018 O O . THR B 1 139 ? -12.609 -2.008 5.926 1 85.56 139 THR B O 1
ATOM 3021 N N . GLU B 1 140 ? -11.859 -0.764 7.691 1 82.88 140 GLU B N 1
ATOM 3022 C CA . GLU B 1 140 ? -12.797 0.332 7.48 1 82.88 140 GLU B CA 1
ATOM 3023 C C . GLU B 1 140 ? -12.164 1.455 6.664 1 82.88 140 GLU B C 1
ATOM 3025 O O . GLU B 1 140 ? -12.422 2.635 6.914 1 82.88 140 GLU B O 1
ATOM 3030 N N . GLU B 1 141 ? -11.328 1.072 5.844 1 85.81 141 GLU B N 1
ATOM 3031 C CA . GLU B 1 141 ? -10.648 2.031 4.977 1 85.81 141 GLU B CA 1
ATOM 3032 C C . GLU B 1 141 ? -11.055 1.844 3.52 1 85.81 141 GLU B C 1
ATOM 3034 O O . GLU B 1 141 ? -11.43 0.744 3.111 1 85.81 141 GLU B O 1
ATOM 3039 N N . THR B 1 142 ? -11.109 2.912 2.859 1 86.56 142 THR B N 1
ATOM 3040 C CA . THR B 1 142 ? -11.312 2.879 1.416 1 86.56 142 THR B CA 1
ATOM 3041 C C . THR B 1 142 ? -10.148 3.541 0.687 1 86.56 142 THR B C 1
ATOM 3043 O O . THR B 1 142 ? -9.414 4.34 1.274 1 86.56 142 THR B O 1
ATOM 3046 N N . ILE B 1 143 ? -9.992 3.15 -0.586 1 88.94 143 ILE B N 1
ATOM 3047 C CA . ILE B 1 143 ? -8.836 3.611 -1.351 1 88.94 143 ILE B CA 1
ATOM 3048 C C . ILE B 1 143 ? -9.289 4.617 -2.406 1 88.94 143 ILE B C 1
ATOM 3050 O O . ILE B 1 143 ? -10.305 4.418 -3.072 1 88.94 143 ILE B O 1
ATOM 3054 N N . PHE B 1 144 ? -8.586 5.746 -2.439 1 88.12 144 PHE B N 1
ATOM 3055 C CA . PHE B 1 144 ? -8.742 6.73 -3.504 1 88.12 144 PHE B CA 1
ATOM 3056 C C . PHE B 1 144 ? -7.496 6.77 -4.387 1 88.12 144 PHE B C 1
ATOM 3058 O O . PHE B 1 144 ? -6.383 6.547 -3.906 1 88.12 144 PHE B O 1
ATOM 3065 N N . GLU B 1 145 ? -7.645 6.938 -5.668 1 87.31 145 GLU B N 1
ATOM 3066 C CA . GLU B 1 145 ? -6.535 7.039 -6.613 1 87.31 145 GLU B CA 1
ATOM 3067 C C . GLU B 1 145 ? -6.73 8.211 -7.566 1 87.31 145 GLU B C 1
ATOM 3069 O O . GLU B 1 145 ? -7.828 8.758 -7.676 1 87.31 145 GLU B O 1
ATOM 3074 N N . ASP B 1 146 ? -5.492 8.789 -7.945 1 77.62 146 ASP B N 1
ATOM 3075 C CA . ASP B 1 146 ? -5.574 9.836 -8.953 1 77.62 146 ASP B CA 1
ATOM 3076 C C . ASP B 1 146 ? -6.062 9.281 -10.289 1 77.62 146 ASP B C 1
ATOM 3078 O O . ASP B 1 146 ? -5.801 8.117 -10.617 1 77.62 146 ASP B O 1
ATOM 3082 N N . ASP B 1 147 ? -7.047 9.953 -10.773 1 55.66 147 ASP B N 1
ATOM 3083 C CA . ASP B 1 147 ? -7.516 9.586 -12.102 1 55.66 147 ASP B CA 1
ATOM 3084 C C . ASP B 1 147 ? -6.383 9.672 -13.125 1 55.66 147 ASP B C 1
ATOM 3086 O O . ASP B 1 147 ? -6.512 9.18 -14.25 1 55.66 147 ASP B O 1
ATOM 3090 N N . PHE B 1 148 ? -5.414 10.391 -12.797 1 41.88 148 PHE B N 1
ATOM 3091 C CA . PHE B 1 148 ? -4.52 10.781 -13.883 1 41.88 148 PHE B CA 1
ATOM 3092 C C . PHE B 1 148 ? -3.627 9.617 -14.297 1 41.88 148 PHE B C 1
ATOM 3094 O O . PHE B 1 148 ? -2.93 9.695 -15.312 1 41.88 148 PHE B O 1
ATOM 3101 N N . VAL B 1 149 ? -3.141 8.922 -13.352 1 36.59 149 VAL B N 1
ATOM 3102 C CA . VAL B 1 149 ? -2.289 7.922 -13.992 1 36.59 149 VAL B CA 1
ATOM 3103 C C . VAL B 1 149 ? -3.133 7.012 -14.875 1 36.59 149 VAL B C 1
ATOM 3105 O O . VAL B 1 149 ? -4.086 6.387 -14.406 1 36.59 149 VAL B O 1
ATOM 3108 N N . PHE B 1 150 ? -3.236 7.285 -16.016 1 32.25 150 PHE B N 1
ATOM 3109 C CA . PHE B 1 150 ? -3.828 6.57 -17.141 1 32.25 150 PHE B CA 1
ATOM 3110 C C . PHE B 1 150 ? -3.619 5.066 -17 1 32.25 150 PHE B C 1
ATOM 3112 O O . PHE B 1 150 ? -2.551 4.551 -17.328 1 32.25 150 PHE B O 1
ATOM 3119 N N . HIS B 1 151 ? -4.047 4.566 -15.977 1 33.56 151 HIS B N 1
ATOM 3120 C CA . HIS B 1 151 ? -4.121 3.127 -16.203 1 33.56 151 HIS B CA 1
ATOM 3121 C C . HIS B 1 151 ? -5.152 2.785 -17.266 1 33.56 151 HIS B C 1
ATOM 3123 O O . HIS B 1 151 ? -6.352 2.971 -17.062 1 33.56 151 HIS B O 1
ATOM 3129 N N . PRO B 1 152 ? -4.777 2.801 -18.344 1 31.69 152 PRO B N 1
ATOM 3130 C CA . PRO B 1 152 ? -5.68 2.418 -19.438 1 31.69 152 PRO B CA 1
ATOM 3131 C C . PRO B 1 152 ? -6.727 1.393 -19 1 31.69 152 PRO B C 1
ATOM 3133 O O . PRO B 1 152 ? -7.875 1.455 -19.453 1 31.69 152 PRO B O 1
ATOM 3136 N N . VAL B 1 153 ? -6.383 0.637 -18.141 1 31.77 153 VAL B N 1
ATOM 3137 C CA . VAL B 1 153 ? -7.258 -0.498 -17.875 1 31.77 153 VAL B CA 1
ATOM 3138 C C . VAL B 1 153 ? -8.414 -0.055 -16.969 1 31.77 153 VAL B C 1
ATOM 3140 O O . VAL B 1 153 ? -9.562 -0.458 -17.188 1 31.77 153 VAL B O 1
ATOM 3143 N N . LYS B 1 154 ? -8.109 0.769 -16 1 36 154 LYS B N 1
ATOM 3144 C CA . LYS B 1 154 ? -9.203 1.134 -15.102 1 36 154 LYS B CA 1
ATOM 3145 C C . LYS B 1 154 ? -10.195 2.07 -15.789 1 36 154 LYS B C 1
ATOM 3147 O O . LYS B 1 154 ? -11.398 1.967 -15.578 1 36 154 LYS B O 1
ATOM 3152 N N . GLN B 1 155 ? -9.656 3.025 -16.5 1 35.91 155 GLN B N 1
ATOM 3153 C CA . GLN B 1 155 ? -10.578 3.867 -17.266 1 35.91 155 GLN B CA 1
ATOM 3154 C C . GLN B 1 155 ? -11.461 3.025 -18.188 1 35.91 155 GLN B C 1
ATOM 3156 O O . GLN B 1 155 ? -12.656 3.293 -18.328 1 35.91 155 GLN B O 1
ATOM 3161 N N . VAL B 1 156 ? -10.797 2.072 -18.656 1 32.59 156 VAL B N 1
ATOM 3162 C CA . VAL B 1 156 ? -11.562 1.156 -19.5 1 32.59 156 VAL B CA 1
ATOM 3163 C C . VAL B 1 156 ? -12.594 0.414 -18.656 1 32.59 156 VAL B C 1
ATOM 3165 O O . VAL B 1 156 ? -13.734 0.23 -19.078 1 32.59 156 VAL B O 1
ATOM 3168 N N . LYS B 1 157 ? -12.227 0.142 -17.516 1 34.72 157 LYS B N 1
ATOM 3169 C CA . LYS B 1 157 ? -13.164 -0.583 -16.656 1 34.72 157 LYS B CA 1
ATOM 3170 C C . LYS B 1 157 ? -14.289 0.327 -16.172 1 34.72 157 LYS B C 1
ATOM 3172 O O . LYS B 1 157 ? -15.453 -0.08 -16.156 1 34.72 157 LYS B O 1
ATOM 3177 N N . LEU B 1 158 ? -13.961 1.496 -15.727 1 38.97 158 LEU B N 1
ATOM 3178 C CA . LEU B 1 158 ? -14.977 2.469 -15.344 1 38.97 158 LEU B CA 1
ATOM 3179 C C . LEU B 1 158 ? -15.922 2.762 -16.516 1 38.97 158 LEU B C 1
ATOM 3181 O O . LEU B 1 158 ? -17.141 2.869 -16.328 1 38.97 158 LEU B O 1
ATOM 3185 N N . LEU B 1 159 ? -15.258 2.879 -17.609 1 36.09 159 LEU B N 1
ATOM 3186 C CA . LEU B 1 159 ? -16.062 3.072 -18.812 1 36.09 159 LEU B CA 1
ATOM 3187 C C . LEU B 1 159 ? -16.953 1.864 -19.078 1 36.09 159 LEU B C 1
ATOM 3189 O O . LEU B 1 159 ? -18.125 2.016 -19.422 1 36.09 159 LEU B O 1
ATOM 3193 N N . ILE B 1 160 ? -16.344 0.826 -18.828 1 37.16 160 ILE B N 1
ATOM 3194 C CA . ILE B 1 160 ? -17.094 -0.397 -19.062 1 37.16 160 ILE B CA 1
ATOM 3195 C C . ILE B 1 160 ? -18.203 -0.533 -18.016 1 37.16 160 ILE B C 1
ATOM 3197 O O . ILE B 1 160 ? -19.328 -0.882 -18.344 1 37.16 160 ILE B O 1
ATOM 3201 N N . LYS B 1 161 ? -17.875 -0.195 -16.859 1 41.06 161 LYS B N 1
ATOM 3202 C CA . LYS B 1 161 ? -18.875 -0.263 -15.797 1 41.06 161 LYS B CA 1
ATOM 3203 C C . LYS B 1 161 ? -19.984 0.766 -16.016 1 41.06 161 LYS B C 1
ATOM 3205 O O . LYS B 1 161 ? -21.156 0.465 -15.828 1 41.06 161 LYS B O 1
ATOM 3210 N N . LEU B 1 162 ? -19.578 1.88 -16.266 1 42.69 162 LEU B N 1
ATOM 3211 C CA . LEU B 1 162 ? -20.578 2.895 -16.609 1 42.69 162 LEU B CA 1
ATOM 3212 C C . LEU B 1 162 ? -21.438 2.441 -17.781 1 42.69 162 LEU B C 1
ATOM 3214 O O . LEU B 1 162 ? -22.656 2.637 -17.781 1 42.69 162 LEU B O 1
ATOM 3218 N N . GLU B 1 163 ? -20.75 1.81 -18.703 1 40.22 163 GLU B N 1
ATOM 3219 C CA . GLU B 1 163 ? -21.469 1.257 -19.844 1 40.22 163 GLU B CA 1
ATOM 3220 C C . GLU B 1 163 ? -22.422 0.146 -19.406 1 40.22 163 GLU B C 1
ATOM 3222 O O . GLU B 1 163 ? -23.547 0.07 -19.891 1 40.22 163 GLU B O 1
ATOM 3227 N N . LEU B 1 164 ? -21.938 -0.5 -18.516 1 42.28 164 LEU B N 1
ATOM 3228 C CA . LEU B 1 164 ? -22.75 -1.604 -18.031 1 42.28 164 LEU B CA 1
ATOM 3229 C C . LEU B 1 164 ? -23.922 -1.091 -17.188 1 42.28 164 LEU B C 1
ATOM 3231 O O . LEU B 1 164 ? -25.047 -1.586 -17.297 1 42.28 164 LEU B O 1
ATOM 3235 N N . LEU B 1 165 ? -23.688 -0.178 -16.406 1 45.62 165 LEU B N 1
ATOM 3236 C CA . LEU B 1 165 ? -24.75 0.423 -15.617 1 45.62 165 LEU B CA 1
ATOM 3237 C C . LEU B 1 165 ? -25.797 1.067 -16.516 1 45.62 165 LEU B C 1
ATOM 3239 O O . LEU B 1 165 ? -27 0.949 -16.266 1 45.62 165 LEU B O 1
ATOM 3243 N N . ILE B 1 166 ? -25.344 1.707 -17.453 1 44.75 166 ILE B N 1
ATOM 3244 C CA . ILE B 1 166 ? -26.25 2.311 -18.438 1 44.75 166 ILE B CA 1
ATOM 3245 C C . ILE B 1 166 ? -27.031 1.218 -19.156 1 44.75 166 ILE B C 1
ATOM 3247 O O . ILE B 1 166 ? -28.25 1.343 -19.344 1 44.75 166 ILE B O 1
ATOM 3251 N N . LEU B 1 167 ? -2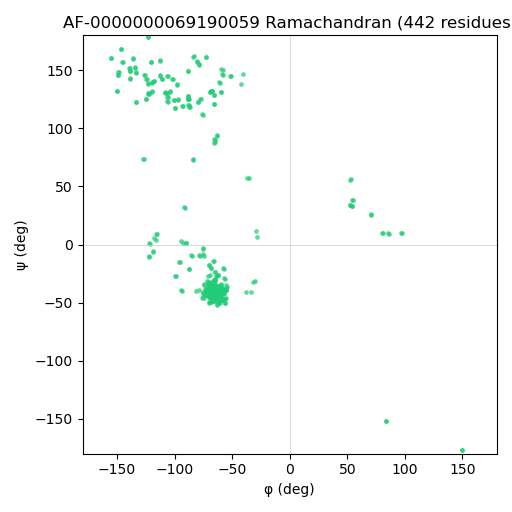6.312 0.202 -19.438 1 44.59 167 LEU B N 1
ATOM 3252 C CA . LEU B 1 167 ? -26.969 -0.92 -20.109 1 44.59 167 LEU B CA 1
ATOM 3253 C C . LEU B 1 167 ? -28 -1.564 -19.188 1 44.59 167 LEU B C 1
ATOM 3255 O O . LEU B 1 167 ? -29.109 -1.896 -19.641 1 44.59 167 LEU B O 1
ATOM 3259 N N . VAL B 1 168 ? -27.656 -1.73 -18.047 1 44.91 168 VAL B N 1
ATOM 3260 C CA . VAL B 1 168 ? -28.562 -2.328 -17.078 1 44.91 168 VAL B CA 1
ATOM 3261 C C . VAL B 1 168 ? -29.781 -1.424 -16.906 1 44.91 168 VAL B C 1
ATOM 3263 O O . VAL B 1 168 ? -30.922 -1.904 -16.859 1 44.91 168 VAL B O 1
ATOM 3266 N N . LYS B 1 169 ? -29.5 -0.204 -16.766 1 48.12 169 LYS B N 1
ATOM 3267 C CA . LYS B 1 169 ? -30.609 0.737 -16.641 1 48.12 169 LYS B CA 1
ATOM 3268 C C . LYS B 1 169 ? -31.484 0.709 -17.891 1 48.12 169 LYS B C 1
ATOM 3270 O O . LYS B 1 169 ? -32.719 0.777 -17.781 1 48.12 169 LYS B O 1
ATOM 3275 N N . ILE B 1 170 ? -30.875 0.628 -18.906 1 46.44 170 ILE B N 1
ATOM 3276 C CA . ILE B 1 170 ? -31.609 0.525 -20.172 1 46.44 170 ILE B CA 1
ATOM 3277 C C . ILE B 1 170 ? -32.438 -0.754 -20.172 1 46.44 170 ILE B C 1
ATOM 3279 O O . ILE B 1 170 ? -33.625 -0.736 -20.562 1 46.44 170 ILE B O 1
ATOM 3283 N N . VAL B 1 171 ? -31.75 -1.726 -19.703 1 45.62 171 VAL B N 1
ATOM 3284 C CA . VAL B 1 171 ? -32.438 -3.014 -19.688 1 45.62 171 VAL B CA 1
ATOM 3285 C C . VAL B 1 171 ? -33.562 -2.971 -18.672 1 45.62 171 VAL B C 1
ATOM 3287 O O . VAL B 1 171 ? -34.688 -3.445 -18.953 1 45.62 171 VAL B O 1
ATOM 3290 N N . GLN B 1 172 ? -33.281 -2.469 -17.594 1 47.25 172 GLN B N 1
ATOM 3291 C CA . GLN B 1 172 ? -34.312 -2.361 -16.562 1 47.25 172 GLN B CA 1
ATOM 3292 C C . GLN B 1 172 ? -35.469 -1.489 -17.031 1 47.25 172 GLN B C 1
ATOM 3294 O O . GLN B 1 172 ? -36.625 -1.821 -16.797 1 47.25 172 GLN B O 1
ATOM 3299 N N . GLN B 1 173 ? -35.062 -0.41 -17.516 1 48.59 173 GLN B N 1
ATOM 3300 C CA . GLN B 1 173 ? -36.094 0.467 -18.062 1 48.59 173 GLN B CA 1
ATOM 3301 C C . GLN B 1 173 ? -36.844 -0.227 -19.172 1 48.59 173 GLN B C 1
ATOM 3303 O O . GLN B 1 173 ? -38.062 -0.059 -19.297 1 48.59 173 GLN B O 1
ATOM 3308 N N . GLY B 1 174 ? -36.125 -0.964 -19.891 1 43.44 174 GLY B N 1
ATOM 3309 C CA . GLY B 1 174 ? -36.781 -1.786 -20.891 1 43.44 174 GLY B CA 1
ATOM 3310 C C . GLY B 1 174 ? -37.688 -2.834 -20.297 1 43.44 174 GLY B C 1
ATOM 3311 O O . GLY B 1 174 ? -38.812 -3.033 -20.781 1 43.44 174 GLY B O 1
ATOM 3312 N N . LEU B 1 175 ? -37.219 -3.408 -19.281 1 45.72 175 LEU B N 1
ATOM 3313 C CA . LEU B 1 175 ? -38 -4.445 -18.625 1 45.72 175 LEU B CA 1
ATOM 3314 C C . LEU B 1 175 ? -39.219 -3.852 -17.969 1 45.72 175 LEU B C 1
ATOM 3316 O O . LEU B 1 175 ? -40.312 -4.449 -18 1 45.72 175 LEU B O 1
ATOM 3320 N N . GLN B 1 176 ? -38.969 -2.855 -17.25 1 48.69 176 GLN B N 1
ATOM 3321 C CA . GLN B 1 176 ? -40.125 -2.164 -16.656 1 48.69 176 GLN B CA 1
ATOM 3322 C C . GLN B 1 176 ? -41.125 -1.735 -17.719 1 48.69 176 GLN B C 1
ATOM 3324 O O . GLN B 1 176 ? -42.344 -1.763 -17.484 1 48.69 176 GLN B O 1
ATOM 3329 N N . ALA B 1 177 ? -40.531 -1.409 -18.766 1 44.28 177 ALA B N 1
ATOM 3330 C CA . ALA B 1 177 ? -41.406 -1.03 -19.875 1 44.28 177 ALA B CA 1
ATOM 3331 C C . ALA B 1 177 ? -42.156 -2.24 -20.406 1 44.28 177 ALA B C 1
ATOM 3333 O O . ALA B 1 177 ? -43.281 -2.111 -20.875 1 44.28 177 ALA B O 1
ATOM 3334 N N . THR B 1 178 ? -41.469 -3.363 -20.328 1 42.97 178 THR B N 1
ATOM 3335 C CA . THR B 1 178 ? -42.156 -4.578 -20.766 1 42.97 178 THR B CA 1
ATOM 3336 C C . THR B 1 178 ? -43.219 -4.98 -19.781 1 42.97 178 THR B C 1
ATOM 3338 O O . THR B 1 178 ? -44.25 -5.578 -20.156 1 42.97 178 THR B O 1
ATOM 3341 N N . LYS B 1 179 ? -43.031 -4.93 -18.531 1 44.12 179 LYS B N 1
ATOM 3342 C CA . LYS B 1 179 ? -44.062 -5.277 -17.562 1 44.12 179 LYS B CA 1
ATOM 3343 C C . LYS B 1 179 ? -45.25 -4.316 -17.656 1 44.12 179 LYS B C 1
ATOM 3345 O O . LYS B 1 179 ? -46.375 -4.684 -17.328 1 44.12 179 LYS B O 1
ATOM 3350 N N . ARG B 1 180 ? -44.875 -3.006 -17.812 1 42.16 180 ARG B N 1
ATOM 3351 C CA . ARG B 1 180 ? -46.031 -2.115 -17.984 1 42.16 180 ARG B CA 1
ATOM 3352 C C . ARG B 1 180 ? -46.594 -2.232 -19.391 1 42.16 180 ARG B C 1
ATOM 3354 O O . ARG B 1 180 ? -45.844 -2.406 -20.359 1 42.16 180 ARG B O 1
ATOM 3361 N N . ASN B 1 181 ? -47.812 -2.77 -19.578 1 40.69 181 ASN B N 1
ATOM 3362 C CA . ASN B 1 181 ? -48.594 -2.85 -20.812 1 40.69 181 ASN B CA 1
ATOM 3363 C C . ASN B 1 181 ? -48.281 -1.693 -21.75 1 40.69 181 ASN B C 1
ATOM 3365 O O . ASN B 1 181 ? -49.156 -1.183 -22.438 1 40.69 181 ASN B O 1
ATOM 3369 N N . GLN B 1 182 ? -47.188 -0.811 -21.578 1 44.66 182 GLN B N 1
ATOM 3370 C CA . GLN B 1 182 ? -47.062 0.394 -22.391 1 44.66 182 GLN B CA 1
ATOM 3371 C C . GLN B 1 182 ? -46.75 0.047 -23.844 1 44.66 182 GLN B C 1
ATOM 3373 O O . GLN B 1 182 ? -46.062 -0.958 -24.109 1 44.66 182 GLN B O 1
ATOM 3378 N N . ARG B 1 183 ? -47.531 0.682 -24.875 1 46.25 183 ARG B N 1
ATOM 3379 C CA . ARG B 1 183 ? -47.531 0.523 -26.328 1 46.25 183 ARG B CA 1
ATOM 3380 C C . ARG B 1 183 ? -46.125 0.425 -26.875 1 46.25 183 ARG B C 1
ATOM 3382 O O . ARG B 1 183 ? -45.188 0.958 -26.281 1 46.25 183 ARG B O 1
ATOM 3389 N N . THR B 1 184 ? -45.875 -0.503 -27.859 1 44.56 184 THR B N 1
ATOM 3390 C CA . THR B 1 184 ? -44.719 -0.887 -28.625 1 44.56 184 THR B CA 1
ATOM 3391 C C . THR B 1 184 ? -43.812 0.326 -28.906 1 44.56 184 THR B C 1
ATOM 3393 O O . THR B 1 184 ? -42.594 0.233 -28.859 1 44.56 184 THR B O 1
ATOM 3396 N N . TYR B 1 185 ? -44.469 1.487 -29.234 1 45.91 185 TYR B N 1
ATOM 3397 C CA . TYR B 1 185 ? -43.75 2.676 -29.688 1 45.91 185 TYR B CA 1
ATOM 3398 C C . TYR B 1 185 ? -43 3.328 -28.531 1 45.91 185 TYR B C 1
ATOM 3400 O O . TYR B 1 185 ? -41.875 3.793 -28.703 1 45.91 185 TYR B O 1
ATOM 3408 N N . GLN B 1 186 ? -43.688 3.338 -27.297 1 49.31 186 GLN B N 1
ATOM 3409 C CA . GLN B 1 186 ? -43.062 3.98 -26.141 1 49.31 186 GLN B CA 1
ATOM 3410 C C . GLN B 1 186 ? -41.844 3.178 -25.656 1 49.31 186 GLN B C 1
ATOM 3412 O O . GLN B 1 186 ? -40.875 3.75 -25.188 1 49.31 186 GLN B O 1
ATOM 3417 N N . ARG B 1 187 ? -41.844 1.934 -25.906 1 47.72 187 ARG B N 1
ATOM 3418 C CA . ARG B 1 187 ? -40.719 1.068 -25.625 1 47.72 187 ARG B CA 1
ATOM 3419 C C . ARG B 1 187 ? -39.531 1.397 -26.531 1 47.72 187 ARG B C 1
ATOM 3421 O O . ARG B 1 187 ? -38.375 1.444 -26.078 1 47.72 187 ARG B O 1
ATOM 3428 N N . LYS B 1 188 ? -39.875 1.609 -27.797 1 50.34 188 LYS B N 1
ATOM 3429 C CA . LYS B 1 188 ? -38.844 1.94 -28.781 1 50.34 188 LYS B CA 1
ATOM 3430 C C . LYS B 1 188 ? -38.219 3.281 -28.453 1 50.34 188 LYS B C 1
ATOM 3432 O O . LYS B 1 188 ? -37 3.443 -28.609 1 50.34 188 LYS B O 1
ATOM 3437 N N . GLU B 1 189 ? -39 4.184 -27.984 1 50.16 189 GLU B N 1
ATOM 3438 C CA . GLU B 1 189 ? -38.5 5.508 -27.656 1 50.16 189 GLU B CA 1
ATOM 3439 C C . GLU B 1 189 ? -37.625 5.469 -26.406 1 50.16 189 GLU B C 1
ATOM 3441 O O . GLU B 1 189 ? -36.562 6.121 -26.359 1 50.16 189 GLU B O 1
ATOM 3446 N N . LYS B 1 190 ? -38.031 4.68 -25.531 1 49.69 190 LYS B N 1
ATOM 3447 C CA . LYS B 1 190 ? -37.219 4.59 -24.312 1 49.69 190 LYS B CA 1
ATOM 3448 C C . LYS B 1 190 ? -35.938 3.811 -24.547 1 49.69 190 LYS B C 1
ATOM 3450 O O . LYS B 1 190 ? -34.875 4.172 -24.016 1 49.69 190 LYS B O 1
ATOM 3455 N N . VAL B 1 191 ? -36.094 2.83 -25.391 1 48.22 191 VAL B N 1
ATOM 3456 C CA . VAL B 1 191 ? -34.906 2.117 -25.828 1 48.22 191 VAL B CA 1
ATOM 3457 C C . VAL B 1 191 ? -34 3.053 -26.625 1 48.22 191 VAL B C 1
ATOM 3459 O O . VAL B 1 191 ? -32.781 3.057 -26.453 1 48.22 191 VAL B O 1
ATOM 3462 N N . SER B 1 192 ? -34.625 3.82 -27.438 1 47.97 192 SER B N 1
ATOM 3463 C CA . SER B 1 192 ? -33.875 4.777 -28.234 1 47.97 192 SER B CA 1
ATOM 3464 C C . SER B 1 192 ? -33.219 5.844 -27.359 1 47.97 192 SER B C 1
ATOM 3466 O O . SER B 1 192 ? -32.062 6.207 -27.578 1 47.97 192 SER B O 1
ATOM 3468 N N . GLN B 1 193 ? -33.938 6.258 -26.391 1 51.97 193 GLN B N 1
ATOM 3469 C CA . GLN B 1 193 ? -33.375 7.227 -25.453 1 51.97 193 GLN B CA 1
ATOM 3470 C C . GLN B 1 193 ? -32.25 6.598 -24.625 1 51.97 193 GLN B C 1
ATOM 3472 O O . GLN B 1 193 ? -31.234 7.238 -24.375 1 51.97 193 GLN B O 1
ATOM 3477 N N . GLY B 1 194 ? -32.5 5.391 -24.359 1 46.78 194 GLY B N 1
ATOM 3478 C CA . GLY B 1 194 ? -31.469 4.668 -23.656 1 46.78 194 GLY B CA 1
ATOM 3479 C C . GLY B 1 194 ? -30.234 4.434 -24.5 1 46.78 194 GLY B C 1
ATOM 3480 O O . GLY B 1 194 ? -29.109 4.59 -24.031 1 46.78 194 GLY B O 1
ATOM 3481 N N . MET B 1 195 ? -30.531 4.219 -25.781 1 47.28 195 MET B N 1
ATOM 3482 C CA . MET B 1 195 ? -29.422 4.016 -26.719 1 47.28 195 MET B CA 1
ATOM 3483 C C . MET B 1 195 ? -28.703 5.328 -27 1 47.28 195 MET B C 1
ATOM 3485 O O . MET B 1 195 ? -27.484 5.355 -27.141 1 47.28 195 MET B O 1
ATOM 3489 N N . THR B 1 196 ? -29.406 6.352 -27.094 1 49 196 THR B N 1
ATOM 3490 C CA . THR B 1 196 ? -28.828 7.676 -27.266 1 49 196 THR B CA 1
ATOM 3491 C C . THR B 1 196 ? -27.984 8.062 -26.047 1 49 196 THR B C 1
ATOM 3493 O O . THR B 1 196 ? -26.891 8.609 -26.188 1 49 196 THR B O 1
ATOM 3496 N N . GLN B 1 197 ? -28.531 7.738 -25 1 47.59 197 GLN B N 1
ATOM 3497 C CA . GLN B 1 197 ? -27.766 8.008 -23.781 1 47.59 197 GLN B CA 1
ATOM 3498 C C . GLN B 1 197 ? -26.516 7.141 -23.703 1 47.59 197 GLN B C 1
ATOM 3500 O O . GLN B 1 197 ? -25.453 7.609 -23.281 1 47.59 197 GLN B O 1
ATOM 3505 N N . LEU B 1 198 ? -26.688 6.023 -24.266 1 47.56 198 LEU B N 1
ATOM 3506 C CA . LEU B 1 198 ? -25.531 5.133 -24.391 1 47.56 198 LEU B CA 1
ATOM 3507 C C . LEU B 1 198 ? -24.531 5.68 -25.391 1 47.56 198 LEU B C 1
ATOM 3509 O O . LEU B 1 198 ? -23.312 5.637 -25.141 1 47.56 198 LEU B O 1
ATOM 3513 N N . ASN B 1 199 ? -25.062 6.098 -26.438 1 47.06 199 ASN B N 1
ATOM 3514 C CA . ASN B 1 199 ? -24.188 6.672 -27.453 1 47.06 199 ASN B CA 1
ATOM 3515 C C . ASN B 1 199 ? -23.516 7.941 -26.953 1 47.06 199 ASN B C 1
ATOM 3517 O O . ASN B 1 199 ? -22.328 8.164 -27.234 1 47.06 199 ASN B O 1
ATOM 3521 N N . ASN B 1 200 ? -24.219 8.703 -26.234 1 49.69 200 ASN B N 1
ATOM 3522 C CA . ASN B 1 200 ? -23.625 9.906 -25.656 1 49.69 200 ASN B CA 1
ATOM 3523 C C . ASN B 1 200 ? -22.547 9.555 -24.625 1 49.69 200 ASN B C 1
ATOM 3525 O O . ASN B 1 200 ? -21.516 10.211 -24.562 1 49.69 200 ASN B O 1
ATOM 3529 N N . CYS B 1 201 ? -22.875 8.555 -23.969 1 43.09 201 CYS B N 1
ATOM 3530 C CA . CYS B 1 201 ? -21.875 8.078 -23.031 1 43.09 201 CYS B CA 1
ATOM 3531 C C . CYS B 1 201 ? -20.656 7.531 -23.75 1 43.09 201 CYS B C 1
ATOM 3533 O O . CYS B 1 201 ? -19.516 7.789 -23.359 1 43.09 201 CYS B O 1
ATOM 3535 N N . LYS B 1 202 ? -20.859 6.844 -24.859 1 44.06 202 LYS B N 1
ATOM 3536 C CA . LYS B 1 202 ? -19.766 6.363 -25.688 1 44.06 202 LYS B CA 1
ATOM 3537 C C . LYS B 1 202 ? -18.953 7.523 -26.25 1 44.06 202 LYS B C 1
ATOM 3539 O O . LYS B 1 202 ? -17.719 7.473 -26.25 1 44.06 202 LYS B O 1
ATOM 3544 N N . LEU B 1 203 ? -19.656 8.438 -26.688 1 45.59 203 LEU B N 1
ATOM 3545 C CA . LEU B 1 203 ? -18.969 9.602 -27.234 1 45.59 203 LEU B CA 1
ATOM 3546 C C . LEU B 1 203 ? -18.172 10.32 -26.172 1 45.59 203 LEU B C 1
ATOM 3548 O O . LEU B 1 203 ? -17.047 10.773 -26.422 1 45.59 203 LEU B O 1
ATOM 3552 N N . ARG B 1 204 ? -18.734 10.391 -25.078 1 43.59 204 ARG B N 1
ATOM 3553 C CA . ARG B 1 204 ? -18 11 -23.984 1 43.59 204 ARG B CA 1
ATOM 3554 C C . ARG B 1 204 ? -16.797 10.164 -23.594 1 43.59 204 ARG B C 1
ATOM 3556 O O . ARG B 1 204 ? -15.727 10.703 -23.297 1 43.59 204 ARG B O 1
ATOM 3563 N N . ILE B 1 205 ? -17.016 8.945 -23.812 1 42.41 205 ILE B N 1
ATOM 3564 C CA . ILE B 1 205 ? -15.914 8.016 -23.578 1 42.41 205 ILE B CA 1
ATOM 3565 C C . ILE B 1 205 ? -14.828 8.211 -24.641 1 42.41 205 ILE B C 1
ATOM 3567 O O . ILE B 1 205 ? -13.648 8.297 -24.312 1 42.41 205 ILE B O 1
ATOM 3571 N N . VAL B 1 206 ? -15.297 8.211 -25.797 1 42.62 206 VAL B N 1
ATOM 3572 C CA . VAL B 1 206 ? -14.352 8.422 -26.891 1 42.62 206 VAL B CA 1
ATOM 3573 C C . VAL B 1 206 ? -13.648 9.766 -26.703 1 42.62 206 VAL B C 1
ATOM 3575 O O . VAL B 1 206 ? -12.438 9.875 -26.922 1 42.62 206 VAL B O 1
ATOM 3578 N N . GLN B 1 207 ? -14.406 10.664 -26.266 1 43.47 207 GLN B N 1
ATOM 3579 C CA . GLN B 1 207 ? -13.812 11.977 -26.047 1 43.47 207 GLN B CA 1
ATOM 3580 C C . GLN B 1 207 ? -12.805 11.93 -24.891 1 43.47 207 GLN B C 1
ATOM 3582 O O . GLN B 1 207 ? -11.734 12.539 -24.969 1 43.47 207 GLN B O 1
ATOM 3587 N N . ILE B 1 208 ? -13.25 11.203 -24 1 40.34 208 ILE B N 1
ATOM 3588 C CA . ILE B 1 208 ? -12.344 11.062 -22.859 1 40.34 208 ILE B CA 1
ATOM 3589 C C . ILE B 1 208 ? -11.117 10.25 -23.266 1 40.34 208 ILE B C 1
ATOM 3591 O O . ILE B 1 208 ? -9.984 10.625 -22.953 1 40.34 208 ILE B O 1
ATOM 3595 N N . ILE B 1 209 ? -11.398 9.227 -24.031 1 40.06 209 ILE B N 1
ATOM 3596 C CA . ILE B 1 209 ? -10.297 8.422 -24.547 1 40.06 209 ILE B CA 1
ATOM 3597 C C . ILE B 1 209 ? -9.43 9.266 -25.484 1 40.06 209 ILE B C 1
ATOM 3599 O O . ILE B 1 209 ? -8.195 9.219 -25.406 1 40.06 209 ILE B O 1
ATOM 3603 N N . THR B 1 210 ? -10.102 9.922 -26.266 1 38.56 210 THR B N 1
ATOM 3604 C CA . THR B 1 210 ? -9.367 10.773 -27.203 1 38.56 210 THR B CA 1
ATOM 3605 C C . THR B 1 210 ? -8.578 11.844 -26.453 1 38.56 210 THR B C 1
ATOM 3607 O O . THR B 1 210 ? -7.43 12.125 -26.797 1 38.56 210 THR B O 1
ATOM 3610 N N . LYS B 1 211 ? -9.234 12.406 -25.562 1 40.56 211 LYS B N 1
ATOM 3611 C CA . LYS B 1 211 ? -8.516 13.398 -24.766 1 40.56 211 LYS B CA 1
ATOM 3612 C C . LYS B 1 211 ? -7.363 12.766 -24 1 40.56 211 LYS B C 1
ATOM 3614 O O . LYS B 1 211 ? -6.293 13.359 -23.875 1 40.56 211 LYS B O 1
ATOM 3619 N N . MET B 1 212 ? -7.676 11.617 -23.625 1 37.56 212 MET B N 1
ATOM 3620 C CA . MET B 1 212 ? -6.637 10.836 -22.969 1 37.56 212 MET B CA 1
ATOM 3621 C C . MET B 1 212 ? -5.488 10.531 -23.922 1 37.56 212 MET B C 1
ATOM 3623 O O . MET B 1 212 ? -4.32 10.633 -23.547 1 37.56 212 MET B O 1
ATOM 3627 N N . HIS B 1 213 ? -5.898 10.078 -25.047 1 37.91 213 HIS B N 1
ATOM 3628 C CA . HIS B 1 213 ? -4.887 9.852 -26.078 1 37.91 213 HIS B CA 1
ATOM 3629 C C . HIS B 1 213 ? -4.129 11.141 -26.391 1 37.91 213 HIS B C 1
ATOM 3631 O O . HIS B 1 213 ? -2.91 11.117 -26.562 1 37.91 213 HIS B O 1
ATOM 3637 N N . LEU B 1 214 ? -4.871 12.156 -26.391 1 40.59 214 LEU B N 1
ATOM 3638 C CA . LEU B 1 214 ? -4.227 13.43 -26.672 1 40.59 214 LEU B CA 1
ATOM 3639 C C . LEU B 1 214 ? -3.309 13.844 -25.531 1 40.59 214 LEU B C 1
ATOM 3641 O O . LEU B 1 214 ? -2.211 14.359 -25.766 1 40.59 214 LEU B O 1
ATOM 3645 N N . GLN B 1 215 ? -3.82 13.625 -24.391 1 34.56 215 GLN B N 1
ATOM 3646 C CA . GLN B 1 215 ? -2.977 13.961 -23.25 1 34.56 215 GLN B CA 1
ATOM 3647 C C . GLN B 1 215 ? -1.784 13.008 -23.156 1 34.56 215 GLN B C 1
ATOM 3649 O O . GLN B 1 215 ? -0.682 13.43 -22.797 1 34.56 215 GLN B O 1
ATOM 3654 N N . GLN B 1 216 ? -1.971 11.789 -23.422 1 33.03 216 GLN B N 1
ATOM 3655 C CA . GLN B 1 216 ? -0.838 10.875 -23.562 1 33.03 216 GLN B CA 1
ATOM 3656 C C . GLN B 1 216 ? 0.117 11.352 -24.656 1 33.03 216 GLN B C 1
ATOM 3658 O O . GLN B 1 216 ? 1.338 11.273 -24.5 1 33.03 216 GLN B O 1
ATOM 3663 N N . GLN B 1 217 ? -0.437 11.672 -25.719 1 37.25 217 GLN B N 1
ATOM 3664 C CA . GLN B 1 217 ? 0.413 12.195 -26.781 1 37.25 217 GLN B CA 1
ATOM 3665 C C . GLN B 1 217 ? 1.137 13.461 -26.344 1 37.25 217 GLN B C 1
ATOM 3667 O O . GLN B 1 217 ? 2.291 13.688 -26.719 1 37.25 217 GLN B O 1
ATOM 3672 N N . ARG B 1 218 ? 0.48 14.289 -25.609 1 34.53 218 ARG B N 1
ATOM 3673 C CA . ARG B 1 218 ? 1.154 15.5 -25.172 1 34.53 218 ARG B CA 1
ATOM 3674 C C . ARG B 1 218 ? 2.262 15.18 -24.172 1 34.53 218 ARG B C 1
ATOM 3676 O O . ARG B 1 218 ? 3.322 15.805 -24.188 1 34.53 218 ARG B O 1
ATOM 3683 N N . VAL B 1 219 ? 1.993 14.281 -23.312 1 32.03 219 VAL B N 1
ATOM 3684 C CA . VAL B 1 219 ? 3.092 13.891 -22.422 1 32.03 219 VAL B CA 1
ATOM 3685 C C . VAL B 1 219 ? 4.207 13.25 -23.25 1 32.03 219 VAL B C 1
ATOM 3687 O O . VAL B 1 219 ? 5.391 13.484 -23 1 32.03 219 VAL B O 1
ATOM 3690 N N . GLN B 1 220 ? 3.879 12.453 -24.156 1 30.73 220 GLN B N 1
ATOM 3691 C CA . GLN B 1 220 ? 4.93 11.953 -25.047 1 30.73 220 GLN B CA 1
ATOM 3692 C C . GLN B 1 220 ? 5.609 13.102 -25.797 1 30.73 220 GLN B C 1
ATOM 3694 O O . GLN B 1 220 ? 6.812 13.039 -26.062 1 30.73 220 GLN B O 1
ATOM 3699 N N . GLN B 1 221 ? 4.82 13.984 -26.203 1 33.38 221 GLN B N 1
ATOM 3700 C CA . GLN B 1 221 ? 5.48 15.023 -26.984 1 33.38 221 GLN B CA 1
ATOM 3701 C C . GLN B 1 221 ? 6.336 15.922 -26.094 1 33.38 221 GLN B C 1
ATOM 3703 O O . GLN B 1 221 ? 7.223 16.625 -26.594 1 33.38 221 GLN B O 1
ATOM 3708 N N . THR B 1 222 ? 5.883 16.078 -24.875 1 30.17 222 THR B N 1
ATOM 3709 C CA . THR B 1 222 ? 6.805 16.953 -24.172 1 30.17 222 THR B CA 1
ATOM 3710 C C . THR B 1 222 ? 8.086 16.203 -23.797 1 30.17 222 THR B C 1
ATOM 3712 O O . THR B 1 222 ? 9.07 16.812 -23.391 1 30.17 222 THR B O 1
ATOM 3715 N N . ILE B 1 223 ? 8.156 14.906 -23.969 1 25.53 223 ILE B N 1
ATOM 3716 C CA . ILE B 1 223 ? 9.516 14.391 -24 1 25.53 223 ILE B CA 1
ATOM 3717 C C . ILE B 1 223 ? 10.086 14.539 -25.406 1 25.53 223 ILE B C 1
ATOM 3719 O O . ILE B 1 223 ? 9.43 14.203 -26.391 1 25.53 223 ILE B O 1
#

Organism: Paramecium tetraurelia (NCBI:txid5888)

Secondary structure (DSSP, 8-state):
---EEEEE--GGGHHHHHHHHHHHHHHHH-PPPPHHHHHHHHHHHHH-TTTEEEEEEEETTEEEEEEEEEEEEETTTEEEEEEEEEEE-GGGTTSSHHHHHHHHHHHHHHHTT-EEEEEEETT-HHHHHHHHHTTEEEEEEEEEEES-S--HHHHHHHHHHHHHHHHHHHHHHHHHHHHTT--HHHHHHHHHHHHHHHHHHHHHHHHHHHHHHHHHHHHHHH-/---EEEEE--GGGHHHHHHHHHHHHHHHH-PPPPHHHHHHHHHHHHH-TTTEEEEEEEETTEEEEEEEEEEEEETTTEEEEEEEEEEE-GGGTTSSHHHHHHHHHHHHHHHTT-EEEEEEETT-HHHHHHHHHTTEEEEEEEEEEES-S--HHHHHHHHHHHHHHHHHHHHHHHHHHHHTT--HHHHHHHHHHHHHHHHHHHHHHHHHHHHHHHHHHHHHHH-

pLDDT: mean 72.95, std 23.61, range [24.77, 97.88]

Nearest PDB structures (foldseek):
  3dsb-assembly1_B  TM=9.468E-01  e=2.642E-13  Clostridioides difficile 630
  3bj8-assembly2_C  TM=7.810E-01  e=1.980E-09  Mus musculus
  2b3v-assembly1_A  TM=7.981E-01  e=4.363E-08  Homo sapiens
  2q4v-assembly1_B  TM=7.144E-01  e=8.393E-08  Homo sapiens
  6yug-assembly1_B  TM=7.334E-01  e=1.615E-07  Cryptosporidium parvum Iowa II

Solvent-accessible surface area (backbone atoms only — not comparable to full-atom values): 23707 Å² total; per-residue (Å²): 130,67,63,73,47,77,46,73,62,53,81,89,44,47,68,58,52,43,52,48,52,43,48,45,39,34,75,76,68,68,37,85,68,57,64,69,60,45,44,50,38,52,49,48,38,73,73,36,59,85,36,23,49,40,41,28,34,26,49,69,89,37,78,46,28,37,34,31,38,24,34,35,57,36,81,87,71,38,40,31,34,32,57,39,75,74,45,58,41,77,93,55,54,94,67,56,54,63,61,54,52,48,51,53,50,49,51,51,31,53,75,67,66,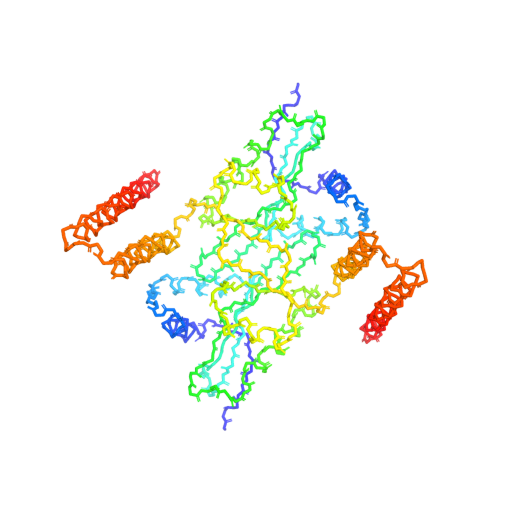24,31,44,35,34,69,43,50,67,83,43,56,69,59,50,52,53,42,45,71,74,54,35,39,77,53,70,43,38,38,35,28,49,65,70,54,72,46,64,63,56,57,48,44,51,49,46,46,51,49,44,51,51,46,47,48,37,45,46,51,47,45,53,39,62,72,42,86,63,58,76,65,62,48,50,49,49,50,45,49,38,46,48,50,46,47,50,48,47,49,49,42,47,46,48,46,46,48,45,50,47,50,50,48,46,57,53,60,73,95,128,67,62,73,46,76,46,73,64,52,81,88,44,46,68,58,51,42,50,49,53,42,49,46,37,32,74,76,68,68,38,84,69,58,64,68,58,46,44,50,39,52,49,48,38,73,74,36,59,83,36,23,50,40,42,30,33,27,50,69,88,38,77,48,28,37,34,32,37,24,34,34,56,37,82,89,72,38,42,31,32,32,57,39,76,74,44,58,42,77,95,57,53,94,67,56,55,64,60,54,52,48,52,54,50,50,50,52,30,54,75,66,67,24,32,44,34,35,71,42,51,67,83,43,54,69,60,50,50,53,42,44,73,74,54,35,39,76,53,71,42,37,38,33,29,50,65,70,54,73,46,66,62,54,58,47,44,51,50,46,46,53,47,45,51,51,46,47,48,37,47,47,53,47,45,53,38,62,71,41,88,62,57,73,65,62,47,50,49,50,50,46,49,38,46,48,50,47,48,51,49,47,49,50,43,48,47,48,48,46,47,44,50,48,50,50,47,47,56,52,60,73,96

Sequence (446 aa):
MQGSEILIAQAQHKTELVHQLQEQAYETEQKQLDNNLVTKAIEYILENPHFGFFLIYTENHHVFGQILMTKEYNIYSGLTCWFQSVYVKKDHRMKGIFKQMYKEFMKYAAKEKAGTKLYVEVENKNAIKVYEKLGMIKTEETIFEDDFVFHPVKQVKLLIKLELLILVKIVQQGLQATKRNQRTYQRKEKVSQGMTQLNNCKLRIVQIITKMHLQQQRVQQTIMQGSEILIAQAQHKTELVHQLQEQAYETEQKQLDNNLVTKAIEYILENPHFGFFLIYTENHHVFGQILMTKEYNIYSGLTCWFQSVYVKKDHRMKGIFKQMYKEFMKYAAKEKAGTKLYVEVENKNAIKVYEKLGMIKTEETIFEDDFVFHPVKQVKLLIKLELLILVKIVQQGLQATKRNQRTYQRKEKVSQGMTQLNNCKLRIVQIITKMHLQQQRVQQTI

InterPro domains:
  IPR000182 GNAT domain [PF00583] (25-136)
  IPR000182 GNAT domain [PS51186] (6-163)
  IPR016181 Acyl-CoA N-acyltransferase [SSF55729] (16-142)